Protein 3TSA (pdb70)

Sequence (744 aa):
HMRVLVVPLPYPTHLMAMVPLCWALQASGHEVLIAAPPELQATAHGAGLTTAGILRFPNPAFGQRDTEAGRQLWEQTASNVAQSSLDQLPEYLRLAEAWRPSVLLVDVCALIGRVLGGLLDLPVVLHRWGVDPTAGPFSDRAHELLDPVCRHHGLTGLPTPELILDPCPPSLQASDAPQGAPVQYVPYNGSGAFPAWGAARTSARRVCICMGRMVLNATGPAPLLRAVAAATELPGVEAVIAVPPEHRALLTDLPDNARIAESVPLNLFLRTCELVICAGGSGTAFTATRLGIPQLVLPQYFDQFDYARNLAAAGAGICLPDEQAQSDHEQFTDSIATVLGDTGFAAAAIKLSDEITAMPHPAALVRTLENTMRVLVVPLPYPTHLMAMVPLCWALQASGHEVLIAAPPELQATAHGAGLTTAGIRGLRFPNPAFGQRDTEAGRQLWEQTASNVAQSSLDQLPEYLRLAEAWRPSVLLVDVCALIGRVLGGLLDLPVVLHRWGVDPTAGPFSDRAHELLDPVCRHHGLTGLPTPELILDPCPPSLQASDAPQGAPVQYVPYNGSGAFPAWGAARTSARRVCICMGRMVLNATGPAPLLRAVAAATELPGVEAVIAVPPEHRALLTDLPDNARIAESVPLNLFLRTCELVICAGGSGTAFTATRLGIPQLVLPQYFDQFDYARNLAAAGAGICLPDEQAQSDHEQFTDSIATVLGDTGFAAAAIKLSDEITAMPHPAALVRTLEN

Solvent-accessible surface area: 28159 Å² total; per-residue (Å²): 126,16,80,1,0,0,0,5,15,49,74,32,64,24,0,46,19,1,0,6,4,0,3,1,0,25,0,10,16,17,34,6,0,0,0,5,13,111,113,0,82,85,27,0,36,29,0,3,0,12,1,4,62,33,201,191,44,12,37,38,13,14,11,79,35,131,60,123,51,0,103,104,31,3,64,101,22,0,28,88,22,3,101,48,2,75,99,44,16,73,57,5,59,163,16,5,111,42,25,140,8,50,4,0,1,0,2,10,6,2,0,9,0,30,1,0,4,12,39,65,134,40,30,10,0,8,7,3,15,0,1,4,0,11,32,17,6,5,34,98,69,1,57,112,57,0,30,43,22,0,133,159,102,70,53,136,7,9,47,123,25,111,37,23,0,15,5,2,0,90,77,2,28,10,124,68,18,81,175,18,26,64,5,7,15,18,36,16,29,18,36,7,41,27,16,99,52,5,43,62,125,69,115,26,72,8,0,0,0,16,5,38,113,72,14,3,95,40,25,23,52,34,3,0,85,63,0,15,37,0,0,22,115,21,117,47,6,39,0,0,0,12,6,17,77,93,18,41,89,60,15,110,148,52,43,157,47,17,104,58,1,131,62,18,5,7,29,20,2,0,122,16,4,50,0,0,0,1,4,1,23,8,22,28,0,0,0,0,0,68,28,4,16,5,0,0,0,0,0,1,27,63,12,4,4,17,2,0,103,41,0,34,94,40,31,0,3,34,22,0,55,40,85,121,1,1,55,53,78,132,68,1,23,81,10,0,44,68,8,21,70,73,122,36,27,40,59,17,0,83,148,5,7,76,49,0,63,88,11,58,54,4,29,59,8,6,159,51,3,82,120,52,59,70,0,0,0,0,5,10,46,93,35,47,7,0,45,22,0,0,5,3,0,2,1,0,26,0,22,35,26,48,6,0,0,0,4,8,95,99,0,91,83,27,0,37,29,0,2,1,12,2,5,64,6,196,80,222,178,41,16,36,37,11,24,12,72,47,136,49,141,48,0,138,105,45,0,40,103,33,0,25,84,24,1,104,50,1,62,98,31,18,72,22,6,60,152,16,5,106,43,14,147,9,53,10,0,0,0,0,12,1,3,0,7,0,26,0,0,3,11,38,63,128,38,56,11,7,6,5,3,15,0,0,4,0,9,24,30,18,4,35,93,65,0,58,112,53,0,21,66,35,0,133,156,102,67,50,133,7,7,45,121,26,130,45,31,0,14,5,3,0,99,60,0,27,9,125,66,18,82,162,13,21,62,5,17,13,16,34,15,32,18,34,7,39,26,15,96,58,5,40,63,207,50,122,25,81,6,0,0,0,16,10,28,122,74,14,8,108,43,31,25,59,43,8,1,72,67,0,16,48,0,0,43,98,35,121,54,14,9,2,0,0,9,7,18,64,92,16,109,88,56,20,133,127,43,60,160,72,20,80,48,3,65,71,30,5,7,29,18,2,0,111,15,5,68,0,0,0,1,3,6,2,43,21,23,1,2,0,0,0,38,20,4,14,3,0,0,0,0,0,2,42,32,7,6,5,15,0,1,101,34,0,37,94,38,31,0,4,35,25,4,64,37,78,142,6,4,61,50,68,111,80,2,5,80,12,0,44,66,9,23,68,69,125,35,27,43,61,17,0,88,157,5,10,82,54,0,57,92,17,61,54,5,24,49,8,6,155,56,14,75,143

Nearest PDB structures (foldseek):
  3tsa-assembly1_A  TM=1.003E+00  e=5.174E-74  Saccharopolyspora spinosa
  3uyl-assembly1_B  TM=9.956E-01  e=5.802E-67  Saccharopolyspora spinosa
  3tsa-assembly1_B  TM=9.973E-01  e=1.552E-66  Saccharopolyspora spinosa
  3uyk-assembly1_B  TM=9.925E-01  e=5.201E-67  Saccharopolyspora spinosa
  2p6p-assembly1_A  TM=8.664E-01  e=9.403E-27  Streptomyces fradiae

Organism: Saccharopolyspora spinosa (NCBI:txid60894)

InterPro domains:
  IPR002213 UDP-glucuronosyl/UDP-glucosyltransferase [cd03784] (1-384)
  IPR010610 Erythromycin biosynthesis protein CIII-like, C-terminal domain [PF06722] (250-383)
  IPR048284 Erythromycin biosynthesis protein CIII-like, N-terminal domain [PF21036] (22-225)
  IPR050426 Glycosyltransferase 28 [PTHR48050] (198-370)

Structure (mmCIF, N/CA/C/O backbone):
data_3TSA
#
_entry.id   3TSA
#
_cell.length_a   54.160
_cell.length_b   57.060
_cell.length_c   68.113
_cell.angle_alpha   81.46
_cell.angle_beta   73.84
_cell.angle_gamma   85.95
#
_symmetry.space_group_name_H-M   'P 1'
#
loop_
_entity.id
_entity.type
_entity.pdbx_description
1 polymer NDP-rhamnosyltransferase
2 non-polymer 'MAGNESIUM ION'
3 non-polymer alpha-D-glucopyranose
4 water water
#
loop_
_atom_site.group_PDB
_atom_site.id
_atom_site.type_symbol
_atom_site.label_atom_id
_atom_site.label_alt_id
_atom_site.label_comp_id
_atom_site.label_asym_id
_atom_site.label_entity_id
_atom_site.label_seq_id
_atom_site.pdbx_PDB_ins_code
_atom_site.Cartn_x
_atom_site.Cartn_y
_atom_site.Cartn_z
_atom_site.occupancy
_atom_site.B_iso_or_equiv
_atom_site.auth_seq_id
_atom_site.auth_comp_id
_atom_site.auth_asym_id
_atom_site.auth_atom_id
_atom_site.pdbx_PDB_model_num
ATOM 1 N N . HIS A 1 1 ? 35.654 56.143 -8.648 1.00 27.78 0 HIS A N 1
ATOM 2 C CA . HIS A 1 1 ? 34.439 55.341 -8.952 1.00 27.05 0 HIS A CA 1
ATOM 3 C C . HIS A 1 1 ? 34.703 53.921 -8.508 1.00 26.03 0 HIS A C 1
ATOM 4 O O . HIS A 1 1 ? 35.567 53.241 -9.087 1.00 26.72 0 HIS A O 1
ATOM 11 N N . MET A 1 2 ? 33.978 53.480 -7.483 1.00 22.35 1 MET A N 1
ATOM 12 C CA . MET A 1 2 ? 34.267 52.169 -6.915 1.00 20.79 1 MET A CA 1
ATOM 13 C C . MET A 1 2 ? 33.318 51.180 -7.544 1.00 18.03 1 MET A C 1
ATOM 14 O O . MET A 1 2 ? 32.168 51.483 -7.891 1.00 20.01 1 MET A O 1
ATOM 19 N N . ARG A 1 3 ? 33.806 49.970 -7.650 1.00 17.70 2 ARG A N 1
ATOM 20 C CA . ARG A 1 3 ? 32.946 48.831 -7.888 1.00 16.49 2 ARG A CA 1
ATOM 21 C C . ARG A 1 3 ? 33.003 47.978 -6.610 1.00 16.63 2 ARG A C 1
ATOM 22 O O . ARG A 1 3 ? 34.049 47.376 -6.308 1.00 17.16 2 ARG A O 1
ATOM 30 N N . VAL A 1 4 ? 31.890 47.954 -5.857 1.00 15.39 3 VAL A N 1
ATOM 31 C CA . VAL A 1 4 ? 31.869 47.264 -4.577 1.00 13.65 3 VAL A CA 1
ATOM 32 C C . VAL A 1 4 ? 31.190 45.915 -4.687 1.00 15.74 3 VAL A C 1
ATOM 33 O O . VAL A 1 4 ? 29.966 45.887 -4.886 1.00 16.95 3 VAL A O 1
ATOM 37 N N . LEU A 1 5 ? 31.945 44.831 -4.409 1.00 13.75 4 LEU A N 1
ATOM 38 C CA . LEU A 1 5 ? 31.337 43.472 -4.343 1.00 14.98 4 LEU A CA 1
ATOM 39 C C . LEU A 1 5 ? 31.002 43.201 -2.892 1.00 16.21 4 LEU A C 1
ATOM 40 O O . LEU A 1 5 ? 31.954 43.258 -2.049 1.00 14.56 4 LEU A O 1
ATOM 45 N N . VAL A 1 6 ? 29.753 42.873 -2.634 1.00 14.94 5 VAL A N 1
ATOM 46 C CA . VAL A 1 6 ? 29.286 42.668 -1.303 1.00 15.43 5 VAL A CA 1
ATOM 47 C C . VAL A 1 6 ? 29.188 41.157 -1.062 1.00 15.74 5 VAL A C 1
ATOM 48 O O . VAL A 1 6 ? 28.620 40.405 -1.904 1.00 16.59 5 VAL A O 1
ATOM 52 N N . VAL A 1 7 ? 29.796 40.703 0.034 1.00 15.57 6 VAL A N 1
ATOM 53 C CA . VAL A 1 7 ? 29.923 39.282 0.310 1.00 16.71 6 VAL A CA 1
ATOM 54 C C . VAL A 1 7 ? 29.284 39.033 1.671 1.00 16.86 6 VAL A C 1
ATOM 55 O O . VAL A 1 7 ? 29.935 39.208 2.701 1.00 15.96 6 VAL A O 1
ATOM 59 N N . PRO A 1 8 ? 27.960 38.729 1.690 1.00 17.43 7 PRO A N 1
ATOM 60 C CA . PRO A 1 8 ? 27.311 38.504 2.940 1.00 19.77 7 PRO A CA 1
ATOM 61 C C . PRO A 1 8 ? 27.273 37.020 3.258 1.00 20.40 7 PRO A C 1
ATOM 62 O O . PRO A 1 8 ? 27.526 36.182 2.370 1.00 20.46 7 PRO A O 1
ATOM 66 N N . LEU A 1 9 ? 26.995 36.692 4.519 1.00 23.16 8 LEU A N 1
ATOM 67 C CA . LEU A 1 9 ? 26.626 35.335 4.879 1.00 25.86 8 LEU A CA 1
ATOM 68 C C . LEU A 1 9 ? 25.237 35.077 4.334 1.00 26.20 8 LEU A C 1
ATOM 69 O O . LEU A 1 9 ? 24.455 36.034 4.169 1.00 25.04 8 LEU A O 1
ATOM 74 N N . PRO A 1 10 ? 24.900 33.799 4.049 1.00 27.70 9 PRO A N 1
ATOM 75 C CA . PRO A 1 10 ? 23.573 33.604 3.491 1.00 27.41 9 PRO A CA 1
ATOM 76 C C . PRO A 1 10 ? 22.480 33.713 4.533 1.00 28.13 9 PRO A C 1
ATOM 77 O O . PRO A 1 10 ? 21.661 32.828 4.620 1.00 29.49 9 PRO A O 1
ATOM 81 N N . TYR A 1 11 ? 22.450 34.784 5.319 1.00 26.83 10 TYR A N 1
ATOM 82 C CA . TYR A 1 11 ? 21.324 35.068 6.168 1.00 26.25 10 TYR A CA 1
ATOM 83 C C . TYR A 1 11 ? 20.775 36.450 5.852 1.00 25.49 10 TYR A C 1
ATOM 84 O O . TYR A 1 11 ? 21.528 37.467 5.932 1.00 23.76 10 TYR A O 1
ATOM 93 N N . PRO A 1 12 ? 19.465 36.517 5.569 1.00 25.09 11 PRO A N 1
ATOM 94 C CA . PRO A 1 12 ? 18.847 37.793 5.208 1.00 22.06 11 PRO A CA 1
ATOM 95 C C . PRO A 1 12 ? 19.132 38.915 6.158 1.00 22.45 11 PRO A C 1
ATOM 96 O O . PRO A 1 12 ? 19.395 40.026 5.650 1.00 18.89 11 PRO A O 1
ATOM 100 N N . THR A 1 13 ? 19.088 38.701 7.486 1.00 21.32 12 THR A N 1
ATOM 101 C CA . THR A 1 13 ? 19.327 39.835 8.413 1.00 20.66 12 THR A CA 1
ATOM 102 C C . THR A 1 13 ? 20.720 40.474 8.253 1.00 18.91 12 THR A C 1
ATOM 103 O O . THR A 1 13 ? 20.866 41.665 8.465 1.00 18.86 12 THR A O 1
ATOM 107 N N . HIS A 1 14 ? 21.711 39.677 7.914 1.00 18.18 13 HIS A N 1
ATOM 108 C CA . HIS A 1 14 ? 23.084 40.211 7.763 1.00 16.10 13 HIS A CA 1
ATOM 109 C C . HIS A 1 14 ? 23.184 41.065 6.489 1.00 15.30 13 HIS A C 1
ATOM 110 O O . HIS A 1 14 ? 23.979 42.019 6.475 1.00 16.60 13 HIS A O 1
ATOM 117 N N . LEU A 1 15 ? 22.451 40.666 5.439 1.00 16.07 14 LEU A N 1
ATOM 118 C CA . LEU A 1 15 ? 22.412 41.483 4.204 1.00 15.71 14 LEU A CA 1
ATOM 119 C C . LEU A 1 15 ? 21.575 42.765 4.448 1.00 15.47 14 LEU A C 1
ATOM 120 O O . LEU A 1 15 ? 21.984 43.893 4.089 1.00 15.02 14 LEU A O 1
ATOM 125 N N . MET A 1 16 ? 20.431 42.602 5.130 1.00 16.00 15 MET A N 1
ATOM 126 C CA . MET A 1 16 ? 19.635 43.794 5.425 1.00 15.66 15 MET A CA 1
ATOM 127 C C . MET A 1 16 ? 20.404 44.854 6.200 1.00 14.89 15 MET A C 1
ATOM 128 O O . MET A 1 16 ? 20.177 46.047 5.988 1.00 14.60 15 MET A O 1
ATOM 133 N N . ALA A 1 17 ? 21.291 44.418 7.114 1.00 14.40 16 ALA A N 1
ATOM 134 C CA . ALA A 1 17 ? 22.121 45.335 7.902 1.00 13.01 16 ALA A CA 1
ATOM 135 C C . ALA A 1 17 ? 23.035 46.176 6.966 1.00 12.70 16 ALA A C 1
ATOM 136 O O . ALA A 1 17 ? 23.441 47.215 7.358 1.00 14.89 16 ALA A O 1
ATOM 138 N N . MET A 1 18 ? 23.286 45.699 5.729 1.00 13.94 17 MET A N 1
ATOM 139 C CA . MET A 1 18 ? 24.180 46.422 4.806 1.00 12.93 17 MET A CA 1
ATOM 140 C C . MET A 1 18 ? 23.401 47.222 3.782 1.00 13.98 17 MET A C 1
ATOM 141 O O . MET A 1 18 ? 23.996 47.917 2.969 1.00 12.43 17 MET A O 1
ATOM 146 N N . VAL A 1 19 ? 22.074 47.087 3.783 1.00 13.84 18 VAL A N 1
ATOM 147 C CA . VAL A 1 19 ? 21.321 47.666 2.624 1.00 13.42 18 VAL A CA 1
ATOM 148 C C . VAL A 1 19 ? 21.426 49.215 2.511 1.00 13.00 18 VAL A C 1
ATOM 149 O O . VAL A 1 19 ? 21.742 49.725 1.404 1.00 10.87 18 VAL A O 1
ATOM 153 N N . PRO A 1 20 ? 21.270 49.952 3.622 1.00 13.76 19 PRO A N 1
ATOM 154 C CA . PRO A 1 20 ? 21.377 51.397 3.569 1.00 14.13 19 PRO A CA 1
ATOM 155 C C . PRO A 1 20 ? 22.778 51.831 3.052 1.00 13.50 19 PRO A C 1
ATOM 156 O O . PRO A 1 20 ? 22.889 52.861 2.291 1.00 14.37 19 PRO A O 1
ATOM 160 N N . LEU A 1 21 ? 23.837 51.114 3.485 1.00 13.27 20 LEU A N 1
ATOM 161 C CA . LEU A 1 21 ? 25.179 51.431 2.978 1.00 13.22 20 LEU A CA 1
ATOM 162 C C . LEU A 1 21 ? 25.271 51.162 1.450 1.00 15.21 20 LEU A C 1
ATOM 163 O O . LEU A 1 21 ? 25.907 51.932 0.700 1.00 13.06 20 LEU A O 1
ATOM 168 N N . CYS A 1 22 ? 24.675 50.062 1.002 1.00 15.60 21 CYS A N 1
ATOM 169 C CA . CYS A 1 22 ? 24.673 49.733 -0.441 1.00 15.04 21 CYS A CA 1
ATOM 170 C C . CYS A 1 22 ? 23.983 50.888 -1.193 1.00 15.72 21 CYS A C 1
ATOM 171 O O . CYS A 1 22 ? 24.470 51.279 -2.295 1.00 14.50 21 CYS A O 1
ATOM 174 N N . TRP A 1 23 ? 22.888 51.409 -0.622 1.00 16.65 22 TRP A N 1
ATOM 175 C CA . TRP A 1 23 ? 22.092 52.446 -1.279 1.00 17.02 22 TRP A CA 1
ATOM 176 C C . TRP A 1 23 ? 22.903 53.728 -1.220 1.00 15.19 22 TRP A C 1
ATOM 177 O O . TRP A 1 23 ? 22.881 54.456 -2.183 1.00 14.63 22 TRP A O 1
ATOM 188 N N . ALA A 1 24 ? 23.582 54.016 -0.079 1.00 14.91 23 ALA A N 1
ATOM 189 C CA . ALA A 1 24 ? 24.485 55.199 0.007 1.00 14.65 23 ALA A CA 1
ATOM 190 C C . ALA A 1 24 ? 25.524 55.182 -1.122 1.00 14.40 23 ALA A C 1
ATOM 191 O O . ALA A 1 24 ? 25.794 56.224 -1.698 1.00 13.23 23 ALA A O 1
ATOM 193 N N . LEU A 1 25 ? 26.131 54.013 -1.358 1.00 13.96 24 LEU A N 1
ATOM 194 C CA . LEU A 1 25 ? 27.135 53.803 -2.407 1.00 14.22 24 LEU A CA 1
ATOM 195 C C . LEU A 1 25 ? 26.522 54.141 -3.777 1.00 15.18 24 LEU A C 1
ATOM 196 O O . LEU A 1 25 ? 27.093 54.950 -4.508 1.00 14.34 24 LEU A O 1
ATOM 201 N N . GLN A 1 26 ? 25.347 53.572 -4.104 1.00 14.10 25 GLN A N 1
ATOM 202 C CA . GLN A 1 26 ? 24.772 53.763 -5.438 1.00 15.63 25 GLN A CA 1
ATOM 203 C C . GLN A 1 26 ? 24.307 55.214 -5.548 1.00 14.35 25 GLN A C 1
ATOM 204 O O . GLN A 1 26 ? 24.455 55.808 -6.619 1.00 18.00 25 GLN A O 1
ATOM 210 N N . ALA A 1 27 ? 23.822 55.827 -4.457 1.00 14.87 26 ALA A N 1
ATOM 211 C CA . ALA A 1 27 ? 23.371 57.208 -4.523 1.00 15.80 26 ALA A CA 1
ATOM 212 C C . ALA A 1 27 ? 24.525 58.244 -4.723 1.00 15.44 26 ALA A C 1
ATOM 213 O O . ALA A 1 27 ? 24.262 59.387 -5.126 1.00 16.20 26 ALA A O 1
ATOM 215 N N . SER A 1 28 ? 25.745 57.849 -4.374 1.00 15.29 27 SER A N 1
ATOM 216 C CA . SER A 1 28 ? 26.920 58.632 -4.603 1.00 16.71 27 SER A CA 1
ATOM 217 C C . SER A 1 28 ? 27.700 58.246 -5.854 1.00 16.40 27 SER A C 1
ATOM 218 O O . SER A 1 28 ? 28.864 58.604 -5.966 1.00 17.55 27 SER A O 1
ATOM 221 N N . GLY A 1 29 ? 27.041 57.544 -6.769 1.00 14.85 28 GLY A N 1
ATOM 222 C CA . GLY A 1 29 ? 27.595 57.218 -8.077 1.00 16.96 28 GLY A CA 1
ATOM 223 C C . GLY A 1 29 ? 28.463 55.976 -8.223 1.00 18.33 28 GLY A C 1
ATOM 224 O O . GLY A 1 29 ? 29.082 55.771 -9.280 1.00 19.99 28 GLY A O 1
ATOM 225 N N . HIS A 1 30 ? 28.603 55.168 -7.178 1.00 15.49 29 HIS A N 1
ATOM 226 C CA . HIS A 1 30 ? 29.349 53.906 -7.296 1.00 16.01 29 HIS A CA 1
ATOM 227 C C . HIS A 1 30 ? 28.484 52.712 -7.690 1.00 15.28 29 HIS A C 1
ATOM 228 O O . HIS A 1 30 ? 27.246 52.763 -7.659 1.00 14.80 29 HIS A O 1
ATOM 235 N N . GLU A 1 31 ? 29.150 51.634 -8.096 1.00 16.26 30 GLU A N 1
ATOM 236 C CA . GLU A 1 31 ? 28.405 50.449 -8.525 1.00 15.87 30 GLU A CA 1
ATOM 237 C C . GLU A 1 31 ? 28.518 49.408 -7.420 1.00 17.41 30 GLU A C 1
ATOM 238 O O . GLU A 1 31 ? 29.574 49.323 -6.753 1.00 17.27 30 GLU A O 1
ATOM 244 N N . VAL A 1 32 ? 27.432 48.658 -7.222 1.00 14.66 31 VAL A N 1
ATOM 245 C CA . VAL A 1 32 ? 27.378 47.669 -6.131 1.00 14.77 31 VAL A CA 1
ATOM 246 C C . VAL A 1 32 ? 26.797 46.401 -6.696 1.00 14.37 31 VAL A C 1
ATOM 247 O O . VAL A 1 32 ? 25.810 46.445 -7.454 1.00 15.09 31 VAL A O 1
ATOM 251 N N . LEU A 1 33 ? 27.396 45.263 -6.354 1.00 14.06 32 LEU A N 1
ATOM 252 C CA . LEU A 1 33 ? 26.831 43.983 -6.761 1.00 13.74 32 LEU A CA 1
ATOM 253 C C . LEU A 1 33 ? 26.897 43.054 -5.548 1.00 14.36 32 LEU A C 1
ATOM 254 O O . LEU A 1 33 ? 27.964 42.948 -4.861 1.00 15.71 32 LEU A O 1
ATOM 259 N N . ILE A 1 34 ? 25.793 42.349 -5.274 1.00 12.99 33 ILE A N 1
ATOM 260 C CA . ILE A 1 34 ? 25.719 41.442 -4.122 1.00 13.83 33 ILE A CA 1
ATOM 261 C C . ILE A 1 34 ? 26.002 39.973 -4.557 1.00 15.28 33 ILE A C 1
ATOM 262 O O . ILE A 1 34 ? 25.219 39.421 -5.350 1.00 14.22 33 ILE A O 1
ATOM 267 N N . ALA A 1 35 ? 27.068 39.327 -4.060 1.00 14.28 34 ALA A N 1
ATOM 268 C CA . ALA A 1 35 ? 27.250 37.913 -4.418 1.00 16.41 34 ALA A CA 1
ATOM 269 C C . ALA A 1 35 ? 26.209 37.143 -3.543 1.00 16.42 34 ALA A C 1
ATOM 270 O O . ALA A 1 35 ? 26.259 37.209 -2.292 1.00 17.53 34 ALA A O 1
ATOM 272 N N . ALA A 1 36 ? 25.254 36.461 -4.172 1.00 18.49 35 ALA A N 1
ATOM 273 C CA . ALA A 1 36 ? 24.088 35.942 -3.492 1.00 18.15 35 ALA A CA 1
ATOM 274 C C . ALA A 1 36 ? 23.884 34.473 -3.805 1.00 20.55 35 ALA A C 1
ATOM 275 O O . ALA A 1 36 ? 23.657 34.101 -4.981 1.00 20.09 35 ALA A O 1
ATOM 277 N N . PRO A 1 37 ? 23.962 33.631 -2.777 1.00 21.62 36 PRO A N 1
ATOM 278 C CA . PRO A 1 37 ? 23.460 32.297 -3.033 1.00 24.09 36 PRO A CA 1
ATOM 279 C C . PRO A 1 37 ? 21.930 32.404 -3.029 1.00 25.14 36 PRO A C 1
ATOM 280 O O . PRO A 1 37 ? 21.382 33.467 -2.659 1.00 24.17 36 PRO A O 1
ATOM 284 N N . PRO A 1 38 ? 21.234 31.312 -3.390 1.00 27.32 37 PRO A N 1
ATOM 285 C CA . PRO A 1 38 ? 19.755 31.272 -3.504 1.00 27.74 37 PRO A CA 1
ATOM 286 C C . PRO A 1 38 ? 19.011 31.859 -2.320 1.00 28.52 37 PRO A C 1
ATOM 287 O O . PRO A 1 38 ? 18.007 32.573 -2.540 1.00 27.67 37 PRO A O 1
ATOM 291 N N . GLU A 1 39 ? 19.530 31.623 -1.102 1.00 28.33 38 GLU A N 1
ATOM 292 C CA . GLU A 1 39 ? 18.929 32.071 0.182 1.00 29.24 38 GLU A CA 1
ATOM 293 C C . GLU A 1 39 ? 18.775 33.591 0.288 1.00 28.27 38 GLU A C 1
ATOM 294 O O . GLU A 1 39 ? 17.920 34.081 1.020 1.00 27.30 38 GLU A O 1
ATOM 300 N N . LEU A 1 40 ? 19.632 34.309 -0.443 1.00 24.74 39 LEU A N 1
ATOM 301 C CA . LEU A 1 40 ? 19.716 35.745 -0.285 1.00 22.87 39 LEU A CA 1
ATOM 302 C C . LEU A 1 40 ? 19.121 36.490 -1.451 1.00 19.94 39 LEU A C 1
ATOM 303 O O . LEU A 1 40 ? 18.951 37.690 -1.388 1.00 18.07 39 LEU A O 1
ATOM 308 N N . GLN A 1 41 ? 18.765 35.761 -2.499 1.00 19.40 40 GLN A N 1
ATOM 309 C CA . GLN A 1 41 ? 18.385 36.462 -3.746 1.00 20.49 40 GLN A CA 1
ATOM 310 C C . GLN A 1 41 ? 17.215 37.420 -3.548 1.00 20.82 40 GLN A C 1
ATOM 311 O O . GLN A 1 41 ? 17.235 38.564 -4.014 1.00 20.01 40 GLN A O 1
ATOM 317 N N . ALA A 1 42 ? 16.157 36.913 -2.924 1.00 21.07 41 ALA A N 1
ATOM 318 C CA . ALA A 1 42 ? 14.944 37.698 -2.789 1.00 19.76 41 ALA A CA 1
ATOM 319 C C . ALA A 1 42 ? 15.127 38.889 -1.798 1.00 17.12 41 ALA A C 1
ATOM 320 O O . ALA A 1 42 ? 14.568 39.987 -2.024 1.00 17.88 41 ALA A O 1
ATOM 322 N N . THR A 1 43 ? 15.990 38.734 -0.790 1.00 15.69 42 THR A N 1
ATOM 323 C CA . THR A 1 43 ? 16.295 39.834 0.126 1.00 14.94 42 THR A CA 1
ATOM 324 C C . THR A 1 43 ? 17.033 40.982 -0.680 1.00 14.63 42 THR A C 1
ATOM 325 O O . THR A 1 43 ? 16.709 42.205 -0.538 1.00 16.39 42 THR A O 1
ATOM 329 N N . ALA A 1 44 ? 17.972 40.544 -1.506 1.00 15.68 43 ALA A N 1
ATOM 330 C CA . ALA A 1 44 ? 18.803 41.476 -2.324 1.00 14.61 43 ALA A CA 1
ATOM 331 C C . ALA A 1 44 ? 17.918 42.243 -3.348 1.00 12.31 43 ALA A C 1
ATOM 332 O O . ALA A 1 44 ? 17.831 43.473 -3.400 1.00 16.01 43 ALA A O 1
ATOM 334 N N . HIS A 1 45 ? 17.160 41.458 -4.108 1.00 14.32 44 HIS A N 1
ATOM 335 C CA . HIS A 1 45 ? 16.257 41.999 -5.057 1.00 15.77 44 HIS A CA 1
ATOM 336 C C . HIS A 1 45 ? 15.183 42.834 -4.459 1.00 17.11 44 HIS A C 1
ATOM 337 O O . HIS A 1 45 ? 14.847 43.935 -5.016 1.00 16.57 44 HIS A O 1
ATOM 344 N N . GLY A 1 46 ? 14.712 42.451 -3.261 1.00 16.21 45 GLY A N 1
ATOM 345 C CA . GLY A 1 46 ? 13.621 43.183 -2.611 1.00 18.40 45 GLY A CA 1
ATOM 346 C C . GLY A 1 46 ? 14.025 44.569 -2.138 1.00 17.28 45 GLY A C 1
ATOM 347 O O . GLY A 1 46 ? 13.175 45.390 -1.872 1.00 18.61 45 GLY A O 1
ATOM 348 N N . ALA A 1 47 ? 15.348 44.808 -2.086 1.00 15.45 46 ALA A N 1
ATOM 349 C CA . ALA A 1 47 ? 16.011 46.113 -1.708 1.00 14.08 46 ALA A CA 1
ATOM 350 C C . ALA A 1 47 ? 16.471 47.037 -2.878 1.00 13.27 46 ALA A C 1
ATOM 351 O O . ALA A 1 47 ? 17.106 48.085 -2.739 1.00 13.04 46 ALA A O 1
ATOM 353 N N . GLY A 1 48 ? 16.075 46.492 -4.038 1.00 13.23 47 GLY A N 1
ATOM 354 C CA . GLY A 1 48 ? 16.327 47.151 -5.310 1.00 14.42 47 GLY A CA 1
ATOM 355 C C . GLY A 1 48 ? 17.749 46.889 -5.808 1.00 14.43 47 GLY A C 1
ATOM 356 O O . GLY A 1 48 ? 18.295 47.607 -6.642 1.00 16.87 47 GLY A O 1
ATOM 357 N N . LEU A 1 49 ? 18.398 45.902 -5.212 1.00 13.24 48 LEU A N 1
ATOM 358 C CA . LEU A 1 49 ? 19.786 45.640 -5.522 1.00 14.16 48 LEU A CA 1
ATOM 359 C C . LEU A 1 49 ? 19.981 44.610 -6.584 1.00 13.96 48 LEU A C 1
ATOM 360 O O . LEU A 1 49 ? 19.060 43.822 -6.903 1.00 18.08 48 LEU A O 1
ATOM 365 N N . THR A 1 50 ? 21.191 44.605 -7.159 1.00 12.67 49 THR A N 1
ATOM 366 C CA . THR A 1 50 ? 21.501 43.554 -8.140 1.00 12.80 49 THR A CA 1
ATOM 367 C C . THR A 1 50 ? 22.459 42.492 -7.565 1.00 13.17 49 THR A C 1
ATOM 368 O O . THR A 1 50 ? 23.301 42.805 -6.714 1.00 15.62 49 THR A O 1
ATOM 372 N N . THR A 1 51 ? 22.367 41.306 -8.162 1.00 14.87 50 THR A N 1
ATOM 373 C CA . THR A 1 51 ? 23.072 40.114 -7.686 1.00 14.60 50 THR A CA 1
ATOM 374 C C . THR A 1 51 ? 23.935 39.408 -8.714 1.00 16.10 50 THR A C 1
ATOM 375 O O . THR A 1 51 ? 23.783 39.560 -9.951 1.00 15.18 50 THR A O 1
ATOM 379 N N . ALA A 1 52 ? 24.927 38.709 -8.184 1.00 15.52 51 ALA A N 1
ATOM 380 C CA . ALA A 1 52 ? 25.653 37.719 -8.958 1.00 17.00 51 ALA A CA 1
ATOM 381 C C . ALA A 1 52 ? 25.317 36.397 -8.267 1.00 17.93 51 ALA A C 1
ATOM 382 O O . ALA A 1 52 ? 25.473 36.264 -7.053 1.00 19.29 51 ALA A O 1
ATOM 384 N N . GLY A 1 53 ? 24.810 35.438 -9.034 1.00 19.52 52 GLY A N 1
ATOM 385 C CA . GLY A 1 53 ? 24.457 34.155 -8.397 1.00 20.28 52 GLY A CA 1
ATOM 386 C C . GLY A 1 53 ? 25.641 33.302 -7.967 1.00 19.99 52 GLY A C 1
ATOM 387 O O . GLY A 1 53 ? 26.689 33.204 -8.655 1.00 21.82 52 GLY A O 1
ATOM 388 N N . ILE A 1 54 ? 25.479 32.707 -6.785 1.00 21.11 53 ILE A N 1
ATOM 389 C CA . ILE A 1 54 ? 26.475 31.752 -6.251 1.00 22.96 53 ILE A CA 1
ATOM 390 C C . ILE A 1 54 ? 25.727 30.423 -6.005 1.00 24.06 53 ILE A C 1
ATOM 391 O O . ILE A 1 54 ? 24.569 30.482 -5.529 1.00 24.66 53 ILE A O 1
ATOM 396 N N . LEU A 1 69 ? 18.114 19.580 18.014 1.00 37.22 68 LEU A N 1
ATOM 397 C CA . LEU A 1 69 ? 18.991 20.749 18.241 1.00 36.69 68 LEU A CA 1
ATOM 398 C C . LEU A 1 69 ? 18.832 21.545 19.591 1.00 36.21 68 LEU A C 1
ATOM 399 O O . LEU A 1 69 ? 19.820 21.638 20.381 1.00 39.80 68 LEU A O 1
ATOM 404 N N . ARG A 1 70 ? 17.653 22.122 19.818 1.00 32.46 69 ARG A N 1
ATOM 405 C CA . ARG A 1 70 ? 17.209 22.819 21.086 1.00 27.76 69 ARG A CA 1
ATOM 406 C C . ARG A 1 70 ? 17.504 24.282 21.203 1.00 24.01 69 ARG A C 1
ATOM 407 O O . ARG A 1 70 ? 18.666 24.683 21.256 1.00 21.98 69 ARG A O 1
ATOM 415 N N . PHE A 1 71 ? 16.453 25.050 21.290 1.00 19.24 70 PHE A N 1
ATOM 416 C CA . PHE A 1 71 ? 16.603 26.454 21.538 1.00 18.10 70 PHE A CA 1
ATOM 417 C C . PHE A 1 71 ? 15.658 26.827 22.615 1.00 16.19 70 PHE A C 1
ATOM 418 O O . PHE A 1 71 ? 14.583 26.188 22.756 1.00 17.02 70 PHE A O 1
ATOM 426 N N . PRO A 1 72 ? 15.958 27.912 23.369 1.00 15.33 71 PRO A N 1
ATOM 427 C CA . PRO A 1 72 ? 17.209 28.683 23.312 1.00 14.31 71 PRO A CA 1
ATOM 428 C C . PRO A 1 72 ? 18.403 27.906 23.701 1.00 15.53 71 PRO A C 1
ATOM 429 O O . PRO A 1 72 ? 18.322 26.948 24.457 1.00 14.32 71 PRO A O 1
ATOM 433 N N . ASN A 1 73 ? 19.550 28.275 23.163 1.00 14.86 72 ASN A N 1
ATOM 434 C CA . ASN A 1 73 ? 20.829 27.648 23.553 1.00 15.41 72 ASN A CA 1
ATOM 435 C C . ASN A 1 73 ? 21.789 28.682 24.150 1.00 15.73 72 ASN A C 1
ATOM 436 O O . ASN A 1 73 ? 22.603 29.293 23.408 1.00 14.87 72 ASN A O 1
ATOM 441 N N . PRO A 1 74 ? 21.731 28.904 25.482 1.00 15.63 73 PRO A N 1
ATOM 442 C CA . PRO A 1 74 ? 22.562 29.896 26.161 1.00 15.71 73 PRO A CA 1
ATOM 443 C C . PRO A 1 74 ? 24.072 29.718 25.968 1.00 14.00 73 PRO A C 1
ATOM 444 O O . PRO A 1 74 ? 24.855 30.668 26.187 1.00 15.08 73 PRO A O 1
ATOM 448 N N . ALA A 1 75 ? 24.505 28.516 25.548 1.00 14.82 74 ALA A N 1
ATOM 449 C CA . ALA A 1 75 ? 25.952 28.322 25.415 1.00 14.59 74 ALA A CA 1
ATOM 450 C C . ALA A 1 75 ? 26.508 29.249 24.309 1.00 14.66 74 ALA A C 1
ATOM 451 O O . ALA A 1 75 ? 27.673 29.615 24.313 1.00 15.27 74 ALA A O 1
ATOM 453 N N . PHE A 1 76 ? 25.653 29.727 23.414 1.00 14.96 75 PHE A N 1
ATOM 454 C CA . PHE A 1 76 ? 26.196 30.780 22.519 1.00 13.51 75 PHE A CA 1
ATOM 455 C C . PHE A 1 76 ? 26.683 32.005 23.182 1.00 14.60 75 PHE A C 1
ATOM 456 O O . PHE A 1 76 ? 27.585 32.718 22.645 1.00 13.37 75 PHE A O 1
ATOM 464 N N . GLY A 1 77 ? 26.100 32.330 24.323 1.00 13.34 76 GLY A N 1
ATOM 465 C CA . GLY A 1 77 ? 26.544 33.488 25.071 1.00 13.93 76 GLY A CA 1
ATOM 466 C C . GLY A 1 77 ? 27.507 33.158 26.206 1.00 15.53 76 GLY A C 1
ATOM 467 O O . GLY A 1 77 ? 27.730 33.943 27.147 1.00 18.22 76 GLY A O 1
ATOM 468 N N . GLN A 1 78 ? 28.134 31.994 26.101 1.00 16.24 77 GLN A N 1
ATOM 469 C CA . GLN A 1 78 ? 29.056 31.501 27.140 1.00 16.73 77 GLN A CA 1
ATOM 470 C C . GLN A 1 78 ? 30.375 31.059 26.491 1.00 16.65 77 GLN A C 1
ATOM 471 O O . GLN A 1 78 ? 30.683 29.857 26.503 1.00 20.67 77 GLN A O 1
ATOM 477 N N . ARG A 1 79 ? 31.107 32.021 25.895 1.00 16.79 78 ARG A N 1
ATOM 478 C CA . ARG A 1 79 ? 32.307 31.694 25.066 1.00 18.99 78 ARG A CA 1
ATOM 479 C C . ARG A 1 79 ? 33.462 31.193 25.939 1.00 22.76 78 ARG A C 1
ATOM 480 O O . ARG A 1 79 ? 34.332 30.483 25.418 1.00 23.57 78 ARG A O 1
ATOM 488 N N . ASP A 1 80 ? 33.420 31.540 27.244 1.00 22.56 79 ASP A N 1
ATOM 489 C CA . ASP A 1 80 ? 34.429 31.014 28.243 1.00 26.92 79 ASP A CA 1
ATOM 490 C C . ASP A 1 80 ? 34.079 29.608 28.755 1.00 27.37 79 ASP A C 1
ATOM 491 O O . ASP A 1 80 ? 34.686 29.115 29.721 1.00 29.89 79 ASP A O 1
ATOM 496 N N . THR A 1 81 ? 33.153 28.919 28.132 1.00 27.06 80 THR A N 1
ATOM 497 C CA . THR A 1 81 ? 32.902 27.548 28.479 1.00 25.31 80 THR A CA 1
ATOM 498 C C . THR A 1 81 ? 33.260 26.647 27.325 1.00 27.40 80 THR A C 1
ATOM 499 O O . THR A 1 81 ? 33.386 27.112 26.175 1.00 28.38 80 THR A O 1
ATOM 503 N N . GLU A 1 82 ? 33.384 25.344 27.609 1.00 28.95 81 GLU A N 1
ATOM 504 C CA . GLU A 1 82 ? 33.660 24.364 26.563 1.00 29.33 81 GLU A CA 1
ATOM 505 C C . GLU A 1 82 ? 32.545 24.214 25.542 1.00 26.85 81 GLU A C 1
ATOM 506 O O . GLU A 1 82 ? 32.819 24.065 24.314 1.00 27.96 81 GLU A O 1
ATOM 512 N N . ALA A 1 83 ? 31.296 24.275 26.012 1.00 26.07 82 ALA A N 1
ATOM 513 C CA . ALA A 1 83 ? 30.153 24.038 25.138 1.00 23.28 82 ALA A CA 1
ATOM 514 C C . ALA A 1 83 ? 30.086 25.242 24.216 1.00 21.01 82 ALA A C 1
ATOM 515 O O . ALA A 1 83 ? 29.671 25.089 23.063 1.00 22.28 82 ALA A O 1
ATOM 517 N N . GLY A 1 84 ? 30.428 26.412 24.756 1.00 20.89 83 GLY A N 1
ATOM 518 C CA . GLY A 1 84 ? 30.269 27.717 24.006 1.00 19.85 83 GLY A CA 1
ATOM 519 C C . GLY A 1 84 ? 31.339 27.790 22.923 1.00 20.08 83 GLY A C 1
ATOM 520 O O . GLY A 1 84 ? 31.067 28.086 21.743 1.00 18.84 83 GLY A O 1
ATOM 521 N N . ARG A 1 85 ? 32.568 27.451 23.316 1.00 21.79 84 ARG A N 1
ATOM 522 C CA . ARG A 1 85 ? 33.702 27.352 22.361 1.00 22.67 84 ARG A CA 1
ATOM 523 C C . ARG A 1 85 ? 33.358 26.398 21.236 1.00 23.69 84 ARG A C 1
ATOM 524 O O . ARG A 1 85 ? 33.591 26.751 20.073 1.00 23.11 84 ARG A O 1
ATOM 532 N N . GLN A 1 86 ? 32.826 25.198 21.524 1.00 23.67 85 GLN A N 1
ATOM 533 C CA . GLN A 1 86 ? 32.510 24.236 20.435 1.00 24.66 85 GLN A CA 1
ATOM 534 C C . GLN A 1 86 ? 31.486 24.769 19.448 1.00 23.88 85 GLN A C 1
ATOM 535 O O . GLN A 1 86 ? 31.586 24.535 18.241 1.00 23.91 85 GLN A O 1
ATOM 541 N N . LEU A 1 87 ? 30.453 25.462 19.952 1.00 21.54 86 LEU A N 1
ATOM 542 C CA . LEU A 1 87 ? 29.449 26.004 19.036 1.00 19.15 86 LEU A CA 1
ATOM 543 C C . LEU A 1 87 ? 30.082 26.980 18.103 1.00 19.63 86 LEU A C 1
ATOM 544 O O . LEU A 1 87 ? 29.791 26.911 16.913 1.00 21.04 86 LEU A O 1
ATOM 549 N N . TRP A 1 88 ? 30.869 27.924 18.652 1.00 19.21 87 TRP A N 1
ATOM 550 C CA . TRP A 1 88 ? 31.468 28.973 17.808 1.00 18.65 87 TRP A CA 1
ATOM 551 C C . TRP A 1 88 ? 32.557 28.354 16.919 1.00 19.27 87 TRP A C 1
ATOM 552 O O . TRP A 1 88 ? 32.668 28.735 15.761 1.00 19.74 87 TRP A O 1
ATOM 563 N N . GLU A 1 89 ? 33.289 27.364 17.422 1.00 18.38 88 GLU A N 1
ATOM 564 C CA . GLU A 1 89 ? 34.297 26.675 16.549 1.00 20.53 88 GLU A CA 1
ATOM 565 C C . GLU A 1 89 ? 33.634 25.912 15.384 1.00 21.28 88 GLU A C 1
ATOM 566 O O . GLU A 1 89 ? 34.146 25.931 14.221 1.00 21.08 88 GLU A O 1
ATOM 572 N N . GLN A 1 90 ? 32.477 25.279 15.649 1.00 21.84 89 GLN A N 1
ATOM 573 C CA . GLN A 1 90 ? 31.762 24.524 14.590 1.00 23.71 89 GLN A CA 1
ATOM 574 C C . GLN A 1 90 ? 31.196 25.496 13.536 1.00 23.73 89 GLN A C 1
ATOM 575 O O . GLN A 1 90 ? 31.250 25.243 12.305 1.00 24.83 89 GLN A O 1
ATOM 581 N N . THR A 1 91 ? 30.690 26.653 13.994 1.00 20.98 90 THR A N 1
ATOM 582 C CA . THR A 1 91 ? 30.287 27.683 13.065 1.00 20.81 90 THR A CA 1
ATOM 583 C C . THR A 1 91 ? 31.412 28.066 12.119 1.00 19.84 90 THR A C 1
ATOM 584 O O . THR A 1 91 ? 31.193 28.100 10.882 1.00 19.69 90 THR A O 1
ATOM 588 N N . ALA A 1 92 ? 32.594 28.352 12.681 1.00 17.91 91 ALA A N 1
ATOM 589 C CA . ALA A 1 92 ? 33.728 28.740 11.853 1.00 19.74 91 ALA A CA 1
ATOM 590 C C . ALA A 1 92 ? 34.116 27.563 10.941 1.00 18.64 91 ALA A C 1
ATOM 591 O O . ALA A 1 92 ? 34.402 27.747 9.738 1.00 19.71 91 ALA A O 1
ATOM 593 N N . SER A 1 93 ? 34.067 26.342 11.468 1.00 20.18 92 SER A N 1
ATOM 594 C CA . SER A 1 93 ? 34.419 25.239 10.596 1.00 20.22 92 SER A CA 1
ATOM 595 C C . SER A 1 93 ? 33.491 25.143 9.374 1.00 21.46 92 SER A C 1
ATOM 596 O O . SER A 1 93 ? 33.974 24.984 8.235 1.00 19.29 92 SER A O 1
ATOM 599 N N . ASN A 1 94 ? 32.175 25.225 9.631 1.00 21.40 93 ASN A N 1
ATOM 600 C CA . ASN A 1 94 ? 31.196 25.254 8.551 1.00 22.51 93 ASN A CA 1
ATOM 601 C C . ASN A 1 94 ? 31.476 26.322 7.567 1.00 21.78 93 ASN A C 1
ATOM 602 O O . ASN A 1 94 ? 31.466 26.027 6.369 1.00 23.35 93 ASN A O 1
ATOM 607 N N . VAL A 1 95 ? 31.656 27.564 8.037 1.00 20.55 94 VAL A N 1
ATOM 608 C CA . VAL A 1 95 ? 31.934 28.662 7.144 1.00 21.39 94 VAL A CA 1
ATOM 609 C C . VAL A 1 95 ? 33.252 28.533 6.370 1.00 21.74 94 VAL A C 1
ATOM 610 O O . VAL A 1 95 ? 33.323 28.882 5.164 1.00 21.09 94 VAL A O 1
ATOM 614 N N . ALA A 1 96 ? 34.292 28.012 7.022 1.00 21.19 95 ALA A N 1
ATOM 615 C CA . ALA A 1 96 ? 35.573 27.808 6.328 1.00 21.08 95 ALA A CA 1
ATOM 616 C C . ALA A 1 96 ? 35.452 26.781 5.192 1.00 20.44 95 ALA A C 1
ATOM 617 O O . ALA A 1 96 ? 36.018 26.985 4.111 1.00 19.86 95 ALA A O 1
ATOM 619 N N . GLN A 1 97 ? 34.701 25.707 5.421 1.00 21.98 96 GLN A N 1
ATOM 620 C CA . GLN A 1 97 ? 34.582 24.659 4.410 1.00 23.41 96 GLN A CA 1
ATOM 621 C C . GLN A 1 97 ? 33.770 25.180 3.240 1.00 23.87 96 GLN A C 1
ATOM 622 O O . GLN A 1 97 ? 34.099 24.908 2.089 1.00 22.78 96 GLN A O 1
ATOM 628 N N . SER A 1 98 ? 32.718 25.940 3.551 1.00 23.92 97 SER A N 1
ATOM 629 C CA . SER A 1 98 ? 31.969 26.661 2.488 1.00 24.28 97 SER A CA 1
ATOM 630 C C . SER A 1 98 ? 32.805 27.559 1.654 1.00 24.13 97 SER A C 1
ATOM 631 O O . SER A 1 98 ? 32.599 27.573 0.433 1.00 24.22 97 SER A O 1
ATOM 634 N N . SER A 1 99 ? 33.736 28.288 2.296 1.00 22.44 98 SER A N 1
ATOM 635 C CA . SER A 1 99 ? 34.678 29.193 1.616 1.00 22.35 98 SER A CA 1
ATOM 636 C C . SER A 1 99 ? 35.463 28.419 0.605 1.00 22.27 98 SER A C 1
ATOM 637 O O . SER A 1 99 ? 35.569 28.856 -0.505 1.00 20.93 98 SER A O 1
ATOM 640 N N . LEU A 1 100 ? 36.023 27.271 1.013 1.00 18.59 99 LEU A N 1
ATOM 641 C CA . LEU A 1 100 ? 36.758 26.415 0.098 1.00 20.04 99 LEU A CA 1
ATOM 642 C C . LEU A 1 100 ? 35.857 25.806 -0.971 1.00 19.81 99 LEU A C 1
ATOM 643 O O . LEU A 1 100 ? 36.254 25.698 -2.121 1.00 21.85 99 LEU A O 1
ATOM 648 N N . ASP A 1 101 ? 34.641 25.484 -0.608 1.00 21.82 100 ASP A N 1
ATOM 649 C CA . ASP A 1 101 ? 33.708 25.004 -1.647 1.00 22.82 100 ASP A CA 1
ATOM 650 C C . ASP A 1 101 ? 33.399 26.024 -2.698 1.00 23.68 100 ASP A C 1
ATOM 651 O O . ASP A 1 101 ? 33.287 25.664 -3.882 1.00 24.66 100 ASP A O 1
ATOM 656 N N . GLN A 1 102 ? 33.250 27.298 -2.296 1.00 24.10 101 GLN A N 1
ATOM 657 C CA . GLN A 1 102 ? 32.754 28.364 -3.182 1.00 23.96 101 GLN A CA 1
ATOM 658 C C . GLN A 1 102 ? 33.813 29.218 -3.789 1.00 24.30 101 GLN A C 1
ATOM 659 O O . GLN A 1 102 ? 33.537 30.114 -4.596 1.00 24.74 101 GLN A O 1
ATOM 665 N N . LEU A 1 103 ? 35.043 29.004 -3.378 1.00 22.54 102 LEU A N 1
ATOM 666 C CA . LEU A 1 103 ? 36.142 29.846 -3.903 1.00 20.67 102 LEU A CA 1
ATOM 667 C C . LEU A 1 103 ? 36.214 30.008 -5.460 1.00 20.07 102 LEU A C 1
ATOM 668 O O . LEU A 1 103 ? 36.466 31.114 -6.001 1.00 20.89 102 LEU A O 1
ATOM 673 N N . PRO A 1 104 ? 36.079 28.897 -6.193 1.00 21.06 103 PRO A N 1
ATOM 674 C CA . PRO A 1 104 ? 36.182 28.978 -7.646 1.00 20.08 103 PRO A CA 1
ATOM 675 C C . PRO A 1 104 ? 35.115 29.918 -8.222 1.00 20.67 103 PRO A C 1
ATOM 676 O O . PRO A 1 104 ? 35.434 30.682 -9.149 1.00 20.50 103 PRO A O 1
ATOM 680 N N . GLU A 1 105 ? 33.882 29.853 -7.681 1.00 20.88 104 GLU A N 1
ATOM 681 C CA . GLU A 1 105 ? 32.829 30.770 -8.199 1.00 20.52 104 GLU A CA 1
ATOM 682 C C . GLU A 1 105 ? 33.177 32.206 -7.895 1.00 19.86 104 GLU A C 1
ATOM 683 O O . GLU A 1 105 ? 32.939 33.090 -8.764 1.00 19.91 104 GLU A O 1
ATOM 689 N N . TYR A 1 106 ? 33.704 32.480 -6.684 1.00 19.00 105 TYR A N 1
ATOM 690 C CA . TYR A 1 106 ? 34.022 33.890 -6.313 1.00 19.81 105 TYR A CA 1
ATOM 691 C C . TYR A 1 106 ? 35.173 34.398 -7.099 1.00 19.72 105 TYR A C 1
ATOM 692 O O . TYR A 1 106 ? 35.230 35.574 -7.465 1.00 19.39 105 TYR A O 1
ATOM 701 N N . LEU A 1 107 ? 36.135 33.509 -7.410 1.00 18.78 106 LEU A N 1
ATOM 702 C CA . LEU A 1 107 ? 37.277 33.992 -8.206 1.00 20.70 106 LEU A CA 1
ATOM 703 C C . LEU A 1 107 ? 36.843 34.291 -9.640 1.00 20.04 106 LEU A C 1
ATOM 704 O O . LEU A 1 107 ? 37.274 35.279 -10.191 1.00 20.60 106 LEU A O 1
ATOM 709 N N . ARG A 1 108 ? 35.940 33.462 -10.179 1.00 21.41 107 ARG A N 1
ATOM 710 C CA . ARG A 1 108 ? 35.376 33.732 -11.541 1.00 23.89 107 ARG A CA 1
ATOM 711 C C . ARG A 1 108 ? 34.648 35.081 -11.583 1.00 23.04 107 ARG A C 1
ATOM 712 O O . ARG A 1 108 ? 34.818 35.895 -12.497 1.00 23.84 107 ARG A O 1
ATOM 720 N N . LEU A 1 109 ? 33.876 35.311 -10.534 1.00 22.00 108 LEU A N 1
ATOM 721 C CA . LEU A 1 109 ? 33.054 36.535 -10.412 1.00 20.27 108 LEU A CA 1
ATOM 722 C C . LEU A 1 109 ? 33.971 37.737 -10.289 1.00 20.15 108 LEU A C 1
ATOM 723 O O . LEU A 1 109 ? 33.780 38.754 -10.946 1.00 20.97 108 LEU A O 1
ATOM 728 N N . ALA A 1 110 ? 34.965 37.654 -9.414 1.00 19.31 109 ALA A N 1
ATOM 729 C CA . ALA A 1 110 ? 35.902 38.793 -9.304 1.00 21.76 109 ALA A CA 1
ATOM 730 C C . ALA A 1 110 ? 36.630 39.120 -10.611 1.00 22.22 109 ALA A C 1
ATOM 731 O O . ALA A 1 110 ? 36.844 40.296 -10.980 1.00 22.60 109 ALA A O 1
ATOM 733 N N . GLU A 1 111 ? 36.996 38.073 -11.334 1.00 22.91 110 GLU A N 1
ATOM 734 C CA . GLU A 1 111 ? 37.701 38.282 -12.616 1.00 26.24 110 GLU A CA 1
ATOM 735 C C . GLU A 1 111 ? 36.799 38.894 -13.675 1.00 25.76 110 GLU A C 1
ATOM 736 O O . GLU A 1 111 ? 37.256 39.767 -14.468 1.00 27.77 110 GLU A O 1
ATOM 742 N N . ALA A 1 112 ? 35.546 38.439 -13.699 1.00 24.36 111 ALA A N 1
ATOM 743 C CA . ALA A 1 112 ? 34.463 38.993 -14.565 1.00 23.97 111 ALA A CA 1
ATOM 744 C C . ALA A 1 112 ? 34.137 40.449 -14.219 1.00 24.51 111 ALA A C 1
ATOM 745 O O . ALA A 1 112 ? 34.242 41.379 -15.075 1.00 24.60 111 ALA A O 1
ATOM 747 N N . TRP A 1 113 ? 33.769 40.694 -12.976 1.00 21.44 112 TRP A N 1
ATOM 748 C CA . TRP A 1 113 ? 33.230 41.994 -12.623 1.00 19.98 112 TRP A CA 1
ATOM 749 C C . TRP A 1 113 ? 34.293 43.025 -12.160 1.00 20.00 112 TRP A C 1
ATOM 750 O O . TRP A 1 113 ? 34.035 44.277 -12.180 1.00 21.19 112 TRP A O 1
ATOM 761 N N . ARG A 1 114 ? 35.484 42.536 -11.749 1.00 21.05 113 ARG A N 1
ATOM 762 C CA . ARG A 1 114 ? 36.604 43.421 -11.335 1.00 20.70 113 ARG A CA 1
ATOM 763 C C . ARG A 1 114 ? 36.232 44.455 -10.264 1.00 20.14 113 ARG A C 1
ATOM 764 O O . ARG A 1 114 ? 36.309 45.679 -10.484 1.00 21.75 113 ARG A O 1
ATOM 772 N N . PRO A 1 115 ? 35.852 43.997 -9.087 1.00 19.16 114 PRO A N 1
ATOM 773 C CA . PRO A 1 115 ? 35.574 44.901 -8.004 1.00 17.95 114 PRO A CA 1
ATOM 774 C C . PRO A 1 115 ? 36.813 45.645 -7.538 1.00 18.63 114 PRO A C 1
ATOM 775 O O . PRO A 1 115 ? 37.987 45.147 -7.688 1.00 20.64 114 PRO A O 1
ATOM 779 N N . SER A 1 116 ? 36.615 46.834 -7.004 1.00 19.28 115 SER A N 1
ATOM 780 C CA . SER A 1 116 ? 37.741 47.483 -6.372 1.00 19.22 115 SER A CA 1
ATOM 781 C C . SER A 1 116 ? 37.798 47.357 -4.874 1.00 18.97 115 SER A C 1
ATOM 782 O O . SER A 1 116 ? 38.825 47.661 -4.273 1.00 19.22 115 SER A O 1
ATOM 785 N N . VAL A 1 117 ? 36.731 46.879 -4.243 1.00 17.22 116 VAL A N 1
ATOM 786 C CA . VAL A 1 117 ? 36.767 46.814 -2.808 1.00 16.00 116 VAL A CA 1
ATOM 787 C C . VAL A 1 117 ? 35.684 45.746 -2.503 1.00 14.65 116 VAL A C 1
ATOM 788 O O . VAL A 1 117 ? 34.703 45.581 -3.307 1.00 14.44 116 VAL A O 1
ATOM 792 N N . LEU A 1 118 ? 35.952 44.984 -1.453 1.00 12.37 117 LEU A N 1
ATOM 793 C CA . LEU A 1 118 ? 35.028 43.936 -0.992 1.00 13.25 117 LEU A CA 1
ATOM 794 C C . LEU A 1 118 ? 34.409 44.415 0.322 1.00 14.39 117 LEU A C 1
ATOM 795 O O . LEU A 1 118 ? 35.132 44.751 1.258 1.00 15.62 117 LEU A O 1
ATOM 800 N N . LEU A 1 119 ? 33.071 44.420 0.401 1.00 14.06 118 LEU A N 1
ATOM 801 C CA . LEU A 1 119 ? 32.373 44.744 1.635 1.00 12.14 118 LEU A CA 1
ATOM 802 C C . LEU A 1 119 ? 31.840 43.402 2.131 1.00 12.55 118 LEU A C 1
ATOM 803 O O . LEU A 1 119 ? 30.990 42.777 1.489 1.00 14.89 118 LEU A O 1
ATOM 808 N N . VAL A 1 120 ? 32.361 42.945 3.261 1.00 14.28 119 VAL A N 1
ATOM 809 C CA . VAL A 1 120 ? 32.251 41.547 3.620 1.00 13.60 119 VAL A CA 1
ATOM 810 C C . VAL A 1 120 ? 31.633 41.433 4.976 1.00 12.58 119 VAL A C 1
ATOM 811 O O . VAL A 1 120 ? 32.107 42.097 5.917 1.00 14.99 119 VAL A O 1
ATOM 815 N N . ASP A 1 121 ? 30.572 40.609 5.127 1.00 13.61 120 ASP A N 1
ATOM 816 C CA . ASP A 1 121 ? 30.063 40.316 6.470 1.00 15.61 120 ASP A CA 1
ATOM 817 C C . ASP A 1 121 ? 31.184 39.747 7.369 1.00 16.65 120 ASP A C 1
ATOM 818 O O . ASP A 1 121 ? 31.971 38.922 6.920 1.00 15.26 120 ASP A O 1
ATOM 823 N N . VAL A 1 122 ? 31.241 40.171 8.647 1.00 15.65 121 VAL A N 1
ATOM 824 C CA . VAL A 1 122 ? 32.308 39.687 9.556 1.00 18.02 121 VAL A CA 1
ATOM 825 C C . VAL A 1 122 ? 32.448 38.207 9.574 1.00 16.90 121 VAL A C 1
ATOM 826 O O . VAL A 1 122 ? 33.587 37.711 9.645 1.00 17.31 121 VAL A O 1
ATOM 830 N N . CYS A 1 123 ? 31.340 37.470 9.500 1.00 15.60 122 CYS A N 1
ATOM 831 C CA . CYS A 1 123 ? 31.421 36.001 9.453 1.00 17.23 122 CYS A CA 1
ATOM 832 C C . CYS A 1 123 ? 31.602 35.368 8.068 1.00 15.91 122 CYS A C 1
ATOM 833 O O . CYS A 1 123 ? 31.882 34.163 7.988 1.00 15.89 122 CYS A O 1
ATOM 836 N N . ALA A 1 124 ? 31.517 36.158 6.987 1.00 15.09 123 ALA A N 1
ATOM 837 C CA . ALA A 1 124 ? 31.643 35.558 5.665 1.00 14.37 123 ALA A CA 1
ATOM 838 C C . ALA A 1 124 ? 33.121 35.425 5.298 1.00 14.39 123 ALA A C 1
ATOM 839 O O . ALA A 1 124 ? 33.693 36.243 4.572 1.00 16.55 123 ALA A O 1
ATOM 841 N N . LEU A 1 125 ? 33.769 34.387 5.861 1.00 15.16 124 LEU A N 1
ATOM 842 C CA . LEU A 1 125 ? 35.170 34.190 5.695 1.00 15.92 124 LEU A CA 1
ATOM 843 C C . LEU A 1 125 ? 35.631 34.113 4.267 1.00 15.54 124 LEU A C 1
ATOM 844 O O . LEU A 1 125 ? 36.757 34.513 4.011 1.00 16.58 124 LEU A O 1
ATOM 849 N N . ILE A 1 126 ? 34.793 33.608 3.359 1.00 15.90 125 ILE A N 1
ATOM 850 C CA . ILE A 1 126 ? 35.167 33.649 1.934 1.00 19.05 125 ILE A CA 1
ATOM 851 C C . ILE A 1 126 ? 35.620 35.035 1.481 1.00 17.36 125 ILE A C 1
ATOM 852 O O . ILE A 1 126 ? 36.565 35.161 0.677 1.00 17.51 125 ILE A O 1
ATOM 857 N N . GLY A 1 127 ? 34.929 36.109 1.916 1.00 18.20 126 GLY A N 1
ATOM 858 C CA . GLY A 1 127 ? 35.375 37.441 1.482 1.00 17.77 126 GLY A CA 1
ATOM 859 C C . GLY A 1 127 ? 36.794 37.843 1.876 1.00 17.23 126 GLY A C 1
ATOM 860 O O . GLY A 1 127 ? 37.524 38.514 1.147 1.00 18.45 126 GLY A O 1
ATOM 861 N N . ARG A 1 128 ? 37.201 37.407 3.052 1.00 17.42 127 ARG A N 1
ATOM 862 C CA . ARG A 1 128 ? 38.552 37.614 3.511 1.00 14.91 127 ARG A CA 1
ATOM 863 C C . ARG A 1 128 ? 39.595 36.781 2.689 1.00 15.62 127 ARG A C 1
ATOM 864 O O . ARG A 1 128 ? 40.678 37.310 2.350 1.00 17.85 127 ARG A O 1
ATOM 872 N N . VAL A 1 129 ? 39.276 35.511 2.430 1.00 19.27 128 VAL A N 1
ATOM 873 C CA . VAL A 1 129 ? 40.099 34.660 1.548 1.00 18.70 128 VAL A CA 1
ATOM 874 C C . VAL A 1 129 ? 40.204 35.358 0.192 1.00 19.83 128 VAL A C 1
ATOM 875 O O . VAL A 1 129 ? 41.305 35.537 -0.336 1.00 18.96 128 VAL A O 1
ATOM 879 N N . LEU A 1 130 ? 39.058 35.746 -0.383 1.00 20.03 129 LEU A N 1
ATOM 880 C CA . LEU A 1 130 ? 39.049 36.362 -1.708 1.00 19.74 129 LEU A CA 1
ATOM 881 C C . LEU A 1 130 ? 39.918 37.629 -1.723 1.00 19.17 129 LEU A C 1
ATOM 882 O O . LEU A 1 130 ? 40.729 37.831 -2.617 1.00 19.47 129 LEU A O 1
ATOM 887 N N . GLY A 1 131 ? 39.768 38.472 -0.714 1.00 19.63 130 GLY A N 1
ATOM 888 C CA . GLY A 1 131 ? 40.591 39.643 -0.599 1.00 19.06 130 GLY A CA 1
ATOM 889 C C . GLY A 1 131 ? 42.105 39.398 -0.564 1.00 20.78 130 GLY A C 1
ATOM 890 O O . GLY A 1 131 ? 42.846 40.149 -1.173 1.00 20.95 130 GLY A O 1
ATOM 891 N N . GLY A 1 132 ? 42.535 38.402 0.202 1.00 21.59 131 GLY A N 1
ATOM 892 C CA . GLY A 1 132 ? 43.972 38.035 0.209 1.00 20.72 131 GLY A CA 1
ATOM 893 C C . GLY A 1 132 ? 44.453 37.525 -1.153 1.00 20.25 131 GLY A C 1
ATOM 894 O O . GLY A 1 132 ? 45.432 37.991 -1.710 1.00 21.33 131 GLY A O 1
ATOM 895 N N . LEU A 1 133 ? 43.737 36.563 -1.684 1.00 21.17 132 LEU A N 1
ATOM 896 C CA . LEU A 1 133 ? 44.116 35.938 -2.946 1.00 22.70 132 LEU A CA 1
ATOM 897 C C . LEU A 1 133 ? 44.123 36.900 -4.107 1.00 23.63 132 LEU A C 1
ATOM 898 O O . LEU A 1 133 ? 44.940 36.769 -5.032 1.00 24.63 132 LEU A O 1
ATOM 903 N N . LEU A 1 134 ? 43.223 37.875 -4.088 1.00 23.32 133 LEU A N 1
ATOM 904 C CA . LEU A 1 134 ? 43.167 38.877 -5.158 1.00 23.10 133 LEU A CA 1
ATOM 905 C C . LEU A 1 134 ? 43.830 40.207 -4.860 1.00 22.63 133 LEU A C 1
ATOM 906 O O . LEU A 1 134 ? 43.796 41.156 -5.684 1.00 21.01 133 LEU A O 1
ATOM 911 N N . ASP A 1 135 ? 44.427 40.322 -3.690 1.00 23.67 134 ASP A N 1
ATOM 912 C CA . ASP A 1 135 ? 44.988 41.605 -3.270 1.00 24.84 134 ASP A CA 1
ATOM 913 C C . ASP A 1 135 ? 43.997 42.787 -3.433 1.00 24.17 134 ASP A C 1
ATOM 914 O O . ASP A 1 135 ? 44.311 43.838 -4.018 1.00 22.70 134 ASP A O 1
ATOM 919 N N . LEU A 1 136 ? 42.759 42.599 -2.964 1.00 23.09 135 LEU A N 1
ATOM 920 C CA . LEU A 1 136 ? 41.803 43.711 -2.896 1.00 22.38 135 LEU A CA 1
ATOM 921 C C . LEU A 1 136 ? 41.530 44.010 -1.428 1.00 20.80 135 LEU A C 1
ATOM 922 O O . LEU A 1 136 ? 41.429 43.065 -0.622 1.00 20.63 135 LEU A O 1
ATOM 927 N N . PRO A 1 137 ? 41.300 45.304 -1.127 1.00 19.83 136 PRO A N 1
ATOM 928 C CA . PRO A 1 137 ? 40.913 45.807 0.214 1.00 18.45 136 PRO A CA 1
ATOM 929 C C . PRO A 1 137 ? 39.593 45.228 0.653 1.00 17.46 136 PRO A C 1
ATOM 930 O O . PRO A 1 137 ? 38.669 45.092 -0.171 1.00 17.23 136 PRO A O 1
ATOM 934 N N . VAL A 1 138 ? 39.544 44.837 1.926 1.00 15.72 137 VAL A N 1
ATOM 935 C CA . VAL A 1 138 ? 38.377 44.245 2.521 1.00 17.0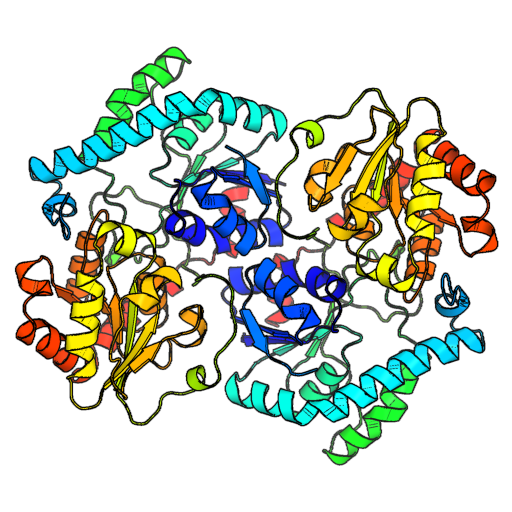6 137 VAL A CA 1
ATOM 936 C C . VAL A 1 138 ? 37.912 45.177 3.616 1.00 17.58 137 VAL A C 1
ATOM 937 O O . VAL A 1 138 ? 38.673 45.479 4.550 1.00 18.62 137 VAL A O 1
ATOM 941 N N . VAL A 1 139 ? 36.651 45.583 3.521 1.00 16.80 138 VAL A N 1
ATOM 942 C CA . VAL A 1 139 ? 36.037 46.332 4.612 1.00 17.43 138 VAL A CA 1
ATOM 943 C C . VAL A 1 139 ? 35.057 45.357 5.228 1.00 16.85 138 VAL A C 1
ATOM 944 O O . VAL A 1 139 ? 34.099 44.882 4.556 1.00 16.60 138 VAL A O 1
ATOM 948 N N . LEU A 1 140 ? 35.285 44.995 6.486 1.00 16.32 139 LEU A N 1
ATOM 949 C CA . LEU A 1 140 ? 34.378 44.076 7.159 1.00 13.93 139 LEU A CA 1
ATOM 950 C C . LEU A 1 140 ? 33.157 44.885 7.667 1.00 14.05 139 LEU A C 1
ATOM 951 O O . LEU A 1 140 ? 33.270 46.059 8.042 1.00 16.80 139 LEU A O 1
ATOM 956 N N . HIS A 1 141 ? 31.994 44.234 7.690 1.00 13.96 140 HIS A N 1
ATOM 957 C CA . HIS A 1 141 ? 30.764 44.867 8.217 1.00 14.15 140 HIS A CA 1
ATOM 958 C C . HIS A 1 141 ? 30.096 44.035 9.312 1.00 15.22 140 HIS A C 1
ATOM 959 O O . HIS A 1 141 ? 29.645 42.915 9.054 1.00 13.42 140 HIS A O 1
ATOM 966 N N . ARG A 1 142 ? 29.985 44.593 10.515 1.00 13.51 141 ARG A N 1
ATOM 967 C CA . ARG A 1 142 ? 29.237 43.961 11.579 1.00 13.96 141 ARG A CA 1
ATOM 968 C C . ARG A 1 142 ? 27.760 44.201 11.365 1.00 14.10 141 ARG A C 1
ATOM 969 O O . ARG A 1 142 ? 27.345 45.301 10.975 1.00 17.18 141 ARG A O 1
ATOM 977 N N . TRP A 1 143 ? 26.962 43.177 11.667 1.00 15.76 142 TRP A N 1
ATOM 978 C CA . TRP A 1 143 ? 25.495 43.422 11.676 1.00 14.74 142 TRP A CA 1
ATOM 979 C C . TRP A 1 143 ? 25.019 43.982 13.018 1.00 16.40 142 TRP A C 1
ATOM 980 O O . TRP A 1 143 ? 23.907 44.551 13.127 1.00 17.45 142 TRP A O 1
ATOM 991 N N . GLY A 1 144 ? 25.843 43.841 14.052 1.00 15.11 143 GLY A N 1
ATOM 992 C CA . GLY A 1 144 ? 25.433 44.290 15.382 1.00 13.28 143 GLY A CA 1
ATOM 993 C C . GLY A 1 144 ? 26.456 43.834 16.439 1.00 14.62 143 GLY A C 1
ATOM 994 O O . GLY A 1 144 ? 27.632 44.069 16.271 1.00 13.42 143 GLY A O 1
ATOM 995 N N . VAL A 1 145 ? 25.976 43.206 17.513 1.00 13.40 144 VAL A N 1
ATOM 996 C CA . VAL A 1 145 ? 26.889 42.646 18.539 1.00 12.78 144 VAL A CA 1
ATOM 997 C C . VAL A 1 145 ? 27.722 41.548 17.861 1.00 12.84 144 VAL A C 1
ATOM 998 O O . VAL A 1 145 ? 27.187 40.758 17.045 1.00 15.03 144 VAL A O 1
ATOM 1002 N N . ASP A 1 146 ? 29.025 41.584 18.088 1.00 13.50 145 ASP A N 1
ATOM 1003 C CA . ASP A 1 146 ? 29.973 40.700 17.319 1.00 11.96 145 ASP A CA 1
ATOM 1004 C C . ASP A 1 146 ? 30.672 39.831 18.355 1.00 12.79 145 ASP A C 1
ATOM 1005 O O . ASP A 1 146 ? 31.599 40.296 19.011 1.00 14.87 145 ASP A O 1
ATOM 1010 N N . PRO A 1 147 ? 30.246 38.529 18.507 1.00 14.78 146 PRO A N 1
ATOM 1011 C CA . PRO A 1 147 ? 30.898 37.632 19.476 1.00 14.36 146 PRO A CA 1
ATOM 1012 C C . PRO A 1 147 ? 31.902 36.711 18.805 1.00 16.42 146 PRO A C 1
ATOM 1013 O O . PRO A 1 147 ? 32.118 35.596 19.273 1.00 16.86 146 PRO A O 1
ATOM 1017 N N . THR A 1 148 ? 32.501 37.174 17.709 1.00 15.66 147 THR A N 1
ATOM 1018 C CA . THR A 1 148 ? 33.394 36.271 16.949 1.00 16.47 147 THR A CA 1
ATOM 1019 C C . THR A 1 148 ? 34.804 36.172 17.418 1.00 16.88 147 THR A C 1
ATOM 1020 O O . THR A 1 148 ? 35.503 35.271 16.978 1.00 17.26 147 THR A O 1
ATOM 1024 N N . ALA A 1 149 ? 35.241 37.076 18.291 1.00 17.89 148 ALA A N 1
ATOM 1025 C CA . ALA A 1 149 ? 36.632 37.023 18.852 1.00 18.50 148 ALA A CA 1
ATOM 1026 C C . ALA A 1 149 ? 36.958 35.755 19.588 1.00 20.55 148 ALA A C 1
ATOM 1027 O O . ALA A 1 149 ? 38.151 35.353 19.753 1.00 21.67 148 ALA A O 1
ATOM 1029 N N . GLY A 1 150 ? 36.111 34.969 20.135 1.00 17.73 149 GLY A N 1
ATOM 1030 C CA . GLY A 1 150 ? 37.298 33.980 20.623 1.00 23.17 149 GLY A CA 1
ATOM 1031 C C . GLY A 1 150 ? 37.585 32.740 19.769 1.00 20.01 149 GLY A C 1
ATOM 1032 O O . GLY A 1 150 ? 38.410 32.675 18.800 1.00 21.51 149 GLY A O 1
ATOM 1033 N N . PRO A 1 151 ? 36.839 31.743 20.093 1.00 21.27 150 PRO A N 1
ATOM 1034 C CA . PRO A 1 151 ? 36.702 30.466 19.408 1.00 20.13 150 PRO A CA 1
ATOM 1035 C C . PRO A 1 151 ? 36.466 30.580 17.909 1.00 18.54 150 PRO A C 1
ATOM 1036 O O . PRO A 1 151 ? 37.160 29.904 17.141 1.00 18.57 150 PRO A O 1
ATOM 1040 N N . PHE A 1 152 ? 35.572 31.465 17.468 1.00 18.13 151 PHE A N 1
ATOM 1041 C CA . PHE A 1 152 ? 35.283 31.578 16.020 1.00 18.76 151 PHE A CA 1
ATOM 1042 C C . PHE A 1 152 ? 36.519 32.094 15.259 1.00 19.02 151 PHE A C 1
ATOM 1043 O O . PHE A 1 152 ? 36.951 31.487 14.262 1.00 17.71 151 PHE A O 1
ATOM 1051 N N . SER A 1 153 ? 37.088 33.191 15.701 1.00 18.28 152 SER A N 1
ATOM 1052 C CA . SER A 1 153 ? 38.147 33.784 14.933 1.00 19.92 152 SER A CA 1
ATOM 1053 C C . SER A 1 153 ? 39.395 32.873 14.982 1.00 20.20 152 SER A C 1
ATOM 1054 O O . SER A 1 153 ? 40.119 32.732 13.955 1.00 18.52 152 SER A O 1
ATOM 1057 N N . ASP A 1 154 ? 39.605 32.209 16.115 1.00 19.48 153 ASP A N 1
ATOM 1058 C CA . ASP A 1 154 ? 40.759 31.292 16.226 1.00 20.45 153 ASP A CA 1
ATOM 1059 C C . ASP A 1 154 ? 40.623 30.104 15.291 1.00 18.25 153 ASP A C 1
ATOM 1060 O O . ASP A 1 154 ? 41.649 29.662 14.717 1.00 18.92 153 ASP A O 1
ATOM 1065 N N . ARG A 1 155 ? 39.428 29.525 15.197 1.00 18.19 154 ARG A N 1
ATOM 1066 C CA . ARG A 1 155 ? 39.176 28.399 14.274 1.00 16.92 154 ARG A CA 1
ATOM 1067 C C . ARG A 1 155 ? 39.271 28.835 12.839 1.00 16.79 154 ARG A C 1
ATOM 1068 O O . ARG A 1 155 ? 39.803 28.122 11.987 1.00 18.25 154 ARG A O 1
ATOM 1076 N N . ALA A 1 156 ? 38.762 30.034 12.517 1.00 16.41 155 ALA A N 1
ATOM 1077 C CA . ALA A 1 156 ? 38.914 30.555 11.159 1.00 16.72 155 ALA A CA 1
ATOM 1078 C C . ALA A 1 156 ? 40.392 30.680 10.717 1.00 17.69 155 ALA A C 1
ATOM 1079 O O . ALA A 1 156 ? 40.758 30.360 9.571 1.00 17.51 155 ALA A O 1
ATOM 1081 N N . HIS A 1 157 ? 41.248 31.163 11.616 1.00 17.47 156 HIS A N 1
ATOM 1082 C CA . HIS A 1 157 ? 42.690 31.263 11.355 1.00 17.89 156 HIS A CA 1
ATOM 1083 C C . HIS A 1 157 ? 43.282 29.841 11.259 1.00 18.66 156 HIS A C 1
ATOM 1084 O O . HIS A 1 157 ? 44.048 29.554 10.322 1.00 18.70 156 HIS A O 1
ATOM 1091 N N . GLU A 1 158 ? 42.890 28.952 12.164 1.00 19.17 157 GLU A N 1
ATOM 1092 C CA . GLU A 1 158 ? 43.437 27.565 12.115 1.00 19.82 157 GLU A CA 1
ATOM 1093 C C . GLU A 1 158 ? 43.199 26.874 10.766 1.00 20.64 157 GLU A C 1
ATOM 1094 O O . GLU A 1 158 ? 44.115 26.242 10.212 1.00 20.68 157 GLU A O 1
ATOM 1100 N N . LEU A 1 159 ? 41.991 27.004 10.224 1.00 19.09 158 LEU A N 1
ATOM 1101 C CA . LEU A 1 159 ? 41.647 26.383 8.968 1.00 20.05 158 LEU A CA 1
ATOM 1102 C C . LEU A 1 159 ? 42.108 27.191 7.750 1.00 21.03 158 LEU A C 1
ATOM 1103 O O . LEU A 1 159 ? 42.524 26.625 6.722 1.00 22.91 158 LEU A O 1
ATOM 1108 N N . LEU A 1 160 ? 42.051 28.515 7.844 1.00 19.96 159 LEU A N 1
ATOM 1109 C CA . LEU A 1 160 ? 42.339 29.352 6.657 1.00 19.22 159 LEU A CA 1
ATOM 1110 C C . LEU A 1 160 ? 43.719 29.971 6.482 1.00 19.31 159 LEU A C 1
ATOM 1111 O O . LEU A 1 160 ? 44.035 30.397 5.366 1.00 19.84 159 LEU A O 1
ATOM 1116 N N . ASP A 1 161 ? 44.510 30.066 7.532 1.00 19.25 160 ASP A N 1
ATOM 1117 C CA . ASP A 1 161 ? 45.848 30.593 7.424 1.00 21.25 160 ASP A CA 1
ATOM 1118 C C . ASP A 1 161 ? 46.671 29.705 6.443 1.00 21.87 160 ASP A C 1
ATOM 1119 O O . ASP A 1 161 ? 47.361 30.269 5.573 1.00 20.56 160 ASP A O 1
ATOM 1124 N N . PRO A 1 162 ? 46.536 28.352 6.542 1.00 23.83 161 PRO A N 1
ATOM 1125 C CA . PRO A 1 162 ? 47.238 27.427 5.598 1.00 24.84 161 PRO A CA 1
ATOM 1126 C C . PRO A 1 162 ? 46.878 27.637 4.155 1.00 24.95 161 PRO A C 1
ATOM 1127 O O . PRO A 1 162 ? 47.768 27.724 3.289 1.00 27.10 161 PRO A O 1
ATOM 1131 N N . VAL A 1 163 ? 45.587 27.743 3.872 1.00 24.20 162 VAL A N 1
ATOM 1132 C CA . VAL A 1 163 ? 45.157 28.067 2.575 1.00 21.87 162 VAL A CA 1
ATOM 1133 C C . VAL A 1 163 ? 45.819 29.342 2.061 1.00 21.40 162 VAL A C 1
ATOM 1134 O O . VAL A 1 163 ? 46.321 29.389 0.959 1.00 23.03 162 VAL A O 1
ATOM 1138 N N . CYS A 1 164 ? 45.773 30.395 2.874 1.00 21.54 163 CYS A N 1
ATOM 1139 C CA . CYS A 1 164 ? 46.276 31.672 2.462 1.00 20.61 163 CYS A CA 1
ATOM 1140 C C . CYS A 1 164 ? 47.811 31.580 2.323 1.00 21.65 163 CYS A C 1
ATOM 1141 O O . CYS A 1 164 ? 48.356 32.208 1.445 1.00 21.63 163 CYS A O 1
ATOM 1144 N N . ARG A 1 165 ? 48.436 30.766 3.195 1.00 21.56 164 ARG A N 1
ATOM 1145 C CA . ARG A 1 165 ? 49.896 30.534 3.082 1.00 25.31 164 ARG A CA 1
ATOM 1146 C C . ARG A 1 165 ? 50.274 29.810 1.797 1.00 24.19 164 ARG A C 1
ATOM 1147 O O . ARG A 1 165 ? 51.273 30.190 1.124 1.00 25.61 164 ARG A O 1
ATOM 1155 N N . HIS A 1 166 ? 49.434 28.877 1.350 1.00 24.30 165 HIS A N 1
ATOM 1156 C CA . HIS A 1 166 ? 49.733 28.234 0.075 1.00 25.24 165 HIS A CA 1
ATOM 1157 C C . HIS A 1 166 ? 49.707 29.241 -1.069 1.00 26.46 165 HIS A C 1
ATOM 1158 O O . HIS A 1 166 ? 50.436 29.106 -2.055 1.00 27.81 165 HIS A O 1
ATOM 1165 N N . HIS A 1 167 ? 48.866 30.257 -0.975 1.00 25.46 166 HIS A N 1
ATOM 1166 C CA . HIS A 1 167 ? 48.876 31.271 -2.014 1.00 26.49 166 HIS A CA 1
ATOM 1167 C C . HIS A 1 167 ? 49.811 32.418 -1.716 1.00 27.28 166 HIS A C 1
ATOM 1168 O O . HIS A 1 167 ? 49.684 33.469 -2.297 1.00 29.78 166 HIS A O 1
ATOM 1175 N N . GLY A 1 168 ? 50.788 32.219 -0.845 1.00 28.84 167 GLY A N 1
ATOM 1176 C CA . GLY A 1 168 ? 51.860 33.221 -0.678 1.00 28.33 167 GLY A CA 1
ATOM 1177 C C . GLY A 1 168 ? 51.658 34.307 0.347 1.00 28.78 167 GLY A C 1
ATOM 1178 O O . GLY A 1 168 ? 52.459 35.238 0.430 1.00 30.74 167 GLY A O 1
ATOM 1179 N N . LEU A 1 169 ? 50.576 34.238 1.125 1.00 26.27 168 LEU A N 1
ATOM 1180 C CA . LEU A 1 169 ? 50.265 35.216 2.161 1.00 26.70 168 LEU A CA 1
ATOM 1181 C C . LEU A 1 169 ? 50.770 34.742 3.516 1.00 26.88 168 LEU A C 1
ATOM 1182 O O . LEU A 1 169 ? 51.089 33.541 3.696 1.00 27.75 168 LEU A O 1
ATOM 1187 N N . THR A 1 170 ? 50.755 35.652 4.495 1.00 27.95 169 THR A N 1
ATOM 1188 C CA . THR A 1 170 ? 51.119 35.323 5.881 1.00 28.97 169 THR A CA 1
ATOM 1189 C C . THR A 1 170 ? 50.112 34.381 6.554 1.00 27.29 169 THR A C 1
ATOM 1190 O O . THR A 1 170 ? 50.454 33.552 7.422 1.00 26.64 169 THR A O 1
ATOM 1194 N N . GLY A 1 171 ? 48.860 34.491 6.085 1.00 25.08 170 GLY A N 1
ATOM 1195 C CA . GLY A 1 171 ? 47.712 33.809 6.691 1.00 21.94 170 GLY A CA 1
ATOM 1196 C C . GLY A 1 171 ? 46.491 34.631 6.235 1.00 20.53 170 GLY A C 1
ATOM 1197 O O . GLY A 1 171 ? 46.584 35.463 5.310 1.00 18.16 170 GLY A O 1
ATOM 1198 N N . LEU A 1 172 ? 45.350 34.329 6.832 1.00 20.12 171 LEU A N 1
ATOM 1199 C CA . LEU A 1 172 ? 44.106 35.077 6.597 1.00 19.49 171 LEU A CA 1
ATOM 1200 C C . LEU A 1 172 ? 44.361 36.562 6.928 1.00 20.77 171 LEU A C 1
ATOM 1201 O O . LEU A 1 172 ? 44.748 36.871 8.074 1.00 21.68 171 LEU A O 1
ATOM 1206 N N . PRO A 1 173 ? 44.230 37.460 5.949 1.00 21.31 172 PRO A N 1
ATOM 1207 C CA . PRO A 1 173 ? 44.717 38.840 6.205 1.00 22.58 172 PRO A CA 1
ATOM 1208 C C . PRO A 1 173 ? 43.859 39.587 7.245 1.00 24.23 172 PRO A C 1
ATOM 1209 O O . PRO A 1 173 ? 42.656 39.319 7.353 1.00 23.16 172 PRO A O 1
ATOM 1213 N N . THR A 1 174 ? 44.478 40.556 7.921 1.00 25.81 173 THR A N 1
ATOM 1214 C CA . THR A 1 174 ? 43.722 41.563 8.683 1.00 26.79 173 THR A CA 1
ATOM 1215 C C . THR A 1 174 ? 42.920 42.445 7.699 1.00 25.26 173 THR A C 1
ATOM 1216 O O . THR A 1 174 ? 43.431 42.891 6.663 1.00 26.28 173 THR A O 1
ATOM 1220 N N . PRO A 1 175 ? 41.629 42.697 8.003 1.00 22.42 174 PRO A N 1
ATOM 1221 C CA . PRO A 1 175 ? 40.916 43.583 7.062 1.00 22.62 174 PRO A CA 1
ATOM 1222 C C . PRO A 1 175 ? 41.411 45.035 7.140 1.00 23.04 174 PRO A C 1
ATOM 1223 O O . PRO A 1 175 ? 41.925 45.488 8.195 1.00 23.96 174 PRO A O 1
ATOM 1227 N N . GLU A 1 176 ? 41.159 45.784 6.078 1.00 22.45 175 GLU A N 1
ATOM 1228 C CA . GLU A 1 176 ? 41.457 47.225 6.029 1.00 24.48 175 GLU A CA 1
ATOM 1229 C C . GLU A 1 176 ? 40.739 48.025 7.101 1.00 24.32 175 GLU A C 1
ATOM 1230 O O . GLU A 1 176 ? 41.307 49.001 7.654 1.00 24.53 175 GLU A O 1
ATOM 1236 N N . LEU A 1 177 ? 39.501 47.613 7.431 1.00 22.01 176 LEU A N 1
ATOM 1237 C CA . LEU A 1 177 ? 38.594 48.477 8.184 1.00 18.90 176 LEU A CA 1
ATOM 1238 C C . LEU A 1 177 ? 37.472 47.512 8.655 1.00 18.59 176 LEU A C 1
ATOM 1239 O O . LEU A 1 177 ? 37.136 46.566 7.942 1.00 17.11 176 LEU A O 1
ATOM 1244 N N . ILE A 1 178 ? 36.918 47.734 9.848 1.00 17.56 177 ILE A N 1
ATOM 1245 C CA . ILE A 1 178 ? 35.647 47.030 10.262 1.00 16.12 177 ILE A CA 1
ATOM 1246 C C . ILE A 1 178 ? 34.616 48.119 10.452 1.00 17.02 177 ILE A C 1
ATOM 1247 O O . ILE A 1 178 ? 34.936 49.141 11.127 1.00 17.42 177 ILE A O 1
ATOM 1252 N N . LEU A 1 179 ? 33.416 47.974 9.852 1.00 11.74 178 LEU A N 1
ATOM 1253 C CA . LEU A 1 179 ? 32.375 48.994 10.131 1.00 13.90 178 LEU A CA 1
ATOM 1254 C C . LEU A 1 179 ? 31.432 48.412 11.190 1.00 13.66 178 LEU A C 1
ATOM 1255 O O . LEU A 1 179 ? 31.100 47.236 11.120 1.00 15.53 178 LEU A O 1
ATOM 1260 N N . ASP A 1 180 ? 30.999 49.240 12.146 1.00 11.90 179 ASP A N 1
ATOM 1261 C CA . ASP A 1 180 ? 30.240 48.721 13.293 1.00 13.34 179 ASP A CA 1
ATOM 1262 C C . ASP A 1 180 ? 29.043 49.636 13.581 1.00 12.06 179 ASP A C 1
ATOM 1263 O O . ASP A 1 180 ? 29.227 50.782 14.080 1.00 14.05 179 ASP A O 1
ATOM 1268 N N . PRO A 1 181 ? 27.782 49.128 13.379 1.00 12.40 180 PRO A N 1
ATOM 1269 C CA . PRO A 1 181 ? 26.613 49.905 13.703 1.00 11.81 180 PRO A CA 1
ATOM 1270 C C . PRO A 1 181 ? 26.106 49.657 15.161 1.00 11.83 180 PRO A C 1
ATOM 1271 O O . PRO A 1 181 ? 25.128 50.260 15.600 1.00 12.57 180 PRO A O 1
ATOM 1275 N N . CYS A 1 182 ? 26.761 48.751 15.897 1.00 12.03 181 CYS A N 1
ATOM 1276 C CA . CYS A 1 182 ? 26.328 48.546 17.268 1.00 10.80 181 CYS A CA 1
ATOM 1277 C C . CYS A 1 182 ? 26.597 49.738 18.223 1.00 12.92 181 CYS A C 1
ATOM 1278 O O . CYS A 1 182 ? 27.681 50.304 18.207 1.00 12.88 181 CYS A O 1
ATOM 1281 N N . PRO A 1 183 ? 25.598 50.143 19.021 1.00 13.92 182 PRO A N 1
ATOM 1282 C CA . PRO A 1 183 ? 25.837 51.143 20.044 1.00 15.01 182 PRO A CA 1
ATOM 1283 C C . PRO A 1 183 ? 27.109 50.730 20.828 1.00 15.39 182 PRO A C 1
ATOM 1284 O O . PRO A 1 183 ? 27.206 49.599 21.280 1.00 13.64 182 PRO A O 1
ATOM 1288 N N . PRO A 1 184 ? 28.174 51.594 20.935 1.00 13.30 183 PRO A N 1
ATOM 1289 C CA . PRO A 1 184 ? 29.425 51.091 21.549 1.00 13.75 183 PRO A CA 1
ATOM 1290 C C . PRO A 1 184 ? 29.253 50.551 22.951 1.00 12.53 183 PRO A C 1
ATOM 1291 O O . PRO A 1 184 ? 29.980 49.631 23.324 1.00 12.65 183 PRO A O 1
ATOM 1295 N N . SER A 1 185 ? 28.304 51.099 23.734 1.00 13.01 184 SER A N 1
ATOM 1296 C CA . SER A 1 185 ? 28.153 50.630 25.149 1.00 12.66 184 SER A CA 1
ATOM 1297 C C . SER A 1 185 ? 27.659 49.188 25.137 1.00 13.39 184 SER A C 1
ATOM 1298 O O . SER A 1 185 ? 27.806 48.513 26.158 1.00 13.35 184 SER A O 1
ATOM 1301 N N . LEU A 1 186 ? 27.052 48.723 24.032 1.00 12.73 185 LEU A N 1
ATOM 1302 C CA . LEU A 1 186 ? 26.523 47.313 23.994 1.00 12.45 185 LEU A CA 1
ATOM 1303 C C . LEU A 1 186 ? 27.433 46.340 23.287 1.00 13.23 185 LEU A C 1
ATOM 1304 O O . LEU A 1 186 ? 27.138 45.136 23.274 1.00 13.15 185 LEU A O 1
ATOM 1309 N N . GLN A 1 187 ? 28.558 46.774 22.705 1.00 12.65 186 GLN A N 1
ATOM 1310 C CA . GLN A 1 187 ? 29.319 45.840 21.894 1.00 12.16 186 GLN A CA 1
ATOM 1311 C C . GLN A 1 187 ? 30.109 44.897 22.789 1.00 12.77 186 GLN A C 1
ATOM 1312 O O . GLN A 1 187 ? 30.508 45.287 23.891 1.00 13.61 186 GLN A O 1
ATOM 1318 N N . ALA A 1 188 ? 30.305 43.622 22.377 1.00 12.40 187 ALA A N 1
ATOM 1319 C CA . ALA A 1 188 ? 31.082 42.659 23.113 1.00 14.32 187 ALA A CA 1
ATOM 1320 C C . ALA A 1 188 ? 32.474 43.234 23.434 1.00 15.11 187 ALA A C 1
ATOM 1321 O O . ALA A 1 188 ? 33.154 43.853 22.556 1.00 13.24 187 ALA A O 1
ATOM 1323 N N . SER A 1 189 ? 32.871 43.036 24.693 1.00 16.61 188 SER A N 1
ATOM 1324 C CA . SER A 1 189 ? 34.132 43.637 25.127 1.00 17.63 188 SER A CA 1
ATOM 1325 C C . SER A 1 189 ? 35.325 43.191 24.315 1.00 17.61 188 SER A C 1
ATOM 1326 O O . SER A 1 189 ? 36.273 43.957 24.170 1.00 19.20 188 SER A O 1
ATOM 1329 N N . ASP A 1 190 ? 35.320 41.987 23.755 1.00 15.17 189 ASP A N 1
ATOM 1330 C CA . ASP A 1 190 ? 36.477 41.510 22.998 1.00 15.43 189 ASP A CA 1
ATOM 1331 C C . ASP A 1 190 ? 36.456 41.681 21.497 1.00 15.09 189 ASP A C 1
ATOM 1332 O O . ASP A 1 190 ? 37.351 41.169 20.761 1.00 15.38 189 ASP A O 1
ATOM 1337 N N . ALA A 1 191 ? 35.497 42.462 21.006 1.00 16.24 190 ALA A N 1
ATOM 1338 C CA . ALA A 1 191 ? 35.463 42.763 19.584 1.00 15.66 190 ALA A CA 1
ATOM 1339 C C . ALA A 1 191 ? 36.482 43.873 19.254 1.00 15.13 190 ALA A C 1
ATOM 1340 O O . ALA A 1 191 ? 36.448 44.917 19.917 1.00 15.48 190 ALA A O 1
ATOM 1342 N N . PRO A 1 192 ? 37.350 43.652 18.254 1.00 16.14 191 PRO A N 1
ATOM 1343 C CA . PRO A 1 192 ? 38.369 44.626 17.858 1.00 17.65 191 PRO A CA 1
ATOM 1344 C C . PRO A 1 192 ? 37.705 45.932 17.508 1.00 18.12 191 PRO A C 1
ATOM 1345 O O . PRO A 1 192 ? 36.510 45.920 17.122 1.00 17.55 191 PRO A O 1
ATOM 1349 N N . GLN A 1 193 ? 38.400 47.064 17.616 1.00 15.58 192 GLN A N 1
ATOM 1350 C CA . GLN A 1 193 ? 37.773 48.351 17.316 1.00 19.60 192 GLN A CA 1
ATOM 1351 C C . GLN A 1 193 ? 37.282 48.439 15.826 1.00 19.51 192 GLN A C 1
ATOM 1352 O O . GLN A 1 193 ? 37.947 47.969 14.890 1.00 21.50 192 GLN A O 1
ATOM 1358 N N . GLY A 1 194 ? 36.087 48.960 15.635 1.00 18.06 193 GLY A N 1
ATOM 1359 C CA . GLY A 1 194 ? 35.591 49.217 14.289 1.00 17.93 193 GLY A CA 1
ATOM 1360 C C . GLY A 1 194 ? 35.086 50.655 14.183 1.00 17.93 193 GLY A C 1
ATOM 1361 O O . GLY A 1 194 ? 34.716 51.308 15.182 1.00 19.78 193 GLY A O 1
ATOM 1362 N N . ALA A 1 195 ? 35.080 51.158 12.980 1.00 15.68 194 ALA A N 1
ATOM 1363 C CA . ALA A 1 195 ? 34.628 52.511 12.714 1.00 16.37 194 ALA A CA 1
ATOM 1364 C C . ALA A 1 195 ? 33.067 52.588 12.835 1.00 16.19 194 ALA A C 1
ATOM 1365 O O . ALA A 1 195 ? 32.369 51.657 12.373 1.00 16.08 194 ALA A O 1
ATOM 1367 N N . PRO A 1 196 ? 32.527 53.670 13.457 1.00 15.23 195 PRO A N 1
ATOM 1368 C CA . PRO A 1 196 ? 31.068 53.773 13.628 1.00 15.38 195 PRO A CA 1
ATOM 1369 C C . PRO A 1 196 ? 30.368 53.990 12.318 1.00 14.30 195 PRO A C 1
ATOM 1370 O O . PRO A 1 196 ? 30.851 54.789 11.521 1.00 16.04 195 PRO A O 1
ATOM 1374 N N . VAL A 1 197 ? 29.227 53.299 12.130 1.00 13.36 196 VAL A N 1
ATOM 1375 C CA . VAL A 1 197 ? 28.306 53.685 11.048 1.00 13.83 196 VAL A CA 1
ATOM 1376 C C . VAL A 1 197 ? 26.912 53.683 11.644 1.00 14.34 196 VAL A C 1
ATOM 1377 O O . VAL A 1 197 ? 26.505 52.666 12.223 1.00 14.83 196 VAL A O 1
ATOM 1381 N N . GLN A 1 198 ? 26.147 54.769 11.480 1.00 11.57 197 GLN A N 1
ATOM 1382 C CA . GLN A 1 198 ? 24.810 54.879 12.099 1.00 12.27 197 GLN A CA 1
ATOM 1383 C C . GLN A 1 198 ? 23.818 53.847 11.496 1.00 12.92 197 GLN A C 1
ATOM 1384 O O . GLN A 1 198 ? 23.662 53.723 10.254 1.00 13.16 197 GLN A O 1
ATOM 1390 N N . TYR A 1 199 ? 23.139 53.121 12.395 1.00 12.24 198 TYR A N 1
ATOM 1391 C CA . TYR A 1 199 ? 22.097 52.149 11.985 1.00 12.04 198 TYR A CA 1
ATOM 1392 C C . TYR A 1 199 ? 20.962 52.969 11.358 1.00 13.29 198 TYR A C 1
ATOM 1393 O O . TYR A 1 199 ? 20.463 53.900 12.005 1.00 15.48 198 TYR A O 1
ATOM 1402 N N . VAL A 1 200 ? 20.517 52.556 10.156 1.00 13.05 199 VAL A N 1
ATOM 1403 C CA . VAL A 1 200 ? 19.329 53.156 9.530 1.00 13.78 199 VAL A CA 1
ATOM 1404 C C . VAL A 1 200 ? 18.346 52.020 9.466 1.00 15.83 199 VAL A C 1
ATOM 1405 O O . VAL A 1 200 ? 18.638 50.991 8.887 1.00 15.90 199 VAL A O 1
ATOM 1409 N N . PRO A 1 201 ? 17.165 52.215 10.045 1.00 17.32 200 PRO A N 1
ATOM 1410 C CA . PRO A 1 201 ? 16.265 51.075 10.029 1.00 19.25 200 PRO A CA 1
ATOM 1411 C C . PRO A 1 201 ? 15.923 50.719 8.588 1.00 21.40 200 PRO A C 1
ATOM 1412 O O . PRO A 1 201 ? 15.579 51.588 7.761 1.00 24.59 200 PRO A O 1
ATOM 1416 N N . TYR A 1 202 ? 16.150 49.479 8.241 1.00 20.64 201 TYR A N 1
ATOM 1417 C CA . TYR A 1 202 ? 15.651 48.928 7.006 1.00 20.19 201 TYR A CA 1
ATOM 1418 C C . TYR A 1 202 ? 15.116 47.623 7.385 1.00 20.82 201 TYR A C 1
ATOM 1419 O O . TYR A 1 202 ? 15.862 46.724 7.779 1.00 21.87 201 TYR A O 1
ATOM 1428 N N . ASN A 1 203 ? 13.792 47.515 7.241 1.00 20.79 202 ASN A N 1
ATOM 1429 C CA . ASN A 1 203 ? 13.098 46.289 7.572 1.00 21.87 202 ASN A CA 1
ATOM 1430 C C . ASN A 1 203 ? 12.284 45.763 6.378 1.00 21.76 202 ASN A C 1
ATOM 1431 O O . ASN A 1 203 ? 11.201 45.167 6.574 1.00 22.74 202 ASN A O 1
ATOM 1436 N N . GLY A 1 204 ? 12.750 46.022 5.157 1.00 20.36 203 GLY A N 1
ATOM 1437 C CA . GLY A 1 204 ? 12.081 45.500 3.967 1.00 18.55 203 GLY A CA 1
ATOM 1438 C C . GLY A 1 204 ? 11.138 46.575 3.440 1.00 16.80 203 GLY A C 1
ATOM 1439 O O . GLY A 1 204 ? 10.994 47.652 4.019 1.00 17.35 203 GLY A O 1
ATOM 1440 N N . SER A 1 205 ? 10.465 46.230 2.345 1.00 17.81 204 SER A N 1
ATOM 1441 C CA . SER A 1 205 ? 9.451 47.113 1.777 1.00 16.74 204 SER A CA 1
ATOM 1442 C C . SER A 1 205 ? 8.047 46.793 2.276 1.00 17.66 204 SER A C 1
ATOM 1443 O O . SER A 1 205 ? 7.829 45.763 2.902 1.00 17.76 204 SER A O 1
ATOM 1446 N N . GLY A 1 206 ? 7.078 47.670 2.015 1.00 16.43 205 GLY A N 1
ATOM 1447 C CA . GLY A 1 206 ? 5.732 47.427 2.489 1.00 18.75 205 GLY A CA 1
ATOM 1448 C C . GLY A 1 206 ? 4.975 48.739 2.613 1.00 20.19 205 GLY A C 1
ATOM 1449 O O . GLY A 1 206 ? 5.524 49.816 2.292 1.00 18.05 205 GLY A O 1
ATOM 1450 N N . ALA A 1 207 ? 3.772 48.651 3.169 1.00 19.73 206 ALA A N 1
ATOM 1451 C CA . ALA A 1 207 ? 2.789 49.731 3.131 1.00 20.15 206 ALA A CA 1
ATOM 1452 C C . ALA A 1 207 ? 2.564 50.258 4.534 1.00 19.59 206 ALA A C 1
ATOM 1453 O O . ALA A 1 207 ? 2.400 49.457 5.489 1.00 19.65 206 ALA A O 1
ATOM 1455 N N . PHE A 1 208 ? 2.428 51.567 4.633 1.00 19.30 207 PHE A N 1
ATOM 1456 C CA . PHE A 1 208 ? 2.182 52.265 5.901 1.00 20.63 207 PHE A CA 1
ATOM 1457 C C . PHE A 1 208 ? 0.751 51.984 6.338 1.00 20.75 207 PHE A C 1
ATOM 1458 O O . PHE A 1 208 ? -0.205 52.339 5.610 1.00 22.85 207 PHE A O 1
ATOM 1466 N N . PRO A 1 209 ? 0.563 51.324 7.513 1.00 19.20 208 PRO A N 1
ATOM 1467 C CA . PRO A 1 209 ? -0.812 50.909 7.812 1.00 20.66 208 PRO A CA 1
ATOM 1468 C C . PRO A 1 209 ? -1.583 52.072 8.461 1.00 22.06 208 PRO A C 1
ATOM 1469 O O . PRO A 1 209 ? -1.018 52.855 9.212 1.00 21.15 208 PRO A O 1
ATOM 1473 N N . ALA A 1 210 ? -2.883 52.197 8.211 1.00 24.33 209 ALA A N 1
ATOM 1474 C CA . ALA A 1 210 ? -3.590 53.320 8.858 1.00 25.92 209 ALA A CA 1
ATOM 1475 C C . ALA A 1 210 ? -3.500 53.283 10.405 1.00 25.93 209 ALA A C 1
ATOM 1476 O O . ALA A 1 210 ? -3.424 54.330 11.079 1.00 26.44 209 ALA A O 1
ATOM 1478 N N . TRP A 1 211 ? -3.541 52.076 10.970 1.00 26.20 210 TRP A N 1
ATOM 1479 C CA . TRP A 1 211 ? -3.426 51.930 12.408 1.00 26.24 210 TRP A CA 1
ATOM 1480 C C . TRP A 1 211 ? -2.051 52.318 12.965 1.00 27.89 210 TRP A C 1
ATOM 1481 O O . TRP A 1 211 ? -1.872 52.346 14.197 1.00 30.00 210 TRP A O 1
ATOM 1492 N N . GLY A 1 212 ? -1.104 52.629 12.068 1.00 25.48 211 GLY A N 1
ATOM 1493 C CA . GLY A 1 212 ? 0.295 52.902 12.437 1.00 26.43 211 GLY A CA 1
ATOM 1494 C C . GLY A 1 212 ? 0.603 54.346 12.650 1.00 26.14 211 GLY A C 1
ATOM 1495 O O . GLY A 1 212 ? 1.774 54.686 12.942 1.00 27.11 211 GLY A O 1
ATOM 1496 N N . ALA A 1 213 ? -0.408 55.209 12.484 1.00 25.11 212 ALA A N 1
ATOM 1497 C CA . ALA A 1 213 ? -0.153 56.661 12.552 1.00 27.38 212 ALA A CA 1
ATOM 1498 C C . ALA A 1 213 ? -0.074 57.157 13.993 1.00 26.92 212 ALA A C 1
ATOM 1499 O O . ALA A 1 213 ? 0.696 58.074 14.322 1.00 27.93 212 ALA A O 1
ATOM 1501 N N . ALA A 1 214 ? -0.882 56.535 14.865 1.00 25.20 213 ALA A N 1
ATOM 1502 C CA . ALA A 1 214 ? -1.028 57.054 16.212 1.00 26.14 213 ALA A CA 1
ATOM 1503 C C . ALA A 1 214 ? -1.262 55.870 17.149 1.00 24.32 213 ALA A C 1
ATOM 1504 O O . ALA A 1 214 ? -1.798 54.833 16.746 1.00 22.66 213 ALA A O 1
ATOM 1506 N N . ARG A 1 215 ? -0.857 56.037 18.406 1.00 26.21 214 ARG A N 1
ATOM 1507 C CA . ARG A 1 215 ? -1.285 55.082 19.418 1.00 26.58 214 ARG A CA 1
ATOM 1508 C C . ARG A 1 215 ? -2.779 55.276 19.803 1.00 25.94 214 ARG A C 1
ATOM 1509 O O . ARG A 1 215 ? -3.499 56.178 19.322 1.00 23.01 214 ARG A O 1
ATOM 1517 N N . THR A 1 216 ? -3.261 54.367 20.630 1.00 23.81 215 THR A N 1
ATOM 1518 C CA . THR A 1 216 ? -4.666 54.397 21.062 1.00 23.88 215 THR A CA 1
ATOM 1519 C C . THR A 1 216 ? -4.568 54.389 22.581 1.00 23.00 215 THR A C 1
ATOM 1520 O O . THR A 1 216 ? -3.471 54.533 23.155 1.00 24.71 215 THR A O 1
ATOM 1524 N N . SER A 1 217 ? -5.706 54.208 23.222 1.00 21.89 216 SER A N 1
ATOM 1525 C CA . SER A 1 217 ? -5.737 54.189 24.701 1.00 19.46 216 SER A CA 1
ATOM 1526 C C . SER A 1 217 ? -4.984 52.945 25.220 1.00 16.10 216 SER A C 1
ATOM 1527 O O . SER A 1 217 ? -4.497 52.923 26.360 1.00 17.39 216 SER A O 1
ATOM 1530 N N . ALA A 1 218 ? -4.869 51.902 24.403 1.00 16.06 217 ALA A N 1
ATOM 1531 C CA . ALA A 1 218 ? -4.294 50.647 24.875 1.00 13.01 217 ALA A CA 1
ATOM 1532 C C . ALA A 1 218 ? -2.784 50.767 24.978 1.00 14.33 217 ALA A C 1
ATOM 1533 O O . ALA A 1 218 ? -2.208 51.701 24.410 1.00 14.38 217 ALA A O 1
ATOM 1535 N N . ARG A 1 219 ? -2.171 49.817 25.663 1.00 12.74 218 ARG A N 1
ATOM 1536 C CA . ARG A 1 219 ? -0.667 49.786 25.796 1.00 13.45 218 ARG A CA 1
ATOM 1537 C C . ARG A 1 219 ? -0.164 48.893 24.660 1.00 13.81 218 ARG A C 1
ATOM 1538 O O . ARG A 1 219 ? -0.342 47.635 24.706 1.00 15.22 218 ARG A O 1
ATOM 1546 N N . ARG A 1 220 ? 0.400 49.504 23.624 1.00 12.92 219 ARG A N 1
ATOM 1547 C CA . ARG A 1 220 ? 0.685 48.740 22.420 1.00 13.14 219 ARG A CA 1
ATOM 1548 C C . ARG A 1 220 ? 2.055 48.055 22.553 1.00 14.78 219 ARG A C 1
ATOM 1549 O O . ARG A 1 220 ? 3.083 48.712 22.811 1.00 13.40 219 ARG A O 1
ATOM 1557 N N . VAL A 1 221 ? 2.082 46.734 22.416 1.00 12.16 220 VAL A N 1
ATOM 1558 C CA . VAL A 1 221 ? 3.272 45.926 22.545 1.00 12.07 220 VAL A CA 1
ATOM 1559 C C . VAL A 1 221 ? 3.440 45.237 21.203 1.00 14.23 220 VAL A C 1
ATOM 1560 O O . VAL A 1 221 ? 2.527 44.531 20.742 1.00 14.23 220 VAL A O 1
ATOM 1564 N N . CYS A 1 222 ? 4.608 45.392 20.545 1.00 13.57 221 CYS A N 1
ATOM 1565 C CA . CYS A 1 222 ? 4.841 44.660 19.308 1.00 13.99 221 CYS A CA 1
ATOM 1566 C C . CYS A 1 222 ? 5.651 43.372 19.588 1.00 13.67 221 CYS A C 1
ATOM 1567 O O . CYS A 1 222 ? 6.719 43.462 20.219 1.00 15.05 221 CYS A O 1
ATOM 1570 N N . ILE A 1 223 ? 5.256 42.254 18.995 1.00 11.96 222 ILE A N 1
ATOM 1571 C CA . ILE A 1 223 ? 5.990 40.999 19.059 1.00 12.32 222 ILE A CA 1
ATOM 1572 C C . ILE A 1 223 ? 6.485 40.779 17.660 1.00 14.55 222 ILE A C 1
ATOM 1573 O O . ILE A 1 223 ? 5.681 40.674 16.716 1.00 14.93 222 ILE A O 1
ATOM 1578 N N . CYS A 1 224 ? 7.825 40.769 17.513 1.00 14.36 223 CYS A N 1
ATOM 1579 C CA . CYS A 1 224 ? 8.447 40.719 16.197 1.00 16.30 223 CYS A CA 1
ATOM 1580 C C . CYS A 1 224 ? 9.594 39.703 16.242 1.00 18.00 223 CYS A C 1
ATOM 1581 O O . CYS A 1 224 ? 10.584 39.858 17.045 1.00 15.79 223 CYS A O 1
ATOM 1584 N N . MET A 1 225 ? 9.371 38.607 15.515 1.00 18.29 224 MET A N 1
ATOM 1585 C CA . MET A 1 225 ? 10.322 37.483 15.394 1.00 20.30 224 MET A CA 1
ATOM 1586 C C . MET A 1 225 ? 10.458 37.142 13.896 1.00 18.89 224 MET A C 1
ATOM 1587 O O . MET A 1 225 ? 9.434 37.068 13.196 1.00 22.45 224 MET A O 1
ATOM 1592 N N . GLY A 1 226 ? 11.696 37.019 13.409 1.00 19.64 225 GLY A N 1
ATOM 1593 C CA . GLY A 1 226 ? 11.939 36.729 11.976 1.00 19.87 225 GLY A CA 1
ATOM 1594 C C . GLY A 1 226 ? 11.878 35.257 11.546 1.00 21.41 225 GLY A C 1
ATOM 1595 O O . GLY A 1 226 ? 11.717 34.339 12.363 1.00 17.29 225 GLY A O 1
ATOM 1596 N N . ARG A 1 227 ? 11.951 35.049 10.242 1.00 20.35 226 ARG A N 1
ATOM 1597 C CA . ARG A 1 227 ? 11.945 33.751 9.677 1.00 21.69 226 ARG A CA 1
ATOM 1598 C C . ARG A 1 227 ? 13.070 32.892 10.223 1.00 21.35 226 ARG A C 1
ATOM 1599 O O . ARG A 1 227 ? 12.860 31.712 10.571 1.00 20.95 226 ARG A O 1
ATOM 1607 N N . MET A 1 228 ? 14.293 33.421 10.245 1.00 22.40 227 MET A N 1
ATOM 1608 C CA . MET A 1 228 ? 15.402 32.472 10.589 1.00 21.94 227 MET A CA 1
ATOM 1609 C C . MET A 1 228 ? 15.229 31.973 12.013 1.00 21.11 227 MET A C 1
ATOM 1610 O O . MET A 1 228 ? 15.424 30.798 12.240 1.00 18.71 227 MET A O 1
ATOM 1615 N N . VAL A 1 229 ? 14.926 32.881 12.924 1.00 21.45 228 VAL A N 1
ATOM 1616 C CA . VAL A 1 229 ? 14.726 32.524 14.327 1.00 21.82 228 VAL A CA 1
ATOM 1617 C C . VAL A 1 229 ? 13.596 31.497 14.478 1.00 20.01 228 VAL A C 1
ATOM 1618 O O . VAL A 1 229 ? 13.850 30.473 15.029 1.00 18.99 228 VAL A O 1
ATOM 1622 N N . LEU A 1 230 ? 12.415 31.745 13.920 1.00 18.46 229 LEU A N 1
ATOM 1623 C CA . LEU A 1 230 ? 11.267 30.816 14.064 1.00 17.58 229 LEU A CA 1
ATOM 1624 C C . LEU A 1 230 ? 11.437 29.506 13.332 1.00 18.73 229 LEU A C 1
ATOM 1625 O O . LEU A 1 230 ? 10.916 28.475 13.778 1.00 18.26 229 LEU A O 1
ATOM 1630 N N . ASN A 1 231 ? 12.130 29.548 12.179 1.00 18.93 230 ASN A N 1
ATOM 1631 C CA . ASN A 1 231 ? 12.570 28.306 11.523 1.00 20.35 230 ASN A CA 1
ATOM 1632 C C . ASN A 1 231 ? 13.387 27.458 12.477 1.00 20.90 230 ASN A C 1
ATOM 1633 O O . ASN A 1 231 ? 13.308 26.233 12.479 1.00 22.11 230 ASN A O 1
ATOM 1638 N N . ALA A 1 232 ? 14.207 28.120 13.276 1.00 19.37 231 ALA A N 1
ATOM 1639 C CA . ALA A 1 232 ? 15.099 27.391 14.171 1.00 20.58 231 ALA A CA 1
ATOM 1640 C C . ALA A 1 232 ? 14.365 26.905 15.442 1.00 19.10 231 ALA A C 1
ATOM 1641 O O . ALA A 1 232 ? 14.558 25.778 15.888 1.00 21.11 231 ALA A O 1
ATOM 1643 N N . THR A 1 233 ? 13.567 27.792 16.038 1.00 18.15 232 THR A N 1
ATOM 1644 C CA . THR A 1 233 ? 12.965 27.596 17.351 1.00 16.90 232 THR A CA 1
ATOM 1645 C C . THR A 1 233 ? 11.635 26.793 17.327 1.00 16.03 232 THR A C 1
ATOM 1646 O O . THR A 1 233 ? 11.273 26.191 18.337 1.00 19.55 232 THR A O 1
ATOM 1650 N N . GLY A 1 234 ? 10.912 26.851 16.227 1.00 17.68 233 GLY A N 1
ATOM 1651 C CA . GLY A 1 234 ? 9.520 26.419 16.269 1.00 19.03 233 GLY A CA 1
ATOM 1652 C C . GLY A 1 234 ? 8.656 27.498 16.913 1.00 19.02 233 GLY A C 1
ATOM 1653 O O . GLY A 1 234 ? 9.149 28.612 17.187 1.00 19.22 233 GLY A O 1
ATOM 1654 N N . PRO A 1 235 ? 7.373 27.181 17.193 1.00 20.02 234 PRO A N 1
ATOM 1655 C CA . PRO A 1 235 ? 6.440 28.219 17.632 1.00 17.97 234 PRO A CA 1
ATOM 1656 C C . PRO A 1 235 ? 6.703 28.733 19.050 1.00 18.03 234 PRO A C 1
ATOM 1657 O O . PRO A 1 235 ? 6.157 29.796 19.435 1.00 16.71 234 PRO A O 1
ATOM 1661 N N . ALA A 1 236 ? 7.452 27.997 19.872 1.00 15.31 235 ALA A N 1
ATOM 1662 C CA . ALA A 1 236 ? 7.435 28.283 21.324 1.00 16.09 235 ALA A CA 1
ATOM 1663 C C . ALA A 1 236 ? 7.667 29.739 21.739 1.00 14.40 235 ALA A C 1
ATOM 1664 O O . ALA A 1 236 ? 6.872 30.227 22.521 1.00 13.84 235 ALA A O 1
ATOM 1666 N N . PRO A 1 237 ? 8.687 30.446 21.211 1.00 16.53 236 PRO A N 1
ATOM 1667 C CA . PRO A 1 237 ? 8.913 31.843 21.676 1.00 14.57 236 PRO A CA 1
ATOM 1668 C C . PRO A 1 237 ? 7.773 32.806 21.260 1.00 16.15 236 PRO A C 1
ATOM 1669 O O . PRO A 1 237 ? 7.336 33.654 22.068 1.00 16.18 236 PRO A O 1
ATOM 1673 N N . LEU A 1 238 ? 7.154 32.503 20.122 1.00 15.77 237 LEU A N 1
ATOM 1674 C CA . LEU A 1 238 ? 6.020 33.296 19.637 1.00 15.35 237 LEU A CA 1
ATOM 1675 C C . LEU A 1 238 ? 4.811 33.011 20.514 1.00 15.96 237 LEU A C 1
ATOM 1676 O O . LEU A 1 238 ? 4.137 33.938 20.978 1.00 15.73 237 LEU A O 1
ATOM 1681 N N . LEU A 1 239 ? 4.547 31.738 20.781 1.00 14.64 238 LEU A N 1
ATOM 1682 C CA . LEU A 1 239 ? 3.337 31.425 21.561 1.00 15.42 238 LEU A CA 1
ATOM 1683 C C . LEU A 1 239 ? 3.516 32.018 22.941 1.00 14.74 238 LEU A C 1
ATOM 1684 O O . LEU A 1 239 ? 2.531 32.539 23.544 1.00 15.82 238 LEU A O 1
ATOM 1689 N N . ARG A 1 240 ? 4.745 31.889 23.480 1.00 14.59 239 ARG A N 1
ATOM 1690 C CA . ARG A 1 240 ? 5.013 32.372 24.839 1.00 14.29 239 ARG A CA 1
ATOM 1691 C C . ARG A 1 240 ? 4.804 33.853 24.910 1.00 14.37 239 ARG A C 1
ATOM 1692 O O . ARG A 1 240 ? 4.197 34.329 25.855 1.00 11.95 239 ARG A O 1
ATOM 1700 N N . ALA A 1 241 ? 5.282 34.597 23.923 1.00 15.31 240 ALA A N 1
ATOM 1701 C CA . ALA A 1 241 ? 5.129 36.070 23.966 1.00 14.29 240 ALA A CA 1
ATOM 1702 C C . ALA A 1 241 ? 3.699 36.504 23.773 1.00 15.12 240 ALA A C 1
ATOM 1703 O O . ALA A 1 241 ? 3.261 37.459 24.401 1.00 15.57 240 ALA A O 1
ATOM 1705 N N . VAL A 1 242 ? 2.984 35.839 22.865 1.00 16.04 241 VAL A N 1
ATOM 1706 C CA . VAL A 1 242 ? 1.556 36.186 22.575 1.00 15.28 241 VAL A CA 1
ATOM 1707 C C . VAL A 1 242 ? 0.716 35.949 23.860 1.00 14.74 241 VAL A C 1
ATOM 1708 O O . VAL A 1 242 ? -0.103 36.783 24.234 1.00 15.84 241 VAL A O 1
ATOM 1712 N N . ALA A 1 243 ? 0.984 34.854 24.558 1.00 14.43 242 ALA A N 1
ATOM 1713 C CA . ALA A 1 243 ? 0.215 34.543 25.788 1.00 16.05 242 ALA A CA 1
ATOM 1714 C C . ALA A 1 243 ? 0.526 35.566 26.882 1.00 17.12 242 ALA A C 1
ATOM 1715 O O . ALA A 1 243 ? -0.379 36.182 27.493 1.00 19.89 242 ALA A O 1
ATOM 1717 N N . ALA A 1 244 ? 1.811 35.832 27.124 1.00 16.58 243 ALA A N 1
ATOM 1718 C CA . ALA A 1 244 ? 2.154 36.778 28.153 1.00 16.49 243 ALA A CA 1
ATOM 1719 C C . ALA A 1 244 ? 1.585 38.184 27.830 1.00 16.45 243 ALA A C 1
ATOM 1720 O O . ALA A 1 244 ? 1.063 38.874 28.761 1.00 16.98 243 ALA A O 1
ATOM 1722 N N . ALA A 1 245 ? 1.688 38.618 26.578 1.00 15.97 244 ALA A N 1
ATOM 1723 C CA . ALA A 1 245 ? 1.261 39.984 26.243 1.00 17.65 244 ALA A CA 1
ATOM 1724 C C . ALA A 1 245 ? -0.258 40.083 26.301 1.00 20.89 244 ALA A C 1
ATOM 1725 O O . ALA A 1 245 ? -0.799 41.028 26.882 1.00 21.15 244 ALA A O 1
ATOM 1727 N N . THR A 1 246 ? -0.950 39.151 25.672 1.00 20.29 245 THR A N 1
ATOM 1728 C CA . THR A 1 246 ? -2.398 39.399 25.472 1.00 21.72 245 THR A CA 1
ATOM 1729 C C . THR A 1 246 ? -3.199 39.212 26.763 1.00 23.58 245 THR A C 1
ATOM 1730 O O . THR A 1 246 ? -4.331 39.702 26.878 1.00 24.37 245 THR A O 1
ATOM 1734 N N . GLU A 1 247 ? -2.645 38.467 27.705 1.00 23.28 246 GLU A N 1
ATOM 1735 C CA . GLU A 1 247 ? -3.292 38.280 28.970 1.00 25.01 246 GLU A CA 1
ATOM 1736 C C . GLU A 1 247 ? -3.181 39.459 29.906 1.00 25.41 246 GLU A C 1
ATOM 1737 O O . GLU A 1 247 ? -3.880 39.531 30.886 1.00 27.13 246 GLU A O 1
ATOM 1743 N N . LEU A 1 248 ? -2.277 40.393 29.620 1.00 23.37 247 LEU A N 1
ATOM 1744 C CA . LEU A 1 248 ? -2.013 41.480 30.506 1.00 25.03 247 LEU A CA 1
ATOM 1745 C C . LEU A 1 248 ? -3.048 42.564 30.305 1.00 25.70 247 LEU A C 1
ATOM 1746 O O . LEU A 1 248 ? -3.400 42.862 29.142 1.00 21.10 247 LEU A O 1
ATOM 1751 N N . PRO A 1 249 ? -3.579 43.131 31.458 1.00 28.27 248 PRO A N 1
ATOM 1752 C CA . PRO A 1 249 ? -4.618 44.139 31.374 1.00 28.09 248 PRO A CA 1
ATOM 1753 C C . PRO A 1 249 ? -4.023 45.303 30.639 1.00 26.34 248 PRO A C 1
ATOM 1754 O O . PRO A 1 249 ? -2.856 45.701 30.932 1.00 30.16 248 PRO A O 1
ATOM 1758 N N . GLY A 1 250 ? -4.759 45.816 29.677 1.00 22.21 249 GLY A N 1
ATOM 1759 C CA . GLY A 1 250 ? -4.352 47.058 29.063 1.00 19.97 249 GLY A CA 1
ATOM 1760 C C . GLY A 1 250 ? -3.754 46.864 27.673 1.00 17.25 249 GLY A C 1
ATOM 1761 O O . GLY A 1 250 ? -3.807 47.779 26.877 1.00 16.54 249 GLY A O 1
ATOM 1762 N N . VAL A 1 251 ? -3.243 45.666 27.381 1.00 14.72 250 VAL A N 1
ATOM 1763 C CA . VAL A 1 251 ? -2.320 45.494 26.246 1.00 15.08 250 VAL A CA 1
ATOM 1764 C C . VAL A 1 251 ? -3.026 45.229 24.938 1.00 16.60 250 VAL A C 1
ATOM 1765 O O . VAL A 1 251 ? -4.055 44.492 24.896 1.00 16.85 250 VAL A O 1
ATOM 1769 N N . GLU A 1 252 ? -2.543 45.877 23.876 1.00 16.60 251 GLU A N 1
ATOM 1770 C CA . GLU A 1 252 ? -2.863 45.518 22.525 1.00 18.30 251 GLU A CA 1
ATOM 1771 C C . GLU A 1 252 ? -1.572 44.948 21.923 1.00 18.02 251 GLU A C 1
ATOM 1772 O O . GLU A 1 252 ? -0.629 45.652 21.847 1.00 17.27 251 GLU A O 1
ATOM 1778 N N . ALA A 1 253 ? -1.601 43.716 21.446 1.00 18.48 252 ALA A N 1
ATOM 1779 C CA . ALA A 1 253 ? -0.408 43.026 20.865 1.00 19.38 252 ALA A CA 1
ATOM 1780 C C . ALA A 1 253 ? -0.367 43.205 19.361 1.00 19.42 252 ALA A C 1
ATOM 1781 O O . ALA A 1 253 ? -1.360 42.923 18.695 1.00 20.82 252 ALA A O 1
ATOM 1783 N N . VAL A 1 254 ? 0.695 43.788 18.785 1.00 18.62 253 VAL A N 1
ATOM 1784 C CA . VAL A 1 254 ? 0.792 43.850 17.315 1.00 16.87 253 VAL A CA 1
ATOM 1785 C C . VAL A 1 254 ? 1.785 42.781 16.942 1.00 17.11 253 VAL A C 1
ATOM 1786 O O . VAL A 1 254 ? 2.929 42.844 17.383 1.00 15.10 253 VAL A O 1
ATOM 1790 N N . ILE A 1 255 ? 1.353 41.787 16.165 1.00 16.27 254 ILE A N 1
ATOM 1791 C CA . ILE A 1 255 ? 2.213 40.590 15.954 1.00 16.46 254 ILE A CA 1
ATOM 1792 C C . ILE A 1 255 ? 2.777 40.640 14.551 1.00 18.22 254 ILE A C 1
ATOM 1793 O O . ILE A 1 255 ? 2.032 40.650 13.535 1.00 16.81 254 ILE A O 1
ATOM 1798 N N . ALA A 1 256 ? 4.116 40.729 14.490 1.00 16.97 255 ALA A N 1
ATOM 1799 C CA . ALA A 1 256 ? 4.855 40.885 13.228 1.00 18.60 255 ALA A CA 1
ATOM 1800 C C . ALA A 1 256 ? 5.738 39.637 13.001 1.00 20.18 255 ALA A C 1
ATOM 1801 O O . ALA A 1 256 ? 6.845 39.554 13.571 1.00 21.46 255 ALA A O 1
ATOM 1803 N N . VAL A 1 257 ? 5.239 38.638 12.260 1.00 20.82 256 VAL A N 1
ATOM 1804 C CA . VAL A 1 257 ? 6.007 37.415 11.968 1.00 19.96 256 VAL A CA 1
ATOM 1805 C C . VAL A 1 257 ? 5.847 37.146 10.481 1.00 20.17 256 VAL A C 1
ATOM 1806 O O . VAL A 1 257 ? 4.926 37.721 9.899 1.00 20.36 256 VAL A O 1
ATOM 1810 N N . PRO A 1 258 ? 6.723 36.316 9.871 1.00 19.27 257 PRO A N 1
ATOM 1811 C CA . PRO A 1 258 ? 6.680 36.048 8.426 1.00 21.57 257 PRO A CA 1
ATOM 1812 C C . PRO A 1 258 ? 5.398 35.361 8.052 1.00 23.60 257 PRO A C 1
ATOM 1813 O O . PRO A 1 258 ? 4.845 34.624 8.884 1.00 22.09 257 PRO A O 1
ATOM 1817 N N . PRO A 1 259 ? 4.947 35.521 6.800 1.00 25.04 258 PRO A N 1
ATOM 1818 C CA . PRO A 1 259 ? 3.689 34.940 6.356 1.00 27.16 258 PRO A CA 1
ATOM 1819 C C . PRO A 1 259 ? 3.519 33.448 6.717 1.00 29.15 258 PRO A C 1
ATOM 1820 O O . PRO A 1 259 ? 2.454 33.055 7.257 1.00 28.79 258 PRO A O 1
ATOM 1824 N N . GLU A 1 260 ? 4.539 32.626 6.461 1.00 30.69 259 GLU A N 1
ATOM 1825 C CA . GLU A 1 260 ? 4.380 31.161 6.757 1.00 32.63 259 GLU A CA 1
ATOM 1826 C C . GLU A 1 260 ? 4.285 30.800 8.249 1.00 32.56 259 GLU A C 1
ATOM 1827 O O . GLU A 1 260 ? 3.843 29.707 8.604 1.00 35.57 259 GLU A O 1
ATOM 1833 N N . HIS A 1 261 ? 4.661 31.729 9.128 1.00 31.11 260 HIS A N 1
ATOM 1834 C CA . HIS A 1 261 ? 4.522 31.497 10.567 1.00 29.47 260 HIS A CA 1
ATOM 1835 C C . HIS A 1 261 ? 3.214 32.022 11.179 1.00 29.69 260 HIS A C 1
ATOM 1836 O O . HIS A 1 261 ? 2.999 31.880 12.381 1.00 30.04 260 HIS A O 1
ATOM 1843 N N . ARG A 1 262 ? 2.342 32.600 10.341 1.00 29.39 261 ARG A N 1
ATOM 1844 C CA . ARG A 1 262 ? 1.126 33.234 10.804 1.00 30.40 261 ARG A CA 1
ATOM 1845 C C . ARG A 1 262 ? 0.101 32.148 11.153 1.00 30.24 261 ARG A C 1
ATOM 1846 O O . ARG A 1 262 ? -0.722 32.312 12.060 1.00 31.07 261 ARG A O 1
ATOM 1854 N N . ALA A 1 263 ? 0.217 30.991 10.501 1.00 31.62 262 ALA A N 1
ATOM 1855 C CA . ALA A 1 263 ? -0.688 29.864 10.795 1.00 32.70 262 ALA A CA 1
ATOM 1856 C C . ALA A 1 263 ? -0.545 29.289 12.230 1.00 33.51 262 ALA A C 1
ATOM 1857 O O . ALA A 1 263 ? -1.488 28.701 12.788 1.00 34.95 262 ALA A O 1
ATOM 1859 N N . LEU A 1 264 ? 0.616 29.496 12.836 1.00 32.91 263 LEU A N 1
ATOM 1860 C CA . LEU A 1 264 ? 0.853 29.130 14.235 1.00 33.51 263 LEU A CA 1
ATOM 1861 C C . LEU A 1 264 ? -0.101 29.842 15.239 1.00 33.13 263 LEU A C 1
ATOM 1862 O O . LEU A 1 264 ? -0.297 29.382 16.360 1.00 32.99 263 LEU A O 1
ATOM 1867 N N . LEU A 1 265 ? -0.676 30.967 14.830 1.00 32.54 264 LEU A N 1
ATOM 1868 C CA . LEU A 1 265 ? -1.463 31.805 15.708 1.00 32.05 264 LEU A CA 1
ATOM 1869 C C . LEU A 1 265 ? -2.962 31.499 15.668 1.00 34.07 264 LEU A C 1
ATOM 1870 O O . LEU A 1 265 ? -3.728 32.272 15.090 1.00 35.55 264 LEU A O 1
ATOM 1875 N N . THR A 1 266 ? -3.410 30.448 16.330 1.00 33.09 265 THR A N 1
ATOM 1876 C CA . THR A 1 266 ? -4.852 30.165 16.361 1.00 33.94 265 THR A CA 1
ATOM 1877 C C . THR A 1 266 ? -5.622 30.849 17.499 1.00 34.27 265 THR A C 1
ATOM 1878 O O . THR A 1 266 ? -5.028 31.302 18.494 1.00 33.83 265 THR A O 1
ATOM 1882 N N . ASP A 1 267 ? -6.942 30.951 17.341 1.00 33.92 266 ASP A N 1
ATOM 1883 C CA . ASP A 1 267 ? -7.840 31.559 18.337 1.00 35.10 266 ASP A CA 1
ATOM 1884 C C . ASP A 1 267 ? -7.250 32.842 18.887 1.00 35.77 266 ASP A C 1
ATOM 1885 O O . ASP A 1 267 ? -7.297 33.108 20.084 1.00 36.97 266 ASP A O 1
ATOM 1890 N N . LEU A 1 268 ? -6.714 33.641 17.968 1.00 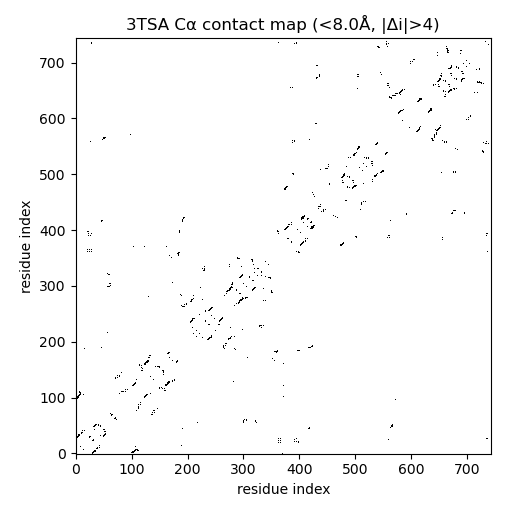35.15 267 LEU A N 1
ATOM 1891 C CA . LEU A 1 268 ? -6.122 34.915 18.270 1.00 35.23 267 LEU A CA 1
ATOM 1892 C C . LEU A 1 268 ? -7.120 35.758 19.086 1.00 33.98 267 LEU A C 1
ATOM 1893 O O . LEU A 1 268 ? -8.270 35.899 18.693 1.00 33.43 267 LEU A O 1
ATOM 1898 N N . PRO A 1 269 ? -6.689 36.306 20.232 1.00 33.37 268 PRO A N 1
ATOM 1899 C CA . PRO A 1 269 ? -7.635 37.141 20.993 1.00 33.06 268 PRO A CA 1
ATOM 1900 C C . PRO A 1 269 ? -7.935 38.427 20.326 1.00 32.48 268 PRO A C 1
ATOM 1901 O O . PRO A 1 269 ? -7.219 38.839 19.378 1.00 29.34 268 PRO A O 1
ATOM 1905 N N . ASP A 1 270 ? -8.940 39.112 20.872 1.00 31.25 269 ASP A N 1
ATOM 1906 C CA . ASP A 1 270 ? -9.471 40.276 20.238 1.00 32.30 269 ASP A CA 1
ATOM 1907 C C . ASP A 1 270 ? -8.486 41.436 20.462 1.00 30.00 269 ASP A C 1
ATOM 1908 O O . ASP A 1 270 ? -8.567 42.438 19.771 1.00 31.68 269 ASP A O 1
ATOM 1913 N N . ASN A 1 271 ? -7.573 41.309 21.446 1.00 28.76 270 ASN A N 1
ATOM 1914 C CA . ASN A 1 271 ? -6.526 42.369 21.691 1.00 26.54 270 ASN A CA 1
ATOM 1915 C C . ASN A 1 271 ? -5.174 42.064 20.982 1.00 27.04 270 ASN A C 1
ATOM 1916 O O . ASN A 1 271 ? -4.121 42.525 21.433 1.00 26.44 270 ASN A O 1
ATOM 1921 N N . ALA A 1 272 ? -5.244 41.293 19.899 1.00 26.99 271 ALA A N 1
ATOM 1922 C CA . ALA A 1 272 ? -4.114 41.029 19.033 1.00 25.12 271 ALA A CA 1
ATOM 1923 C C . ALA A 1 272 ? -4.385 41.433 17.599 1.00 26.78 271 ALA A C 1
ATOM 1924 O O . ALA A 1 272 ? -5.504 41.277 17.122 1.00 26.98 271 ALA A O 1
ATOM 1926 N N . ARG A 1 273 ? -3.373 41.928 16.892 1.00 23.78 272 ARG A N 1
ATOM 1927 C CA . ARG A 1 273 ? -3.486 42.165 15.471 1.00 25.78 272 ARG A CA 1
ATOM 1928 C C . ARG A 1 273 ? -2.303 41.499 14.784 1.00 26.71 272 ARG A C 1
ATOM 1929 O O . ARG A 1 273 ? -1.200 41.615 15.292 1.00 25.77 272 ARG A O 1
ATOM 1937 N N . ILE A 1 274 ? -2.548 40.775 13.684 1.00 27.34 273 ILE A N 1
ATOM 1938 C CA . ILE A 1 274 ? -1.497 40.213 12.850 1.00 27.91 273 ILE A CA 1
ATOM 1939 C C . ILE A 1 274 ? -1.118 41.245 11.812 1.00 27.61 273 ILE A C 1
ATOM 1940 O O . ILE A 1 274 ? -1.960 41.635 10.996 1.00 29.02 273 ILE A O 1
ATOM 1945 N N . ALA A 1 275 ? 0.113 41.764 11.869 1.00 25.32 274 ALA A N 1
ATOM 1946 C CA . ALA A 1 275 ? 0.559 42.803 10.900 1.00 25.28 274 ALA A CA 1
ATOM 1947 C C . ALA A 1 275 ? 0.841 42.152 9.555 1.00 25.87 274 ALA A C 1
ATOM 1948 O O . ALA A 1 275 ? 1.483 41.087 9.475 1.00 26.78 274 ALA A O 1
ATOM 1950 N N . GLU A 1 276 ? 0.363 42.781 8.495 1.00 24.57 275 GLU A N 1
ATOM 1951 C CA . GLU A 1 276 ? 0.419 42.185 7.161 1.00 28.26 275 GLU A CA 1
ATOM 1952 C C . GLU A 1 276 ? 1.728 42.483 6.426 1.00 26.70 275 GLU A C 1
ATOM 1953 O O . GLU A 1 276 ? 1.728 43.304 5.518 1.00 29.71 275 GLU A O 1
ATOM 1959 N N . SER A 1 277 ? 2.824 41.875 6.846 1.00 25.77 276 SER A N 1
ATOM 1960 C CA . SER A 1 277 ? 4.183 42.098 6.224 1.00 25.07 276 SER A CA 1
ATOM 1961 C C . SER A 1 277 ? 4.536 43.600 6.242 1.00 23.74 276 SER A C 1
ATOM 1962 O O . SER A 1 277 ? 4.811 44.215 5.217 1.00 24.01 276 SER A O 1
ATOM 1965 N N . VAL A 1 278 ? 4.472 44.210 7.410 1.00 20.50 277 VAL A N 1
ATOM 1966 C CA . VAL A 1 278 ? 4.592 45.662 7.486 1.00 19.17 277 VAL A CA 1
ATOM 1967 C C . VAL A 1 278 ? 5.929 45.955 8.168 1.00 19.74 277 VAL A C 1
ATOM 1968 O O . VAL A 1 278 ? 6.114 45.569 9.315 1.00 19.08 277 VAL A O 1
ATOM 1972 N N . PRO A 1 279 ? 6.845 46.660 7.480 1.00 19.20 278 PRO A N 1
ATOM 1973 C CA . PRO A 1 279 ? 8.155 47.051 8.033 1.00 19.39 278 PRO A CA 1
ATOM 1974 C C . PRO A 1 279 ? 7.988 47.713 9.400 1.00 19.43 278 PRO A C 1
ATOM 1975 O O . PRO A 1 279 ? 7.221 48.691 9.546 1.00 18.82 278 PRO A O 1
ATOM 1979 N N . LEU A 1 280 ? 8.727 47.183 10.385 1.00 18.42 279 LEU A N 1
ATOM 1980 C CA . LEU A 1 280 ? 8.626 47.652 11.740 1.00 21.25 279 LEU A CA 1
ATOM 1981 C C . LEU A 1 280 ? 8.658 49.165 11.896 1.00 20.28 279 LEU A C 1
ATOM 1982 O O . LEU A 1 280 ? 7.914 49.758 12.659 1.00 19.38 279 LEU A O 1
ATOM 1987 N N . ASN A 1 281 ? 9.561 49.813 11.188 1.00 18.60 280 ASN A N 1
ATOM 1988 C CA . ASN A 1 281 ? 9.776 51.200 11.407 1.00 19.75 280 ASN A CA 1
ATOM 1989 C C . ASN A 1 281 ? 8.583 52.055 11.020 1.00 19.21 280 ASN A C 1
ATOM 1990 O O . ASN A 1 281 ? 8.457 53.186 11.460 1.00 20.66 280 ASN A O 1
ATOM 1995 N N . LEU A 1 282 ? 7.675 51.518 10.209 1.00 20.55 281 LEU A N 1
ATOM 1996 C CA . LEU A 1 282 ? 6.488 52.278 9.811 1.00 18.19 281 LEU A CA 1
ATOM 1997 C C . LEU A 1 282 ? 5.514 52.522 10.975 1.00 20.06 281 LEU A C 1
ATOM 1998 O O . LEU A 1 282 ? 4.762 53.512 10.957 1.00 20.91 281 LEU A O 1
ATOM 2003 N N . PHE A 1 283 ? 5.544 51.689 12.012 1.00 16.27 282 PHE A N 1
ATOM 2004 C CA . PHE A 1 283 ? 4.570 51.830 13.108 1.00 16.38 282 PHE A CA 1
ATOM 2005 C C . PHE A 1 283 ? 5.171 51.717 14.500 1.00 15.58 282 PHE A C 1
ATOM 2006 O O . PHE A 1 283 ? 4.495 51.928 15.519 1.00 15.39 282 PHE A O 1
ATOM 2014 N N . LEU A 1 284 ? 6.443 51.363 14.580 1.00 17.14 283 LEU A N 1
ATOM 2015 C CA . LEU A 1 284 ? 6.991 51.104 15.880 1.00 17.15 283 LEU A CA 1
ATOM 2016 C C . LEU A 1 284 ? 6.970 52.305 16.850 1.00 16.52 283 LEU A C 1
ATOM 2017 O O . LEU A 1 284 ? 6.886 52.122 18.081 1.00 15.79 283 LEU A O 1
ATOM 2022 N N . ARG A 1 285 ? 7.036 53.540 16.350 1.00 18.12 284 ARG A N 1
ATOM 2023 C CA . ARG A 1 285 ? 6.957 54.680 17.257 1.00 19.48 284 ARG A CA 1
ATOM 2024 C C . ARG A 1 285 ? 5.660 54.729 18.095 1.00 19.62 284 ARG A C 1
ATOM 2025 O O . ARG A 1 285 ? 5.595 55.404 19.146 1.00 21.29 284 ARG A O 1
ATOM 2033 N N . THR A 1 286 ? 4.619 54.034 17.653 1.00 18.46 285 THR A N 1
ATOM 2034 C CA . THR A 1 286 ? 3.395 54.017 18.426 1.00 17.46 285 THR A CA 1
ATOM 2035 C C . THR A 1 286 ? 3.382 52.868 19.436 1.00 17.83 285 THR A C 1
ATOM 2036 O O . THR A 1 286 ? 2.316 52.596 20.039 1.00 20.67 285 THR A O 1
ATOM 2040 N N . CYS A 1 287 ? 4.507 52.196 19.620 1.00 16.07 286 CYS A N 1
ATOM 2041 C CA . CYS A 1 287 ? 4.521 51.011 20.573 1.00 14.86 286 CYS A CA 1
ATOM 2042 C C . CYS A 1 287 ? 5.301 51.342 21.813 1.00 15.62 286 CYS A C 1
ATOM 2043 O O . CYS A 1 287 ? 6.305 52.135 21.733 1.00 15.65 286 CYS A O 1
ATOM 2046 N N . GLU A 1 288 ? 4.915 50.750 22.972 1.00 12.51 287 GLU A N 1
ATOM 2047 C CA . GLU A 1 288 ? 5.671 51.115 24.173 1.00 13.43 287 GLU A CA 1
ATOM 2048 C C . GLU A 1 288 ? 6.706 50.012 24.532 1.00 13.66 287 GLU A C 1
ATOM 2049 O O . GLU A 1 288 ? 7.498 50.219 25.436 1.00 15.01 287 GLU A O 1
ATOM 2055 N N . LEU A 1 289 ? 6.669 48.893 23.814 1.00 14.16 288 LEU A N 1
ATOM 2056 C CA . LEU A 1 289 ? 7.564 47.764 24.129 1.00 13.16 288 LEU A CA 1
ATOM 2057 C C . LEU A 1 289 ? 7.688 46.891 22.884 1.00 13.62 288 LEU A C 1
ATOM 2058 O O . LEU A 1 289 ? 6.676 46.803 22.149 1.00 15.60 288 LEU A O 1
ATOM 2063 N N . VAL A 1 290 ? 8.877 46.283 22.636 1.00 11.43 289 VAL A N 1
ATOM 2064 C CA . VAL A 1 290 ? 9.029 45.345 21.568 1.00 11.83 289 VAL A CA 1
ATOM 2065 C C . VAL A 1 290 ? 9.419 44.008 22.216 1.00 13.17 289 VAL A C 1
ATOM 2066 O O . VAL A 1 290 ? 10.329 44.034 23.060 1.00 14.70 289 VAL A O 1
ATOM 2070 N N . ILE A 1 291 ? 8.719 42.923 21.901 1.00 12.94 290 ILE A N 1
ATOM 2071 C CA . ILE A 1 291 ? 9.222 41.599 22.435 1.00 11.40 290 ILE A CA 1
ATOM 2072 C C . ILE A 1 291 ? 9.839 40.945 21.194 1.00 12.56 290 ILE A C 1
ATOM 2073 O O . ILE A 1 291 ? 9.172 40.787 20.153 1.00 12.55 290 ILE A O 1
ATOM 2078 N N . CYS A 1 292 ? 11.098 40.536 21.316 1.00 13.29 291 CYS A N 1
ATOM 2079 C CA . CYS A 1 292 ? 11.822 39.999 20.171 1.00 13.21 291 CYS A CA 1
ATOM 2080 C C . CYS A 1 292 ? 12.857 38.986 20.619 1.00 12.89 291 CYS A C 1
ATOM 2081 O O . CYS A 1 292 ? 13.037 38.758 21.818 1.00 12.50 291 CYS A O 1
ATOM 2084 N N . ALA A 1 293 ? 13.623 38.452 19.679 1.00 12.55 292 ALA A N 1
ATOM 2085 C CA . ALA A 1 293 ? 14.603 37.412 20.091 1.00 12.16 292 ALA A CA 1
ATOM 2086 C C . ALA A 1 293 ? 16.014 38.060 20.199 1.00 13.77 292 ALA A C 1
ATOM 2087 O O . ALA A 1 293 ? 16.988 37.395 20.677 1.00 12.28 292 ALA A O 1
ATOM 2089 N N . GLY A 1 294 ? 16.154 39.333 19.787 1.00 15.32 293 GLY A N 1
ATOM 2090 C CA . GLY A 1 294 ? 17.443 40.022 19.906 1.00 15.60 293 GLY A CA 1
ATOM 2091 C C . GLY A 1 294 ? 18.240 40.091 18.600 1.00 17.58 293 GLY A C 1
ATOM 2092 O O . GLY A 1 294 ? 19.358 40.543 18.579 1.00 21.08 293 GLY A O 1
ATOM 2093 N N . GLY A 1 295 ? 17.636 39.701 17.509 1.00 19.51 294 GLY A N 1
ATOM 2094 C CA . GLY A 1 295 ? 18.178 39.962 16.153 1.00 19.49 294 GLY A CA 1
ATOM 2095 C C . GLY A 1 295 ? 18.318 41.454 15.961 1.00 20.28 294 GLY A C 1
ATOM 2096 O O . GLY A 1 295 ? 17.429 42.272 16.356 1.00 20.42 294 GLY A O 1
ATOM 2097 N N . SER A 1 296 ? 19.406 41.799 15.310 1.00 21.23 295 SER A N 1
ATOM 2098 C CA . SER A 1 296 ? 19.775 43.186 15.265 1.00 21.34 295 SER A CA 1
ATOM 2099 C C . SER A 1 296 ? 18.759 44.071 14.513 1.00 20.23 295 SER A C 1
ATOM 2100 O O . SER A 1 296 ? 18.622 45.251 14.841 1.00 23.17 295 SER A O 1
ATOM 2103 N N . GLY A 1 297 ? 18.147 43.622 13.430 1.00 19.46 296 GLY A N 1
ATOM 2104 C CA . GLY A 1 297 ? 17.293 44.595 12.684 1.00 17.84 296 GLY A CA 1
ATOM 2105 C C . GLY A 1 297 ? 16.077 45.064 13.512 1.00 16.29 296 GLY A C 1
ATOM 2106 O O . GLY A 1 297 ? 15.838 46.285 13.688 1.00 17.41 296 GLY A O 1
ATOM 2107 N N . THR A 1 298 ? 15.384 44.094 14.123 1.00 16.36 297 THR A N 1
ATOM 2108 C CA . THR A 1 298 ? 14.237 44.397 15.019 1.00 15.17 297 THR A CA 1
ATOM 2109 C C . THR A 1 298 ? 14.757 45.212 16.197 1.00 16.30 297 THR A C 1
ATOM 2110 O O . THR A 1 298 ? 14.199 46.293 16.529 1.00 14.92 297 THR A O 1
ATOM 2114 N N . ALA A 1 299 ? 15.832 44.714 16.813 1.00 14.25 298 ALA A N 1
ATOM 2115 C CA . ALA A 1 299 ? 16.305 45.346 18.086 1.00 14.31 298 ALA A CA 1
ATOM 2116 C C . ALA A 1 299 ? 16.922 46.722 17.852 1.00 14.29 298 ALA A C 1
ATOM 2117 O O . ALA A 1 299 ? 16.690 47.644 18.647 1.00 14.70 298 ALA A O 1
ATOM 2119 N N . PHE A 1 300 ? 17.729 46.869 16.799 1.00 14.59 299 PHE A N 1
ATOM 2120 C CA . PHE A 1 300 ? 18.346 48.149 16.558 1.00 15.95 299 PHE A CA 1
ATOM 2121 C C . PHE A 1 300 ? 17.294 49.160 16.079 1.00 14.23 299 PHE A C 1
ATOM 2122 O O . PHE A 1 300 ? 17.426 50.357 16.348 1.00 12.65 299 PHE A O 1
ATOM 2130 N N . THR A 1 301 ? 16.232 48.694 15.403 1.00 14.65 300 THR A N 1
ATOM 2131 C CA . THR A 1 301 ? 15.183 49.622 14.988 1.00 13.81 300 THR A CA 1
ATOM 2132 C C . THR A 1 301 ? 14.484 50.111 16.247 1.00 13.98 300 THR A C 1
ATOM 2133 O O . THR A 1 301 ? 14.237 51.311 16.390 1.00 15.30 300 THR A O 1
ATOM 2137 N N . ALA A 1 302 ? 14.132 49.167 17.159 1.00 13.62 301 ALA A N 1
ATOM 2138 C CA . ALA A 1 302 ? 13.535 49.549 18.415 1.00 12.96 301 ALA A CA 1
ATOM 2139 C C . ALA A 1 302 ? 14.478 50.546 19.159 1.00 12.50 301 ALA A C 1
ATOM 2140 O O . ALA A 1 302 ? 14.002 51.602 19.625 1.00 13.40 301 ALA A O 1
ATOM 2142 N N . THR A 1 303 ? 15.763 50.211 19.243 1.00 11.65 302 THR A N 1
ATOM 2143 C CA . THR A 1 303 ? 16.712 50.982 20.095 1.00 12.92 302 THR A CA 1
ATOM 2144 C C . THR A 1 303 ? 16.855 52.396 19.473 1.00 13.25 302 THR A C 1
ATOM 2145 O O . THR A 1 303 ? 16.725 53.415 20.185 1.00 15.36 302 THR A O 1
ATOM 2149 N N . ARG A 1 304 ? 16.976 52.440 18.149 1.00 16.12 303 ARG A N 1
ATOM 2150 C CA . ARG A 1 304 ? 17.030 53.734 17.402 1.00 15.22 303 ARG A CA 1
ATOM 2151 C C . ARG A 1 304 ? 15.860 54.673 17.730 1.00 16.87 303 ARG A C 1
ATOM 2152 O O . ARG A 1 304 ? 16.020 55.908 17.867 1.00 16.84 303 ARG A O 1
ATOM 2160 N N . LEU A 1 305 ? 14.665 54.097 17.911 1.00 17.01 304 LEU A N 1
ATOM 2161 C CA . LEU A 1 305 ? 13.456 54.825 18.124 1.00 16.63 304 LEU A CA 1
ATOM 2162 C C . LEU A 1 305 ? 13.146 55.044 19.637 1.00 17.52 304 LEU A C 1
ATOM 2163 O O . LEU A 1 305 ? 12.080 55.555 20.008 1.00 20.54 304 LEU A O 1
ATOM 2168 N N . GLY A 1 306 ? 14.023 54.565 20.507 1.00 16.77 305 GLY A N 1
ATOM 2169 C CA . GLY A 1 306 ? 13.947 54.754 21.980 1.00 16.11 305 GLY A CA 1
ATOM 2170 C C . GLY A 1 306 ? 12.885 53.835 22.621 1.00 15.14 305 GLY A C 1
ATOM 2171 O O . GLY A 1 306 ? 12.347 54.167 23.663 1.00 15.83 305 GLY A O 1
ATOM 2172 N N . ILE A 1 307 ? 12.646 52.664 22.019 1.00 14.11 306 ILE A N 1
ATOM 2173 C CA . ILE A 1 307 ? 11.588 51.735 22.462 1.00 12.63 306 ILE A CA 1
ATOM 2174 C C . ILE A 1 307 ? 12.255 50.564 23.230 1.00 13.45 306 ILE A C 1
ATOM 2175 O O . ILE A 1 307 ? 13.097 49.856 22.688 1.00 13.09 306 ILE A O 1
ATOM 2180 N N . PRO A 1 308 ? 11.871 50.393 24.497 1.00 13.43 307 PRO A N 1
ATOM 2181 C CA . PRO A 1 308 ? 12.516 49.291 25.225 1.00 13.02 307 PRO A CA 1
ATOM 2182 C C . PRO A 1 308 ? 12.069 47.930 24.720 1.00 14.47 307 PRO A C 1
ATOM 2183 O O . PRO A 1 308 ? 11.051 47.784 24.055 1.00 12.12 307 PRO A O 1
ATOM 2187 N N . GLN A 1 309 ? 12.857 46.905 25.066 1.00 12.70 308 GLN A N 1
ATOM 2188 C CA . GLN A 1 309 ? 12.634 45.577 24.556 1.00 12.90 308 GLN A CA 1
ATOM 2189 C C . GLN A 1 309 ? 12.662 44.553 25.657 1.00 13.49 308 GLN A C 1
ATOM 2190 O O . GLN A 1 309 ? 13.405 44.654 26.623 1.00 13.49 308 GLN A O 1
ATOM 2196 N N . LEU A 1 310 ? 11.807 43.567 25.467 1.00 11.67 309 LEU A N 1
ATOM 2197 C CA . LEU A 1 310 ? 11.859 42.335 26.289 1.00 13.03 309 LEU A CA 1
ATOM 2198 C C . LEU A 1 310 ? 12.444 41.277 25.320 1.00 13.23 309 LEU A C 1
ATOM 2199 O O . LEU A 1 310 ? 11.824 40.989 24.312 1.00 14.36 309 LEU A O 1
ATOM 2204 N N . VAL A 1 311 ? 13.597 40.687 25.680 1.00 11.98 310 VAL A N 1
ATOM 2205 C CA . VAL A 1 311 ? 14.398 39.965 24.708 1.00 12.08 310 VAL A CA 1
ATOM 2206 C C . VAL A 1 311 ? 14.421 38.495 25.117 1.00 12.45 310 VAL A C 1
ATOM 2207 O O . VAL A 1 311 ? 14.646 38.190 26.279 1.00 14.07 310 VAL A O 1
ATOM 2211 N N . LEU A 1 312 ? 14.059 37.640 24.182 1.00 11.02 311 LEU A N 1
ATOM 2212 C CA . LEU A 1 312 ? 14.141 36.171 24.432 1.00 11.36 311 LEU A CA 1
ATOM 2213 C C . LEU A 1 312 ? 15.205 35.617 23.546 1.00 10.88 311 LEU A C 1
ATOM 2214 O O . LEU A 1 312 ? 14.963 35.028 22.496 1.00 12.11 311 LEU A O 1
ATOM 2219 N N . PRO A 1 313 ? 16.490 35.728 23.967 1.00 10.76 312 PRO A N 1
ATOM 2220 C CA . PRO A 1 313 ? 17.544 35.299 23.056 1.00 11.68 312 PRO A CA 1
ATOM 2221 C C . PRO A 1 313 ? 17.540 33.773 22.790 1.00 12.88 312 PRO A C 1
ATOM 2222 O O . PRO A 1 313 ? 17.098 33.005 23.672 1.00 12.51 312 PRO A O 1
ATOM 2226 N N . GLN A 1 314 ? 17.988 33.421 21.618 1.00 11.77 313 GLN A N 1
ATOM 2227 C CA . GLN A 1 314 ? 17.955 32.021 21.134 1.00 13.18 313 GLN A CA 1
ATOM 2228 C C . GLN A 1 314 ? 19.321 31.507 20.725 1.00 13.90 313 GLN A C 1
ATOM 2229 O O . GLN A 1 314 ? 19.701 30.361 21.045 1.00 14.16 313 GLN A O 1
ATOM 2235 N N . TYR A 1 315 ? 20.075 32.311 19.975 1.00 11.42 314 TYR A N 1
ATOM 2236 C CA . TYR A 1 315 ? 21.274 31.782 19.392 1.00 13.87 314 TYR A CA 1
ATOM 2237 C C . TYR A 1 315 ? 22.242 32.917 19.015 1.00 12.49 314 TYR A C 1
ATOM 2238 O O . TYR A 1 315 ? 21.900 34.111 19.131 1.00 11.81 314 TYR A O 1
ATOM 2247 N N . PHE A 1 316 ? 23.438 32.522 18.571 1.00 13.39 315 PHE A N 1
ATOM 2248 C CA . PHE A 1 316 ? 24.487 33.467 18.105 1.00 14.88 315 PHE A CA 1
ATOM 2249 C C . PHE A 1 316 ? 24.748 34.638 19.046 1.00 11.96 315 PHE A C 1
ATOM 2250 O O . PHE A 1 316 ? 25.138 34.398 20.197 1.00 14.04 315 PHE A O 1
ATOM 2258 N N . ASP A 1 317 ? 24.529 35.875 18.574 1.00 12.33 316 ASP A N 1
ATOM 2259 C CA . ASP A 1 317 ? 24.867 37.086 19.330 1.00 11.25 316 ASP A CA 1
ATOM 2260 C C . ASP A 1 317 ? 23.746 37.527 20.212 1.00 12.53 316 ASP A C 1
ATOM 2261 O O . ASP A 1 317 ? 23.898 38.523 20.965 1.00 12.22 316 ASP A O 1
ATOM 2266 N N . GLN A 1 318 ? 22.643 36.755 20.246 1.00 12.74 317 GLN A N 1
ATOM 2267 C CA . GLN A 1 318 ? 21.414 37.272 20.912 1.00 13.27 317 GLN A CA 1
ATOM 2268 C C . GLN A 1 318 ? 21.502 37.370 22.431 1.00 11.81 317 GLN A C 1
ATOM 2269 O O . GLN A 1 318 ? 20.920 38.295 23.024 1.00 10.35 317 GLN A O 1
ATOM 2275 N N . PHE A 1 319 ? 22.211 36.435 23.075 1.00 11.67 318 PHE A N 1
ATOM 2276 C CA . PHE A 1 319 ? 22.446 36.493 24.533 1.00 11.22 318 PHE A CA 1
ATOM 2277 C C . PHE A 1 319 ? 23.219 37.673 24.975 1.00 12.10 318 PHE A C 1
ATOM 2278 O O . PHE A 1 319 ? 22.877 38.274 25.959 1.00 11.82 318 PHE A O 1
ATOM 2286 N N . ASP A 1 320 ? 24.317 37.987 24.256 1.00 11.68 319 ASP A N 1
ATOM 2287 C CA . ASP A 1 320 ? 25.091 39.197 24.517 1.00 11.77 319 ASP A CA 1
ATOM 2288 C C . ASP A 1 320 ? 24.259 40.443 24.369 1.00 11.32 319 ASP A C 1
ATOM 2289 O O . ASP A 1 320 ? 24.247 41.262 25.298 1.00 12.28 319 ASP A O 1
ATOM 2294 N N . TYR A 1 321 ? 23.531 40.583 23.248 1.00 10.66 320 TYR A N 1
ATOM 2295 C CA . TYR A 1 321 ? 22.715 41.790 23.105 1.00 10.47 320 TYR A CA 1
ATOM 2296 C C . TYR A 1 321 ? 21.695 41.857 24.234 1.00 11.78 320 TYR A C 1
ATOM 2297 O O . TYR A 1 321 ? 21.510 42.894 24.839 1.00 11.34 320 TYR A O 1
ATOM 2306 N N . ALA A 1 322 ? 21.031 40.740 24.522 1.00 12.43 321 ALA A N 1
ATOM 2307 C CA . ALA A 1 322 ? 19.990 40.767 25.552 1.00 12.37 321 ALA A CA 1
ATOM 2308 C C . ALA A 1 322 ? 20.530 41.200 26.949 1.00 12.05 321 ALA A C 1
ATOM 2309 O O . ALA A 1 322 ? 19.888 42.018 27.617 1.00 11.80 321 ALA A O 1
ATOM 2311 N N . ARG A 1 323 ? 21.652 40.609 27.373 1.00 11.51 322 ARG A N 1
ATOM 2312 C CA . ARG A 1 323 ? 22.277 40.910 28.625 1.00 11.89 322 ARG A CA 1
ATOM 2313 C C . ARG A 1 323 ? 22.729 42.390 28.659 1.00 10.67 322 ARG A C 1
ATOM 2314 O O . ARG A 1 323 ? 22.537 43.081 29.701 1.00 12.60 322 ARG A O 1
ATOM 2322 N N . ASN A 1 324 ? 23.222 42.852 27.532 1.00 12.14 323 ASN A N 1
ATOM 2323 C CA . ASN A 1 324 ? 23.825 44.177 27.596 1.00 11.70 323 ASN A CA 1
ATOM 2324 C C . ASN A 1 324 ? 22.748 45.227 27.532 1.00 11.96 323 ASN A C 1
ATOM 2325 O O . ASN A 1 324 ? 22.827 46.252 28.236 1.00 12.95 323 ASN A O 1
ATOM 2330 N N . LEU A 1 325 ? 21.690 44.951 26.776 1.00 10.91 324 LEU A N 1
ATOM 2331 C CA . LEU A 1 325 ? 20.523 45.842 26.762 1.00 10.74 324 LEU A CA 1
ATOM 2332 C C . LEU A 1 325 ? 19.894 45.980 28.170 1.00 13.07 324 LEU A C 1
ATOM 2333 O O . LEU A 1 325 ? 19.557 47.061 28.626 1.00 12.33 324 LEU A O 1
ATOM 2338 N N . ALA A 1 326 ? 19.701 44.863 28.850 1.00 13.21 325 ALA A N 1
ATOM 2339 C CA . ALA A 1 326 ? 19.170 44.881 30.233 1.00 14.12 325 ALA A CA 1
ATOM 2340 C C . ALA A 1 326 ? 20.090 45.615 31.168 1.00 13.73 325 ALA A C 1
ATOM 2341 O O . ALA A 1 326 ? 19.625 46.384 31.989 1.00 15.62 325 ALA A O 1
ATOM 2343 N N . ALA A 1 327 ? 21.387 45.383 31.040 1.00 14.59 326 ALA A N 1
ATOM 2344 C CA . ALA A 1 327 ? 22.328 46.111 31.920 1.00 15.31 326 ALA A CA 1
ATOM 2345 C C . ALA A 1 327 ? 22.197 47.602 31.730 1.00 14.23 326 ALA A C 1
ATOM 2346 O O . ALA A 1 327 ? 22.332 48.379 32.694 1.00 14.99 326 ALA A O 1
ATOM 2348 N N . ALA A 1 328 ? 21.907 48.010 30.490 1.00 13.43 327 ALA A N 1
ATOM 2349 C CA . ALA A 1 328 ? 21.657 49.440 30.126 1.00 14.10 327 ALA A CA 1
ATOM 2350 C C . ALA A 1 328 ? 20.413 50.036 30.706 1.00 13.61 327 ALA A C 1
ATOM 2351 O O . ALA A 1 328 ? 20.212 51.269 30.630 1.00 14.02 327 ALA A O 1
ATOM 2353 N N . GLY A 1 329 ? 19.529 49.198 31.277 1.00 11.76 328 GLY A N 1
ATOM 2354 C CA . GLY A 1 329 ? 18.246 49.646 31.815 1.00 12.78 328 GLY A CA 1
ATOM 2355 C C . GLY A 1 329 ? 17.155 49.732 30.741 1.00 11.64 328 GLY A C 1
ATOM 2356 O O . GLY A 1 329 ? 16.084 50.199 31.039 1.00 15.41 328 GLY A O 1
ATOM 2357 N N . ALA A 1 330 ? 17.472 49.370 29.488 1.00 12.21 329 ALA A N 1
ATOM 2358 C CA . ALA A 1 330 ? 16.604 49.659 28.321 1.00 11.55 329 ALA A CA 1
ATOM 2359 C C . ALA A 1 330 ? 15.724 48.473 27.991 1.00 13.52 329 ALA A C 1
ATOM 2360 O O . ALA A 1 330 ? 15.069 48.453 26.934 1.00 14.54 329 ALA A O 1
ATOM 2362 N N . GLY A 1 331 ? 15.759 47.450 28.844 1.00 13.52 330 GLY A N 1
ATOM 2363 C CA . GLY A 1 331 ? 14.922 46.259 28.519 1.00 13.71 330 GLY A CA 1
ATOM 2364 C C . GLY A 1 331 ? 15.078 45.223 29.607 1.00 13.20 330 GLY A C 1
ATOM 2365 O O . GLY A 1 331 ? 15.763 45.449 30.654 1.00 14.21 330 GLY A O 1
ATOM 2366 N N . ILE A 1 332 ? 14.409 44.107 29.353 1.00 13.35 331 ILE A N 1
ATOM 2367 C CA . ILE A 1 332 ? 14.503 42.959 30.273 1.00 13.76 331 ILE A CA 1
ATOM 2368 C C . ILE A 1 332 ? 14.941 41.771 29.411 1.00 13.13 331 ILE A C 1
ATOM 2369 O O . ILE A 1 332 ? 14.462 41.604 28.291 1.00 12.98 331 ILE A O 1
ATOM 2374 N N . CYS A 1 333 ? 15.866 40.947 29.939 1.00 13.76 332 CYS A N 1
ATOM 2375 C CA . CYS A 1 333 ? 16.314 39.755 29.270 1.00 14.64 332 CYS A CA 1
ATOM 2376 C C . CYS A 1 333 ? 15.658 38.500 29.946 1.00 14.30 332 CYS A C 1
ATOM 2377 O O . CYS A 1 333 ? 15.698 38.402 31.197 1.00 14.71 332 CYS A O 1
ATOM 2380 N N . LEU A 1 334 ? 15.018 37.603 29.192 1.00 12.71 333 LEU A N 1
ATOM 2381 C CA . LEU A 1 334 ? 14.691 36.240 29.747 1.00 11.76 333 LEU A CA 1
ATOM 2382 C C . LEU A 1 334 ? 15.751 35.299 29.158 1.00 12.61 333 LEU A C 1
ATOM 2383 O O . LEU A 1 334 ? 15.675 34.929 27.980 1.00 14.23 333 LEU A O 1
ATOM 2388 N N . PRO A 1 335 ? 16.734 34.884 29.984 1.00 12.52 334 PRO A N 1
ATOM 2389 C CA . PRO A 1 335 ? 18.022 34.463 29.360 1.00 13.58 334 PRO A CA 1
ATOM 2390 C C . PRO A 1 335 ? 18.086 33.030 28.931 1.00 12.94 334 PRO A C 1
ATOM 2391 O O . PRO A 1 335 ? 19.020 32.649 28.243 1.00 13.04 334 PRO A O 1
ATOM 2395 N N . ASP A 1 336 ? 17.077 32.265 29.295 1.00 13.41 335 ASP A N 1
ATOM 2396 C CA . ASP A 1 336 ? 17.149 30.804 29.005 1.00 14.37 335 ASP A CA 1
ATOM 2397 C C . ASP A 1 336 ? 15.752 30.224 28.975 1.00 14.03 335 ASP A C 1
ATOM 2398 O O . ASP A 1 336 ? 14.777 30.963 29.129 1.00 11.82 335 ASP A O 1
ATOM 2403 N N . GLU A 1 337 ? 15.625 28.912 28.682 1.00 11.98 336 GLU A N 1
ATOM 2404 C CA . GLU A 1 337 ? 14.333 28.346 28.527 1.00 15.13 336 GLU A CA 1
ATOM 2405 C C . GLU A 1 337 ? 13.439 28.387 29.770 1.00 13.08 336 GLU A C 1
ATOM 2406 O O . GLU A 1 337 ? 12.215 28.666 29.675 1.00 13.42 336 GLU A O 1
ATOM 2412 N N . GLN A 1 338 ? 14.062 28.174 30.951 1.00 14.47 337 GLN A N 1
ATOM 2413 C CA . GLN A 1 338 ? 13.323 28.259 32.192 1.00 14.56 337 GLN A CA 1
ATOM 2414 C C . GLN A 1 338 ? 12.685 29.634 32.434 1.00 15.07 337 GLN A C 1
ATOM 2415 O O . GLN A 1 338 ? 11.515 29.686 32.913 1.00 15.74 337 GLN A O 1
ATOM 2421 N N . ALA A 1 339 ? 13.411 30.714 32.087 1.00 14.65 338 ALA A N 1
ATOM 2422 C CA . ALA A 1 339 ? 12.813 32.047 32.154 1.00 14.35 338 ALA A CA 1
ATOM 2423 C C . ALA A 1 339 ? 11.779 32.273 31.064 1.00 12.71 338 ALA A C 1
ATOM 2424 O O . ALA A 1 339 ? 10.709 32.856 31.291 1.00 13.93 338 ALA A O 1
ATOM 2426 N N . GLN A 1 340 ? 12.106 31.881 29.854 1.00 12.52 339 GLN A N 1
ATOM 2427 C CA . GLN A 1 340 ? 11.219 32.198 28.712 1.00 13.41 339 GLN A CA 1
ATOM 2428 C C . GLN A 1 340 ? 9.862 31.495 28.796 1.00 14.93 339 GLN A C 1
ATOM 2429 O O . GLN A 1 340 ? 8.853 32.018 28.298 1.00 14.74 339 GLN A O 1
ATOM 2435 N N . SER A 1 341 ? 9.859 30.308 29.424 1.00 14.24 340 SER A N 1
ATOM 2436 C CA . SER A 1 341 ? 8.670 29.454 29.590 1.00 15.65 340 SER A CA 1
ATOM 2437 C C . SER A 1 341 ? 7.974 29.728 30.936 1.00 16.15 340 SER A C 1
ATOM 2438 O O . SER A 1 341 ? 7.039 29.007 31.253 1.00 18.97 340 SER A O 1
ATOM 2441 N N . ASP A 1 342 ? 8.461 30.688 31.716 1.00 15.96 341 ASP A N 1
ATOM 2442 C CA . ASP A 1 342 ? 7.879 31.058 33.039 1.00 15.31 341 ASP A CA 1
ATOM 2443 C C . ASP A 1 342 ? 6.821 32.118 32.727 1.00 16.98 341 ASP A C 1
ATOM 2444 O O . ASP A 1 342 ? 7.136 33.296 32.645 1.00 15.10 341 ASP A O 1
ATOM 2449 N N . HIS A 1 343 ? 5.575 31.686 32.561 1.00 16.92 342 HIS A N 1
ATOM 2450 C CA . HIS A 1 343 ? 4.506 32.577 32.047 1.00 18.00 342 HIS A CA 1
ATOM 2451 C C . HIS A 1 343 ? 4.302 33.721 33.039 1.00 17.40 342 HIS A C 1
ATOM 2452 O O . HIS A 1 343 ? 4.144 34.911 32.678 1.00 15.92 342 HIS A O 1
ATOM 2459 N N . GLU A 1 344 ? 4.342 33.382 34.315 1.00 17.04 343 GLU A N 1
ATOM 2460 C CA . GLU A 1 344 ? 4.210 34.465 35.299 1.00 20.32 343 GLU A CA 1
ATOM 2461 C C . GLU A 1 344 ? 5.315 35.535 35.253 1.00 20.46 343 GLU A C 1
ATOM 2462 O O . GLU A 1 344 ? 5.061 36.783 35.349 1.00 21.54 343 GLU A O 1
ATOM 2468 N N . GLN A 1 345 ? 6.550 35.074 35.169 1.00 17.44 344 GLN A N 1
ATOM 2469 C CA . GLN A 1 345 ? 7.715 35.949 35.126 1.00 19.98 344 GLN A CA 1
ATOM 2470 C C . GLN A 1 345 ? 7.673 36.814 33.835 1.00 18.57 344 GLN A C 1
ATOM 2471 O O . GLN A 1 345 ? 7.982 38.017 33.870 1.00 17.54 344 GLN A O 1
ATOM 2477 N N . PHE A 1 346 ? 7.270 36.178 32.731 1.00 15.94 345 PHE A N 1
ATOM 2478 C CA . PHE A 1 346 ? 7.180 36.850 31.407 1.00 15.07 345 PHE A CA 1
ATOM 2479 C C . PHE A 1 346 ? 6.146 37.986 31.475 1.00 15.13 345 PHE A C 1
ATOM 2480 O O . PHE A 1 346 ? 6.439 39.161 31.132 1.00 14.73 345 PHE A O 1
ATOM 2488 N N . THR A 1 347 ? 4.949 37.644 31.990 1.00 15.33 346 THR A N 1
ATOM 2489 C CA . THR A 1 347 ? 3.887 38.636 32.178 1.00 15.94 346 THR A CA 1
ATOM 2490 C C . THR A 1 347 ? 4.344 39.753 33.102 1.00 15.41 346 THR A C 1
ATOM 2491 O O . THR A 1 347 ? 4.110 40.948 32.783 1.00 14.21 346 THR A O 1
ATOM 2495 N N . ASP A 1 348 ? 4.992 39.390 34.216 1.00 15.97 347 ASP A N 1
ATOM 2496 C CA . ASP A 1 348 ? 5.410 40.379 35.197 1.00 16.23 347 ASP A CA 1
ATOM 2497 C C . ASP A 1 348 ? 6.460 41.324 34.544 1.00 16.87 347 ASP A C 1
ATOM 2498 O O . ASP A 1 348 ? 6.466 42.553 34.821 1.00 17.62 347 ASP A O 1
ATOM 2503 N N . SER A 1 349 ? 7.243 40.778 33.623 1.00 15.30 348 SER A N 1
ATOM 2504 C CA . SER A 1 349 ? 8.308 41.579 32.968 1.00 15.55 348 SER A CA 1
ATOM 2505 C C . SER A 1 349 ? 7.672 42.632 32.059 1.00 15.27 348 SER A C 1
ATOM 2506 O O . SER A 1 349 ? 8.135 43.774 31.967 1.00 15.90 348 SER A O 1
ATOM 2509 N N . ILE A 1 350 ? 6.663 42.234 31.327 1.00 14.27 349 ILE A N 1
ATOM 2510 C CA . ILE A 1 350 ? 5.947 43.191 30.490 1.00 14.80 349 ILE A CA 1
ATOM 2511 C C . ILE A 1 350 ? 5.339 44.294 31.321 1.00 15.94 349 ILE A C 1
ATOM 2512 O O . ILE A 1 350 ? 5.538 45.482 31.027 1.00 15.45 349 ILE A O 1
ATOM 2517 N N . ALA A 1 351 ? 4.639 43.916 32.388 1.00 16.24 350 ALA A N 1
ATOM 2518 C CA . ALA A 1 351 ? 4.042 44.897 33.291 1.00 16.27 350 ALA A CA 1
ATOM 2519 C C . ALA A 1 351 ? 5.093 45.841 33.877 1.00 16.89 350 ALA A C 1
ATOM 2520 O O . ALA A 1 351 ? 4.818 47.024 33.996 1.00 16.94 350 ALA A O 1
ATOM 2522 N N . THR A 1 352 ? 6.301 45.362 34.189 1.00 14.51 351 THR A N 1
ATOM 2523 C CA . THR A 1 352 ? 7.299 46.142 34.869 1.00 15.26 351 THR A CA 1
ATOM 2524 C C . THR A 1 352 ? 7.752 47.271 33.873 1.00 14.32 351 THR A C 1
ATOM 2525 O O . THR A 1 352 ? 7.922 48.404 34.265 1.00 16.09 351 THR A O 1
ATOM 2529 N N . VAL A 1 353 ? 8.030 46.903 32.640 1.00 14.15 352 VAL A N 1
ATOM 2530 C CA . VAL A 1 353 ? 8.413 47.892 31.622 1.00 14.99 352 VAL A CA 1
ATOM 2531 C C . VAL A 1 353 ? 7.306 48.934 31.368 1.00 16.29 352 VAL A C 1
ATOM 2532 O O . VAL A 1 353 ? 7.576 50.158 31.374 1.00 17.08 352 VAL A O 1
ATOM 2536 N N . LEU A 1 354 ? 6.067 48.465 31.188 1.00 17.35 353 LEU A N 1
ATOM 2537 C CA . LEU A 1 354 ? 4.917 49.349 30.970 1.00 17.44 353 LEU A CA 1
ATOM 2538 C C . LEU A 1 354 ? 4.667 50.267 32.202 1.00 18.41 353 LEU A C 1
ATOM 2539 O O . LEU A 1 354 ? 4.017 51.344 32.077 1.00 21.98 353 LEU A O 1
ATOM 2544 N N . GLY A 1 355 ? 5.117 49.854 33.383 1.00 17.34 354 GLY A N 1
ATOM 2545 C CA . GLY A 1 355 ? 4.928 50.726 34.554 1.00 17.61 354 GLY A CA 1
ATOM 2546 C C . GLY A 1 355 ? 6.065 51.647 34.949 1.00 17.42 354 GLY A C 1
ATOM 2547 O O . GLY A 1 355 ? 5.973 52.335 35.981 1.00 18.20 354 GLY A O 1
ATOM 2548 N N . ASP A 1 356 ? 7.146 51.659 34.162 1.00 17.07 355 ASP A N 1
ATOM 2549 C CA . ASP A 1 356 ? 8.371 52.403 34.549 1.00 16.73 355 ASP A CA 1
ATOM 2550 C C . ASP A 1 356 ? 8.991 53.047 33.334 1.00 19.06 355 ASP A C 1
ATOM 2551 O O . ASP A 1 356 ? 9.560 52.361 32.501 1.00 18.19 355 ASP A O 1
ATOM 2556 N N . THR A 1 357 ? 8.806 54.366 33.220 1.00 17.60 356 THR A N 1
ATOM 2557 C CA . THR A 1 357 ? 9.284 55.178 32.095 1.00 19.83 356 THR A CA 1
ATOM 2558 C C . THR A 1 357 ? 10.818 55.205 32.026 1.00 19.24 356 THR A C 1
ATOM 2559 O O . THR A 1 357 ? 11.382 55.621 31.036 1.00 19.93 356 THR A O 1
ATOM 2563 N N . GLY A 1 358 ? 11.476 54.724 33.055 1.00 18.16 357 GLY A N 1
ATOM 2564 C CA . GLY A 1 358 ? 12.931 54.601 33.045 1.00 18.88 357 GLY A CA 1
ATOM 2565 C C . GLY A 1 358 ? 13.446 53.664 31.974 1.00 17.32 357 GLY A C 1
ATOM 2566 O O . GLY A 1 358 ? 14.553 53.866 31.484 1.00 17.52 357 GLY A O 1
ATOM 2567 N N . PHE A 1 359 ? 12.643 52.670 31.583 1.00 16.49 358 PHE A N 1
ATOM 2568 C CA . PHE A 1 359 ? 13.134 51.789 30.535 1.00 16.61 358 PHE A CA 1
ATOM 2569 C C . PHE A 1 359 ? 13.252 52.554 29.204 1.00 15.60 358 PHE A C 1
ATOM 2570 O O . PHE A 1 359 ? 14.287 52.475 28.544 1.00 15.77 358 PHE A O 1
ATOM 2578 N N . ALA A 1 360 ? 12.209 53.333 28.853 1.00 15.48 359 ALA A N 1
ATOM 2579 C CA . ALA A 1 360 ? 12.197 54.089 27.638 1.00 16.62 359 ALA A CA 1
ATOM 2580 C C . ALA A 1 360 ? 13.329 55.128 27.733 1.00 14.81 359 ALA A C 1
ATOM 2581 O O . ALA A 1 360 ? 14.003 55.393 26.725 1.00 16.33 359 ALA A O 1
ATOM 2583 N N . ALA A 1 361 ? 13.518 55.699 28.914 1.00 14.89 360 ALA A N 1
ATOM 2584 C CA . ALA A 1 361 ? 14.585 56.741 29.086 1.00 16.73 360 ALA A CA 1
ATOM 2585 C C . ALA A 1 361 ? 15.974 56.168 28.813 1.00 16.02 360 ALA A C 1
ATOM 2586 O O . ALA A 1 361 ? 16.793 56.785 28.150 1.00 14.91 360 ALA A O 1
ATOM 2588 N N . ALA A 1 362 ? 16.226 54.964 29.337 1.00 15.63 361 ALA A N 1
ATOM 2589 C CA . ALA A 1 362 ? 17.467 54.221 29.062 1.00 14.57 361 ALA A CA 1
ATOM 2590 C C . ALA A 1 362 ? 17.589 53.862 27.604 1.00 13.29 361 ALA A C 1
ATOM 2591 O O . ALA A 1 362 ? 18.682 53.920 27.052 1.00 12.72 361 ALA A O 1
ATOM 2593 N N . ALA A 1 363 ? 16.472 53.479 26.950 1.00 12.51 362 ALA A N 1
ATOM 2594 C CA . ALA A 1 363 ? 16.564 53.188 25.520 1.00 11.16 362 ALA A CA 1
ATOM 2595 C C . ALA A 1 363 ? 16.906 54.473 24.706 1.00 12.72 362 ALA A C 1
ATOM 2596 O O . ALA A 1 363 ? 17.610 54.379 23.700 1.00 13.65 362 ALA A O 1
ATOM 2598 N N . ILE A 1 364 ? 16.396 55.642 25.139 1.00 13.00 363 ILE A N 1
ATOM 2599 C CA . ILE A 1 364 ? 16.744 56.897 24.471 1.00 13.81 363 ILE A CA 1
ATOM 2600 C C . ILE A 1 364 ? 18.261 57.204 24.624 1.00 13.56 363 ILE A C 1
ATOM 2601 O O . ILE A 1 364 ? 18.910 57.715 23.685 1.00 12.76 363 ILE A O 1
ATOM 2606 N N . LYS A 1 365 ? 18.831 56.906 25.785 1.00 12.55 364 LYS A N 1
ATOM 2607 C CA . LYS A 1 365 ? 20.322 57.028 25.898 1.00 12.06 364 LYS A CA 1
ATOM 2608 C C . LYS A 1 365 ? 21.078 56.224 24.834 1.00 12.13 364 LYS A C 1
ATOM 2609 O O . LYS A 1 365 ? 22.039 56.681 24.185 1.00 11.81 364 LYS A O 1
ATOM 2615 N N . LEU A 1 366 ? 20.622 54.988 24.601 1.00 10.75 365 LEU A N 1
ATOM 2616 C CA . LEU A 1 366 ? 21.230 54.163 23.584 1.00 12.52 365 LEU A CA 1
ATOM 2617 C C . LEU A 1 366 ? 20.974 54.768 22.183 1.00 12.96 365 LEU A C 1
ATOM 2618 O O . LEU A 1 366 ? 21.851 54.720 21.311 1.00 12.14 365 LEU A O 1
ATOM 2623 N N . SER A 1 367 ? 19.769 55.310 21.995 1.00 13.61 366 SER A N 1
ATOM 2624 C CA . SER A 1 367 ? 19.395 55.861 20.697 1.00 13.04 366 SER A CA 1
ATOM 2625 C C . SER A 1 367 ? 20.391 57.045 20.414 1.00 13.45 366 SER A C 1
ATOM 2626 O O . SER A 1 367 ? 20.878 57.317 19.308 1.00 13.59 366 SER A O 1
ATOM 2629 N N . ASP A 1 368 ? 20.731 57.755 21.461 1.00 12.76 367 ASP A N 1
ATOM 2630 C CA . ASP A 1 3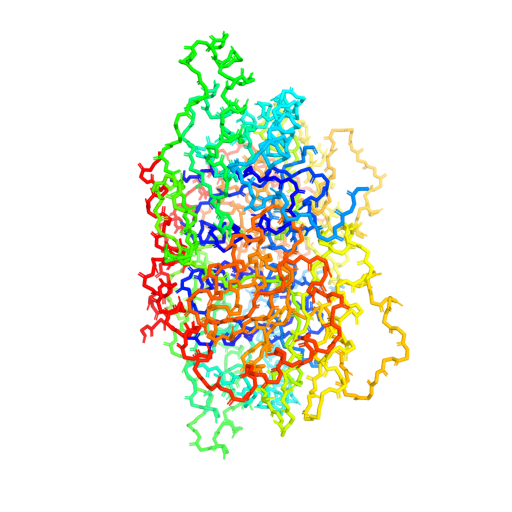68 ? 21.720 58.868 21.322 1.00 14.10 367 ASP A CA 1
ATOM 2631 C C . ASP A 1 368 ? 23.138 58.406 20.922 1.00 14.17 367 ASP A C 1
ATOM 2632 O O . ASP A 1 368 ? 23.845 59.190 20.220 1.00 15.23 367 ASP A O 1
ATOM 2637 N N . GLU A 1 369 ? 23.554 57.213 21.338 1.00 13.72 368 GLU A N 1
ATOM 2638 C CA . GLU A 1 369 ? 24.817 56.645 20.873 1.00 14.07 368 GLU A CA 1
ATOM 2639 C C . GLU A 1 369 ? 24.748 56.383 19.370 1.00 13.10 368 GLU A C 1
ATOM 2640 O O . GLU A 1 369 ? 25.711 56.639 18.657 1.00 15.44 368 GLU A O 1
ATOM 2646 N N . ILE A 1 370 ? 23.601 55.893 18.899 1.00 12.48 369 ILE A N 1
ATOM 2647 C CA . ILE A 1 370 ? 23.391 55.659 17.485 1.00 14.46 369 ILE A CA 1
ATOM 2648 C C . ILE A 1 370 ? 23.448 56.971 16.697 1.00 14.18 369 ILE A C 1
ATOM 2649 O O . ILE A 1 370 ? 24.190 57.067 15.701 1.00 15.12 369 ILE A O 1
ATOM 2654 N N . THR A 1 371 ? 22.699 57.935 17.135 1.00 15.78 370 THR A N 1
ATOM 2655 C CA . THR A 1 371 ? 22.649 59.147 16.323 1.00 16.12 370 THR A CA 1
ATOM 2656 C C . THR A 1 371 ? 23.942 59.985 16.420 1.00 14.75 370 THR A C 1
ATOM 2657 O O . THR A 1 371 ? 24.092 60.943 15.665 1.00 14.06 370 THR A O 1
ATOM 2661 N N . ALA A 1 372 ? 24.868 59.642 17.309 1.00 14.04 371 ALA A N 1
ATOM 2662 C CA . ALA A 1 372 ? 26.207 60.319 17.332 1.00 15.25 371 ALA A CA 1
ATOM 2663 C C . ALA A 1 372 ? 27.074 59.787 16.232 1.00 16.56 371 ALA A C 1
ATOM 2664 O O . ALA A 1 372 ? 28.161 60.315 16.014 1.00 16.55 371 ALA A O 1
ATOM 2666 N N . MET A 1 373 ? 26.654 58.694 15.577 1.00 16.24 372 MET A N 1
ATOM 2667 C CA . MET A 1 373 ? 27.537 58.031 14.551 1.00 16.82 372 MET A CA 1
ATOM 2668 C C . MET A 1 373 ? 27.339 58.625 13.167 1.00 15.96 372 MET A C 1
ATOM 2669 O O . MET A 1 373 ? 26.216 59.108 12.862 1.00 18.20 372 MET A O 1
ATOM 2674 N N . PRO A 1 374 ? 28.353 58.545 12.305 1.00 16.76 373 PRO A N 1
ATOM 2675 C CA . PRO A 1 374 ? 28.085 59.128 10.988 1.00 17.10 373 PRO A CA 1
ATOM 2676 C C . PRO A 1 374 ? 27.103 58.232 10.221 1.00 15.87 373 PRO A C 1
ATOM 2677 O O . PRO A 1 374 ? 27.165 56.996 10.328 1.00 16.00 373 PRO A O 1
ATOM 2681 N N . HIS A 1 375 ? 26.274 58.854 9.415 1.00 14.96 374 HIS A N 1
ATOM 2682 C CA . HIS A 1 375 ? 25.286 58.086 8.593 1.00 16.09 374 HIS A CA 1
ATOM 2683 C C . HIS A 1 375 ? 26.016 57.333 7.456 1.00 14.87 374 HIS A C 1
ATOM 2684 O O . HIS A 1 375 ? 27.120 57.683 7.098 1.00 15.98 374 HIS A O 1
ATOM 2691 N N . PRO A 1 376 ? 25.388 5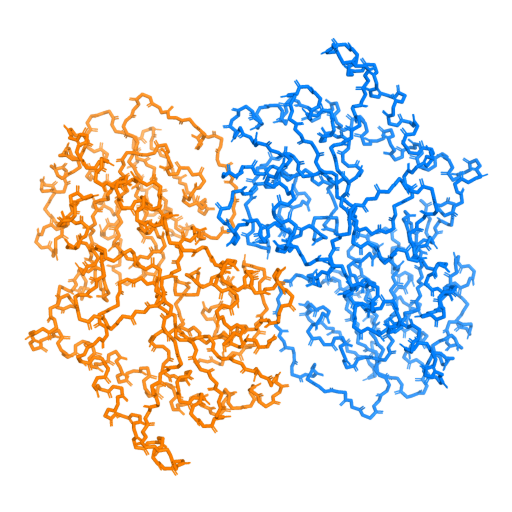6.266 6.873 1.00 15.05 375 PRO A N 1
ATOM 2692 C CA . PRO A 1 376 ? 26.016 55.536 5.774 1.00 14.38 375 PRO A CA 1
ATOM 2693 C C . PRO A 1 376 ? 26.506 56.468 4.668 1.00 14.28 375 PRO A C 1
ATOM 2694 O O . PRO A 1 376 ? 27.534 56.196 4.047 1.00 12.66 375 PRO A O 1
ATOM 2698 N N . ALA A 1 377 ? 25.751 57.522 4.396 1.00 14.53 376 ALA A N 1
ATOM 2699 C CA . ALA A 1 377 ? 26.221 58.450 3.343 1.00 16.16 376 ALA A CA 1
ATOM 2700 C C . ALA A 1 377 ? 27.629 59.023 3.637 1.00 16.47 376 ALA A C 1
ATOM 2701 O O . ALA A 1 377 ? 28.478 59.176 2.735 1.00 16.68 376 ALA A O 1
ATOM 2703 N N . ALA A 1 378 ? 27.862 59.354 4.909 1.00 18.91 377 ALA A N 1
ATOM 2704 C CA . ALA A 1 378 ? 29.142 59.838 5.337 1.00 18.54 377 ALA A CA 1
ATOM 2705 C C . ALA A 1 378 ? 30.274 58.806 5.248 1.00 19.02 377 ALA A C 1
ATOM 2706 O O . ALA A 1 378 ? 31.391 59.164 4.986 1.00 21.40 377 ALA A O 1
ATOM 2708 N N . LEU A 1 379 ? 29.979 57.515 5.360 1.00 17.56 378 LEU A N 1
ATOM 2709 C CA . LEU A 1 379 ? 30.952 56.504 5.214 1.00 17.48 378 LEU A CA 1
ATOM 2710 C C . LEU A 1 379 ? 31.424 56.323 3.804 1.00 18.81 378 LEU A C 1
ATOM 2711 O O . LEU A 1 379 ? 32.476 55.718 3.627 1.00 20.45 378 LEU A O 1
ATOM 2716 N N . VAL A 1 380 ? 30.630 56.693 2.783 1.00 18.16 379 VAL A N 1
ATOM 2717 C CA . VAL A 1 380 ? 31.099 56.478 1.411 1.00 20.15 379 VAL A CA 1
ATOM 2718 C C . VAL A 1 380 ? 32.536 57.028 1.140 1.00 21.43 379 VAL A C 1
ATOM 2719 O O . VAL A 1 380 ? 33.361 56.330 0.560 1.00 22.43 379 VAL A O 1
ATOM 2723 N N . ARG A 1 381 ? 32.862 58.205 1.662 1.00 23.64 380 ARG A N 1
ATOM 2724 C CA . ARG A 1 381 ? 34.235 58.753 1.623 1.00 26.97 380 ARG A CA 1
ATOM 2725 C C . ARG A 1 381 ? 35.301 57.842 2.256 1.00 26.90 380 ARG A C 1
ATOM 2726 O O . ARG A 1 381 ? 36.392 57.615 1.674 1.00 28.91 380 ARG A O 1
ATOM 2734 N N . THR A 1 382 ? 35.021 57.314 3.437 1.00 26.20 381 THR A N 1
ATOM 2735 C CA . THR A 1 382 ? 35.940 56.379 4.029 1.00 26.70 381 THR A CA 1
ATOM 2736 C C . THR A 1 382 ? 36.208 55.211 3.088 1.00 25.88 381 THR A C 1
ATOM 2737 O O . THR A 1 382 ? 37.365 54.804 2.942 1.00 25.59 381 THR A O 1
ATOM 2741 N N . LEU A 1 383 ? 35.161 54.715 2.418 1.00 23.23 382 LEU A N 1
ATOM 2742 C CA . LEU A 1 383 ? 35.329 53.556 1.551 1.00 23.48 382 LEU A CA 1
ATOM 2743 C C . LEU A 1 383 ? 36.160 53.959 0.327 1.00 23.69 382 LEU A C 1
ATOM 2744 O O . LEU A 1 383 ? 36.992 53.190 -0.155 1.00 25.15 382 LEU A O 1
ATOM 2749 N N . GLU A 1 384 ? 35.888 55.159 -0.177 1.00 23.63 383 GLU A N 1
ATOM 2750 C CA . GLU A 1 384 ? 36.574 55.740 -1.379 1.00 25.27 383 GLU A CA 1
ATOM 2751 C C . GLU A 1 384 ? 38.076 55.742 -1.081 1.00 27.11 383 GLU A C 1
ATOM 2752 O O . GLU A 1 384 ? 38.879 55.403 -1.967 1.00 27.54 383 GLU A O 1
ATOM 2758 N N . ASN A 1 385 ? 38.443 56.083 0.159 1.00 27.83 384 ASN A N 1
ATOM 2759 C CA . ASN A 1 385 ? 39.885 56.210 0.537 1.00 29.43 384 ASN A CA 1
ATOM 2760 C C . ASN A 1 385 ? 40.597 54.891 0.751 1.00 31.50 384 ASN A C 1
ATOM 2761 O O . ASN A 1 385 ? 41.836 54.852 0.701 1.00 31.77 384 ASN A O 1
ATOM 2766 N N . THR A 1 386 ? 39.803 53.827 0.949 1.00 31.51 385 THR A N 1
ATOM 2767 C CA . THR A 1 386 ? 40.261 52.463 1.170 1.00 33.34 385 THR A CA 1
ATOM 2768 C C . THR A 1 386 ? 40.299 51.717 -0.175 1.00 34.50 385 THR A C 1
ATOM 2769 O O . THR A 1 386 ? 41.286 51.001 -0.468 1.00 35.49 385 THR A O 1
ATOM 2773 N N . MET B 1 2 ? 14.254 65.457 7.764 1.00 21.93 1 MET B N 1
ATOM 2774 C CA . MET B 1 2 ? 13.126 65.643 6.846 1.00 23.05 1 MET B CA 1
ATOM 2775 C C . MET B 1 2 ? 12.254 64.404 6.783 1.00 22.58 1 MET B C 1
ATOM 2776 O O . MET B 1 2 ? 12.720 63.273 6.949 1.00 23.70 1 MET B O 1
ATOM 2781 N N . ARG B 1 3 ? 10.980 64.623 6.503 1.00 21.27 2 ARG B N 1
ATOM 2782 C CA . ARG B 1 3 ? 10.020 63.563 6.227 1.00 21.75 2 ARG B CA 1
ATOM 2783 C C . ARG B 1 3 ? 9.493 63.895 4.828 1.00 21.35 2 ARG B C 1
ATOM 2784 O O . ARG B 1 3 ? 8.751 64.872 4.631 1.00 21.65 2 ARG B O 1
ATOM 2792 N N . VAL B 1 4 ? 9.968 63.128 3.867 1.00 19.43 3 VAL B N 1
ATOM 2793 C CA . VAL B 1 4 ? 9.767 63.480 2.485 1.00 17.46 3 VAL B CA 1
ATOM 2794 C C . VAL B 1 4 ? 8.686 62.629 1.956 1.00 17.35 3 VAL B C 1
ATOM 2795 O O . VAL B 1 4 ? 8.847 61.399 1.852 1.00 17.99 3 VAL B O 1
ATOM 2799 N N . LEU B 1 5 ? 7.521 63.193 1.613 1.00 15.09 4 LEU B N 1
ATOM 2800 C CA . LEU B 1 5 ? 6.486 62.424 0.929 1.00 15.63 4 LEU B CA 1
ATOM 2801 C C . LEU B 1 5 ? 6.650 62.522 -0.557 1.00 17.74 4 LEU B C 1
ATOM 2802 O O . LEU B 1 5 ? 6.708 63.687 -1.094 1.00 17.79 4 LEU B O 1
ATOM 2807 N N . VAL B 1 6 ? 6.739 61.377 -1.234 1.00 15.86 5 VAL B N 1
ATOM 2808 C CA . VAL B 1 6 ? 7.041 61.376 -2.662 1.00 15.78 5 VAL B CA 1
ATOM 2809 C C . VAL B 1 6 ? 5.754 61.217 -3.450 1.00 15.28 5 VAL B C 1
ATOM 2810 O O . VAL B 1 6 ? 4.987 60.313 -3.201 1.00 17.57 5 VAL B O 1
ATOM 2814 N N . VAL B 1 7 ? 5.491 62.088 -4.444 1.00 16.56 6 VAL B N 1
ATOM 2815 C CA . VAL B 1 7 ? 4.221 62.084 -5.174 1.00 15.65 6 VAL B CA 1
ATOM 2816 C C . VAL B 1 7 ? 4.571 61.937 -6.662 1.00 17.54 6 VAL B C 1
ATOM 2817 O O . VAL B 1 7 ? 4.814 62.922 -7.355 1.00 18.38 6 VAL B O 1
ATOM 2821 N N . PRO B 1 8 ? 4.611 60.684 -7.154 1.00 19.19 7 PRO B N 1
ATOM 2822 C CA . PRO B 1 8 ? 5.069 60.409 -8.512 1.00 19.88 7 PRO B CA 1
ATOM 2823 C C . PRO B 1 8 ? 3.860 60.422 -9.385 1.00 18.53 7 PRO B C 1
ATOM 2824 O O . PRO B 1 8 ? 2.711 60.249 -8.872 1.00 22.06 7 PRO B O 1
ATOM 2828 N N . LEU B 1 9 ? 4.064 60.538 -10.683 1.00 23.24 8 LEU B N 1
ATOM 2829 C CA . LEU B 1 9 ? 3.007 60.151 -11.635 1.00 25.03 8 LEU B CA 1
ATOM 2830 C C . LEU B 1 9 ? 2.777 58.624 -11.638 1.00 25.14 8 LEU B C 1
ATOM 2831 O O . LEU B 1 9 ? 3.688 57.908 -11.400 1.00 26.47 8 LEU B O 1
ATOM 2836 N N . PRO B 1 10 ? 1.587 58.133 -11.961 1.00 25.21 9 PRO B N 1
ATOM 2837 C CA . PRO B 1 10 ? 1.433 56.651 -11.870 1.00 24.46 9 PRO B CA 1
ATOM 2838 C C . PRO B 1 10 ? 2.076 55.837 -13.021 1.00 25.17 9 PRO B C 1
ATOM 2839 O O . PRO B 1 10 ? 1.398 55.060 -13.687 1.00 25.59 9 PRO B O 1
ATOM 2843 N N . TYR B 1 11 ? 3.364 56.056 -13.278 1.00 24.21 10 TYR B N 1
ATOM 2844 C CA . TYR B 1 11 ? 4.063 55.353 -14.354 1.00 24.36 10 TYR B CA 1
ATOM 2845 C C . TYR B 1 11 ? 5.360 54.895 -13.740 1.00 23.24 10 TYR B C 1
ATOM 2846 O O . TYR B 1 11 ? 6.113 55.737 -13.262 1.00 21.21 10 TYR B O 1
ATOM 2855 N N . PRO B 1 12 ? 5.620 53.570 -13.710 1.00 22.65 11 PRO B N 1
ATOM 2856 C CA . PRO B 1 12 ? 6.890 53.075 -13.114 1.00 22.38 11 PRO B CA 1
ATOM 2857 C C . PRO B 1 12 ? 8.125 53.858 -13.505 1.00 22.20 11 PRO B C 1
ATOM 2858 O O . PRO B 1 12 ? 8.967 54.102 -12.671 1.00 21.00 11 PRO B O 1
ATOM 2862 N N . THR B 1 13 ? 8.264 54.241 -14.777 1.00 21.08 12 THR B N 1
ATOM 2863 C CA . THR B 1 13 ? 9.461 54.861 -15.233 1.00 22.25 12 THR B CA 1
ATOM 2864 C C . THR B 1 13 ? 9.730 56.213 -14.536 1.00 19.77 12 THR B C 1
ATOM 2865 O O . THR B 1 13 ? 10.895 56.550 -14.237 1.00 21.39 12 THR B O 1
ATOM 2869 N N . HIS B 1 14 ? 8.682 56.958 -14.238 1.00 18.95 13 HIS B N 1
ATOM 2870 C CA . HIS B 1 14 ? 8.774 58.200 -13.482 1.00 17.36 13 HIS B CA 1
ATOM 2871 C C . HIS B 1 14 ? 9.259 58.009 -12.025 1.00 17.51 13 HIS B C 1
ATOM 2872 O O . HIS B 1 14 ? 10.075 58.831 -11.529 1.00 17.93 13 HIS B O 1
ATOM 2879 N N . LEU B 1 15 ? 8.756 56.957 -11.373 1.00 16.12 14 LEU B N 1
ATOM 2880 C CA . LEU B 1 15 ? 9.190 56.654 -10.011 1.00 12.78 14 LEU B CA 1
ATOM 2881 C C . LEU B 1 15 ? 10.623 56.115 -10.028 1.00 13.80 14 LEU B C 1
ATOM 2882 O O . LEU B 1 15 ? 11.467 56.501 -9.234 1.00 15.36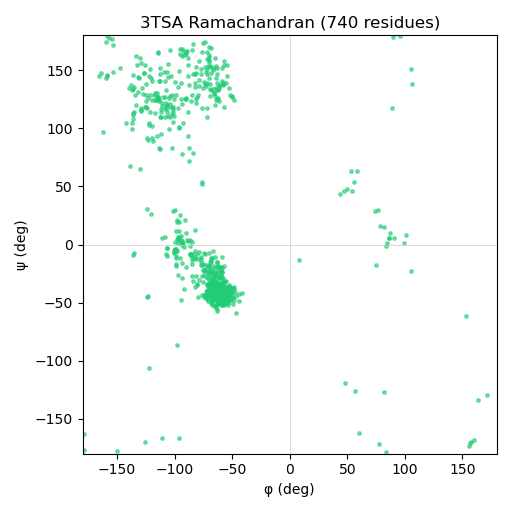 14 LEU B O 1
ATOM 2887 N N . MET B 1 16 ? 10.916 55.223 -10.960 1.00 15.16 15 MET B N 1
ATOM 2888 C CA . MET B 1 16 ? 12.318 54.732 -11.069 1.00 16.45 15 MET B CA 1
ATOM 2889 C C . MET B 1 16 ? 13.333 55.864 -11.193 1.00 16.72 15 MET B C 1
ATOM 2890 O O . MET B 1 16 ? 14.434 55.781 -10.624 1.00 15.24 15 MET B O 1
ATOM 2895 N N . ALA B 1 17 ? 12.952 56.947 -11.911 1.00 15.86 16 ALA B N 1
ATOM 2896 C CA . ALA B 1 17 ? 13.867 58.076 -12.027 1.00 15.61 16 ALA B CA 1
ATOM 2897 C C . ALA B 1 17 ? 14.209 58.742 -10.669 1.00 14.77 16 ALA B C 1
ATOM 2898 O O . ALA B 1 17 ? 15.240 59.379 -10.544 1.00 16.65 16 ALA B O 1
ATOM 2900 N N . MET B 1 18 ? 13.329 58.593 -9.678 1.00 15.81 17 MET B N 1
ATOM 2901 C CA . MET B 1 18 ? 13.479 59.190 -8.356 1.00 15.75 17 MET B CA 1
ATOM 2902 C C . MET B 1 18 ? 14.053 58.178 -7.355 1.00 14.98 17 MET B C 1
ATOM 2903 O O . MET B 1 18 ? 14.364 58.617 -6.260 1.00 14.02 17 MET B O 1
ATOM 2908 N N . VAL B 1 19 ? 14.230 56.924 -7.735 1.00 13.97 18 VAL B N 1
ATOM 2909 C CA . VAL B 1 19 ? 14.641 55.896 -6.735 1.00 13.36 18 VAL B CA 1
ATOM 2910 C C . VAL B 1 19 ? 16.041 56.230 -6.086 1.00 13.77 18 VAL B C 1
ATOM 2911 O O . VAL B 1 19 ? 16.186 56.176 -4.860 1.00 14.58 18 VAL B O 1
ATOM 2915 N N . PRO B 1 20 ? 17.084 56.527 -6.878 1.00 14.40 19 PRO B N 1
ATOM 2916 C CA . PRO B 1 20 ? 18.398 56.838 -6.220 1.00 13.66 19 PRO B CA 1
ATOM 2917 C C . PRO B 1 20 ? 18.341 58.030 -5.255 1.00 14.83 19 PRO B C 1
ATOM 2918 O O . PRO B 1 20 ? 18.963 57.997 -4.182 1.00 13.70 19 PRO B O 1
ATOM 2922 N N . LEU B 1 21 ? 17.528 59.027 -5.558 1.00 15.00 20 LEU B N 1
ATOM 2923 C CA . LEU B 1 21 ? 17.308 60.120 -4.598 1.00 16.49 20 LEU B CA 1
ATOM 2924 C C . LEU B 1 21 ? 16.604 59.670 -3.330 1.00 15.35 20 LEU B C 1
ATOM 2925 O O . LEU B 1 21 ? 16.984 60.103 -2.269 1.00 15.45 20 LEU B O 1
ATOM 2930 N N . CYS B 1 22 ? 15.592 58.773 -3.421 1.00 14.49 21 CYS B N 1
ATOM 2931 C CA . CYS B 1 22 ? 14.863 58.267 -2.259 1.00 16.95 21 CYS B CA 1
ATOM 2932 C C . CYS B 1 22 ? 15.904 57.550 -1.391 1.00 17.38 21 CYS B C 1
ATOM 2933 O O . CYS B 1 22 ? 15.985 57.792 -0.174 1.00 18.10 21 CYS B O 1
ATOM 2936 N N . TRP B 1 23 ? 16.720 56.716 -2.010 1.00 17.54 22 TRP B N 1
ATOM 2937 C CA . TRP B 1 23 ? 17.847 56.062 -1.275 1.00 18.24 22 TRP B CA 1
ATOM 2938 C C . TRP B 1 23 ? 18.859 57.047 -0.690 1.00 17.66 22 TRP B C 1
ATOM 2939 O O . TRP B 1 23 ? 19.315 56.802 0.403 1.00 14.78 22 TRP B O 1
ATOM 2950 N N . ALA B 1 24 ? 19.253 58.094 -1.436 1.00 15.42 23 ALA B N 1
ATOM 2951 C CA . ALA B 1 24 ? 20.227 59.090 -0.960 1.00 15.29 23 ALA B CA 1
ATOM 2952 C C . ALA B 1 24 ? 19.662 59.668 0.349 1.00 15.83 23 ALA B C 1
ATOM 2953 O O . ALA B 1 24 ? 20.431 59.822 1.330 1.00 16.29 23 ALA B O 1
ATOM 2955 N N . LEU B 1 25 ? 18.354 59.971 0.356 1.00 13.53 24 LEU B N 1
ATOM 2956 C CA . LEU B 1 25 ? 17.648 60.546 1.539 1.00 14.93 24 LEU B CA 1
ATOM 2957 C C . LEU B 1 25 ? 17.696 59.603 2.734 1.00 16.85 24 LEU B C 1
ATOM 2958 O O . LEU B 1 25 ? 18.066 60.019 3.868 1.00 17.84 24 LEU B O 1
ATOM 2963 N N . GLN B 1 26 ? 17.328 58.347 2.494 1.00 16.42 25 GLN B N 1
ATOM 2964 C CA . GLN B 1 26 ? 17.287 57.364 3.598 1.00 16.60 25 GLN B CA 1
ATOM 2965 C C . GLN B 1 26 ? 18.682 57.081 4.099 1.00 16.46 25 GLN B C 1
ATOM 2966 O O . GLN B 1 26 ? 18.889 56.922 5.279 1.00 17.57 25 GLN B O 1
ATOM 2972 N N . ALA B 1 27 ? 19.657 57.044 3.206 1.00 15.87 26 ALA B N 1
ATOM 2973 C CA . ALA B 1 27 ? 21.081 56.803 3.624 1.00 17.91 26 ALA B CA 1
ATOM 2974 C C . ALA B 1 27 ? 21.738 57.953 4.404 1.00 18.63 26 ALA B C 1
ATOM 2975 O O . ALA B 1 27 ? 22.759 57.738 5.080 1.00 18.93 26 ALA B O 1
ATOM 2977 N N . SER B 1 28 ? 21.162 59.153 4.312 1.00 19.35 27 SER B N 1
ATOM 2978 C CA . SER B 1 28 ? 21.534 60.383 4.991 1.00 21.52 27 SER B CA 1
ATOM 2979 C C . SER B 1 28 ? 20.702 60.632 6.237 1.00 21.61 27 SER B C 1
ATOM 2980 O O . SER B 1 28 ? 20.755 61.712 6.838 1.00 20.57 27 SER B O 1
ATOM 2983 N N . GLY B 1 29 ? 19.886 59.649 6.563 1.00 20.78 28 GLY B N 1
ATOM 2984 C CA . GLY B 1 29 ? 19.075 59.661 7.800 1.00 20.85 28 GLY B CA 1
ATOM 2985 C C . GLY B 1 29 ? 17.712 60.323 7.775 1.00 21.95 28 GLY B C 1
ATOM 2986 O O . GLY B 1 29 ? 17.139 60.496 8.812 1.00 24.19 28 GLY B O 1
ATOM 2987 N N . HIS B 1 30 ? 17.185 60.705 6.602 1.00 20.28 29 HIS B N 1
ATOM 2988 C CA . HIS B 1 30 ? 15.830 61.257 6.469 1.00 19.82 29 HIS B CA 1
ATOM 2989 C C . HIS B 1 30 ? 14.809 60.156 6.215 1.00 19.62 29 HIS B C 1
ATOM 2990 O O . HIS B 1 30 ? 15.194 59.019 5.901 1.00 20.93 29 HIS B O 1
ATOM 2997 N N . GLU B 1 31 ? 13.535 60.453 6.402 1.00 21.51 30 GLU B N 1
ATOM 2998 C CA . GLU B 1 31 ? 12.464 59.479 6.162 1.00 22.99 30 GLU B CA 1
ATOM 2999 C C . GLU B 1 31 ? 11.743 59.735 4.860 1.00 22.15 30 GLU B C 1
ATOM 3000 O O . GLU B 1 31 ? 11.573 60.888 4.463 1.00 21.18 30 GLU B O 1
ATOM 3006 N N . VAL B 1 32 ? 11.323 58.651 4.208 1.00 19.47 31 VAL B N 1
ATOM 3007 C CA . VAL B 1 32 ? 10.737 58.761 2.840 1.00 16.64 31 VAL B CA 1
ATOM 3008 C C . VAL B 1 32 ? 9.547 57.821 2.714 1.00 16.43 31 VAL B C 1
ATOM 3009 O O . VAL B 1 32 ? 9.642 56.678 3.125 1.00 14.86 31 VAL B O 1
ATOM 3013 N N . LEU B 1 33 ? 8.439 58.289 2.150 1.00 15.46 32 LEU B N 1
ATOM 3014 C CA . LEU B 1 33 ? 7.293 57.448 1.938 1.00 16.80 32 LEU B CA 1
ATOM 3015 C C . LEU B 1 33 ? 6.799 57.811 0.531 1.00 17.72 32 LEU B C 1
ATOM 3016 O O . LEU B 1 33 ? 6.670 59.019 0.231 1.00 17.81 32 LEU B O 1
ATOM 3021 N N . ILE B 1 34 ? 6.440 56.786 -0.257 1.00 16.34 33 ILE B N 1
ATOM 3022 C CA . ILE B 1 34 ? 5.936 56.970 -1.641 1.00 17.82 33 ILE B CA 1
ATOM 3023 C C . ILE B 1 34 ? 4.401 56.843 -1.653 1.00 18.48 33 ILE B C 1
ATOM 3024 O O . ILE B 1 34 ? 3.862 55.805 -1.259 1.00 19.06 33 ILE B O 1
ATOM 3029 N N . ALA B 1 35 ? 3.706 57.923 -2.010 1.00 17.43 34 ALA B N 1
ATOM 3030 C CA . ALA B 1 35 ? 2.285 57.843 -2.223 1.00 18.97 34 ALA B CA 1
ATOM 3031 C C . ALA B 1 35 ? 2.091 57.056 -3.545 1.00 18.72 34 ALA B C 1
ATOM 3032 O O . ALA B 1 35 ? 2.435 57.587 -4.649 1.00 17.74 34 ALA B O 1
ATOM 3034 N N . ALA B 1 36 ? 1.577 55.820 -3.474 1.00 18.72 35 ALA B N 1
ATOM 3035 C CA . ALA B 1 36 ? 1.537 54.956 -4.644 1.00 18.57 35 ALA B CA 1
ATOM 3036 C C . ALA B 1 36 ? 0.163 54.453 -4.941 1.00 21.00 35 ALA B C 1
ATOM 3037 O O . ALA B 1 36 ? -0.392 53.671 -4.161 1.00 19.11 35 ALA B O 1
ATOM 3039 N N . PRO B 1 37 ? -0.347 54.816 -6.126 1.00 20.71 36 PRO B N 1
ATOM 3040 C CA . PRO B 1 37 ? -1.509 54.090 -6.677 1.00 22.35 36 PRO B CA 1
ATOM 3041 C C . PRO B 1 37 ? -1.087 52.620 -6.966 1.00 22.43 36 PRO B C 1
ATOM 3042 O O . PRO B 1 37 ? 0.127 52.342 -7.002 1.00 20.01 36 PRO B O 1
ATOM 3046 N N . PRO B 1 38 ? -2.060 51.677 -7.090 1.00 23.63 37 PRO B N 1
ATOM 3047 C CA . PRO B 1 38 ? -1.783 50.274 -7.430 1.00 24.31 37 PRO B CA 1
ATOM 3048 C C . PRO B 1 38 ? -0.732 50.089 -8.523 1.00 24.25 37 PRO B C 1
ATOM 3049 O O . PRO B 1 38 ? 0.102 49.189 -8.402 1.00 25.38 37 PRO B O 1
ATOM 3053 N N . GLU B 1 39 ? -0.757 50.901 -9.587 1.00 24.69 38 GLU B N 1
ATOM 3054 C CA . GLU B 1 39 ? 0.239 50.799 -10.675 1.00 24.67 38 GLU B CA 1
ATOM 3055 C C . GLU B 1 39 ? 1.702 50.977 -10.240 1.00 22.79 38 GLU B C 1
ATOM 3056 O O . GLU B 1 39 ? 2.577 50.537 -10.934 1.00 22.31 38 GLU B O 1
ATOM 3062 N N . LEU B 1 40 ? 1.935 51.648 -9.126 1.00 19.93 39 LEU B N 1
ATOM 3063 C CA . LEU B 1 40 ? 3.294 51.945 -8.697 1.00 19.86 39 LEU B CA 1
ATOM 3064 C C . LEU B 1 40 ? 3.731 51.103 -7.531 1.00 18.37 39 LEU B C 1
ATOM 3065 O O . LEU B 1 40 ? 4.899 51.112 -7.206 1.00 17.79 39 LEU B O 1
ATOM 3070 N N . GLN B 1 41 ? 2.832 50.352 -6.902 1.00 17.54 40 GLN B N 1
ATOM 3071 C CA . GLN B 1 41 ? 3.231 49.658 -5.668 1.00 18.42 40 GLN B CA 1
ATOM 3072 C C . GLN B 1 41 ? 4.470 48.730 -5.880 1.00 18.77 40 GLN B C 1
ATOM 3073 O O . GLN B 1 41 ? 5.401 48.764 -5.091 1.00 18.39 40 GLN B O 1
ATOM 3079 N N . ALA B 1 42 ? 4.439 47.918 -6.948 1.00 19.24 41 ALA B N 1
ATOM 3080 C CA . ALA B 1 42 ? 5.455 46.902 -7.179 1.00 19.05 41 ALA B CA 1
ATOM 3081 C C . ALA B 1 42 ? 6.791 47.561 -7.455 1.00 19.99 41 ALA B C 1
ATOM 3082 O O . ALA B 1 42 ? 7.836 47.039 -7.052 1.00 19.97 41 ALA B O 1
ATOM 3084 N N . THR B 1 43 ? 6.735 48.695 -8.161 1.00 17.88 42 THR B N 1
ATOM 3085 C CA . THR B 1 43 ? 7.928 49.434 -8.527 1.00 15.58 42 THR B CA 1
ATOM 3086 C C . THR B 1 43 ? 8.565 49.943 -7.234 1.00 15.33 42 THR B C 1
ATOM 3087 O O . THR B 1 43 ? 9.768 49.770 -7.022 1.00 16.19 42 THR B O 1
ATOM 3091 N N . ALA B 1 44 ? 7.719 50.539 -6.381 1.00 16.15 43 ALA B N 1
ATOM 3092 C CA . ALA B 1 44 ? 8.161 51.174 -5.117 1.00 13.94 43 ALA B CA 1
ATOM 3093 C C . ALA B 1 44 ? 8.774 50.068 -4.207 1.00 15.85 43 ALA B C 1
ATOM 3094 O O . ALA B 1 44 ? 9.894 50.270 -3.724 1.00 16.16 43 ALA B O 1
ATOM 3096 N N . HIS B 1 45 ? 7.996 49.011 -3.950 1.00 15.93 44 HIS B N 1
ATOM 3097 C CA . HIS B 1 45 ? 8.468 47.921 -3.077 1.00 15.62 44 HIS B CA 1
ATOM 3098 C C . HIS B 1 45 ? 9.682 47.193 -3.632 1.00 15.58 44 HIS B C 1
ATOM 3099 O O . HIS B 1 45 ? 10.568 46.757 -2.859 1.00 14.90 44 HIS B O 1
ATOM 3106 N N . GLY B 1 46 ? 9.715 47.031 -4.969 1.00 14.54 45 GLY B N 1
ATOM 3107 C CA . GLY B 1 46 ? 10.835 46.406 -5.671 1.00 16.04 45 GLY B CA 1
ATOM 3108 C C . GLY B 1 46 ? 12.154 47.191 -5.496 1.00 15.48 45 GLY B C 1
ATOM 3109 O O . GLY B 1 46 ? 13.236 46.619 -5.731 1.00 16.97 45 GLY B O 1
ATOM 3110 N N . ALA B 1 47 ? 12.051 48.480 -5.102 1.00 14.23 46 ALA B N 1
ATOM 3111 C CA . ALA B 1 47 ? 13.234 49.249 -4.868 1.00 15.23 46 ALA B CA 1
ATOM 3112 C C . ALA B 1 47 ? 13.547 49.285 -3.369 1.00 15.99 46 ALA B C 1
ATOM 3113 O O . ALA B 1 47 ? 14.399 50.138 -2.926 1.00 15.38 46 ALA B O 1
ATOM 3115 N N . GLY B 1 48 ? 12.876 48.462 -2.601 1.00 15.83 47 GLY B N 1
ATOM 3116 C CA . GLY B 1 48 ? 13.146 48.511 -1.217 1.00 16.83 47 GLY B CA 1
ATOM 3117 C C . GLY B 1 48 ? 12.491 49.667 -0.455 1.00 16.10 47 GLY B C 1
ATOM 3118 O O . GLY B 1 48 ? 12.790 49.915 0.689 1.00 17.71 47 GLY B O 1
ATOM 3119 N N . LEU B 1 49 ? 11.503 50.311 -1.064 1.00 15.19 48 LEU B N 1
ATOM 3120 C CA . LEU B 1 49 ? 10.878 51.503 -0.450 1.00 14.35 48 LEU B CA 1
ATOM 3121 C C . LEU B 1 49 ? 9.516 51.215 0.151 1.00 16.66 48 LEU B C 1
ATOM 3122 O O . LEU B 1 49 ? 8.966 50.140 -0.096 1.00 16.82 48 LEU B O 1
ATOM 3127 N N . THR B 1 50 ? 8.988 52.152 0.944 1.00 16.10 49 THR B N 1
ATOM 3128 C CA . THR B 1 50 ? 7.714 51.920 1.642 1.00 13.52 49 THR B CA 1
ATOM 3129 C C . THR B 1 50 ? 6.675 52.857 1.073 1.00 13.52 49 THR B C 1
ATOM 3130 O O . THR B 1 50 ? 7.001 53.897 0.533 1.00 16.54 49 THR B O 1
ATOM 3134 N N . THR B 1 51 ? 5.437 52.440 1.139 1.00 14.98 50 THR B N 1
ATOM 3135 C CA . THR B 1 51 ? 4.414 53.182 0.417 1.00 16.14 50 THR B CA 1
ATOM 3136 C C . THR B 1 51 ? 3.247 53.474 1.340 1.00 16.94 50 THR B C 1
ATOM 3137 O O . THR B 1 51 ? 3.004 52.798 2.342 1.00 17.58 50 THR B O 1
ATOM 3141 N N . ALA B 1 52 ? 2.464 54.456 0.932 1.00 17.16 51 ALA B N 1
ATOM 3142 C CA . ALA B 1 52 ? 1.092 54.715 1.442 1.00 18.66 51 ALA B CA 1
ATOM 3143 C C . ALA B 1 52 ? 0.204 54.435 0.206 1.00 20.67 51 ALA B C 1
ATOM 3144 O O . ALA B 1 52 ? 0.420 54.990 -0.916 1.00 22.26 51 ALA B O 1
ATOM 3146 N N . GLY B 1 53 ? -0.751 53.547 0.355 1.00 22.29 52 GLY B N 1
ATOM 3147 C CA . GLY B 1 53 ? -1.684 53.260 -0.747 1.00 23.14 52 GLY B CA 1
ATOM 3148 C C . GLY B 1 53 ? -2.551 54.426 -1.140 1.00 24.36 52 GLY B C 1
ATOM 3149 O O . GLY B 1 53 ? -3.095 55.147 -0.295 1.00 26.09 52 GLY B O 1
ATOM 3150 N N . ILE B 1 54 ? -2.664 54.638 -2.439 1.00 23.62 53 ILE B N 1
ATOM 3151 C CA . ILE B 1 54 ? -3.591 55.638 -2.999 1.00 24.25 53 ILE B CA 1
ATOM 3152 C C . ILE B 1 54 ? -4.534 54.857 -3.893 1.00 25.87 53 ILE B C 1
ATOM 3153 O O . ILE B 1 54 ? -4.108 53.941 -4.576 1.00 25.74 53 ILE B O 1
ATOM 3158 N N . ARG B 1 55 ? -5.827 55.200 -3.900 1.00 27.79 54 ARG B N 1
ATOM 3159 C CA . ARG B 1 55 ? -6.787 54.342 -4.657 1.00 30.74 54 ARG B CA 1
ATOM 3160 C C . ARG B 1 55 ? -6.604 54.375 -6.171 1.00 3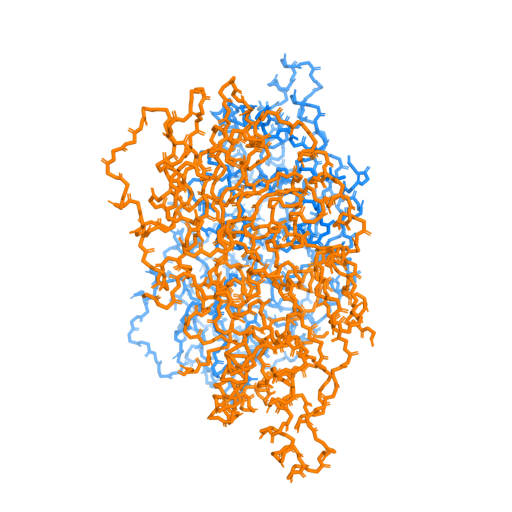1.83 54 ARG B C 1
ATOM 3161 O O . ARG B 1 55 ? -6.806 53.371 -6.908 1.00 32.83 54 ARG B O 1
ATOM 3169 N N . GLY B 1 56 ? -6.237 55.538 -6.657 1.00 33.09 55 GLY B N 1
ATOM 3170 C CA . GLY B 1 56 ? -6.302 55.757 -8.096 1.00 37.88 55 GLY B CA 1
ATOM 3171 C C . GLY B 1 56 ? -7.741 55.591 -8.592 1.00 38.40 55 GLY B C 1
ATOM 3172 O O . GLY B 1 56 ? -7.966 54.852 -9.555 1.00 41.30 55 GLY B O 1
ATOM 3173 N N . LEU B 1 69 ? -3.049 52.366 -33.091 1.00 32.48 68 LEU B N 1
ATOM 3174 C CA . LEU B 1 69 ? -2.695 53.124 -34.300 1.00 34.05 68 LEU B CA 1
ATOM 3175 C C . LEU B 1 69 ? -2.359 54.598 -34.008 1.00 33.32 68 LEU B C 1
ATOM 3176 O O . LEU B 1 69 ? -1.832 55.302 -34.881 1.00 33.58 68 LEU B O 1
ATOM 3181 N N . ARG B 1 70 ? -2.689 55.037 -32.807 1.00 31.27 69 ARG B N 1
ATOM 3182 C CA . ARG B 1 70 ? -2.331 56.353 -32.411 1.00 31.41 69 ARG B CA 1
ATOM 3183 C C . ARG B 1 70 ? -0.787 56.493 -32.369 1.00 28.09 69 ARG B C 1
ATOM 3184 O O . ARG B 1 70 ? -0.348 57.622 -32.374 1.00 28.89 69 ARG B O 1
ATOM 3192 N N . PHE B 1 71 ? 0.005 55.404 -32.392 1.00 23.56 70 PHE B N 1
ATOM 3193 C CA . PHE B 1 71 ? 1.500 55.535 -32.208 1.00 20.75 70 PHE B CA 1
ATOM 3194 C C . PHE B 1 71 ? 2.250 54.999 -33.402 1.00 19.45 70 PHE B C 1
ATOM 3195 O O . PHE B 1 71 ? 1.776 54.032 -34.000 1.00 21.39 70 PHE B O 1
ATOM 3203 N N . PRO B 1 72 ? 3.378 55.636 -33.799 1.00 17.10 71 PRO B N 1
ATOM 3204 C CA . PRO B 1 72 ? 3.931 56.840 -33.111 1.00 15.97 71 PRO B CA 1
ATOM 3205 C C . PRO B 1 72 ? 3.056 58.057 -33.393 1.00 16.43 71 PRO B C 1
ATOM 3206 O O . PRO B 1 72 ? 2.429 58.093 -34.477 1.00 15.75 71 PRO B O 1
ATOM 3210 N N . ASN B 1 73 ? 3.048 58.998 -32.439 1.00 14.32 72 ASN B N 1
ATOM 3211 C CA . ASN B 1 73 ? 2.396 60.296 -32.656 1.00 14.80 72 ASN B CA 1
ATOM 3212 C C . ASN B 1 73 ? 3.329 61.508 -32.550 1.00 14.60 72 ASN B C 1
ATOM 3213 O O . ASN B 1 73 ? 3.504 62.052 -31.474 1.00 14.27 72 ASN B O 1
ATOM 3218 N N . PRO B 1 74 ? 3.905 61.934 -33.673 1.00 13.88 73 PRO B N 1
ATOM 3219 C CA . PRO B 1 74 ? 4.955 63.004 -33.716 1.00 14.34 73 PRO B CA 1
ATOM 3220 C C . PRO B 1 74 ? 4.348 64.308 -33.218 1.00 13.82 73 PRO B C 1
ATOM 3221 O O . PRO B 1 74 ? 5.145 65.144 -32.814 1.00 14.51 73 PRO B O 1
ATOM 3225 N N . ALA B 1 75 ? 3.023 64.450 -33.112 1.00 14.06 74 ALA B N 1
ATOM 3226 C CA . ALA B 1 75 ? 2.491 65.717 -32.651 1.00 15.29 74 ALA B CA 1
ATOM 3227 C C . ALA B 1 75 ? 2.942 65.963 -31.216 1.00 15.24 74 ALA B C 1
ATOM 3228 O O . ALA B 1 75 ? 3.096 67.116 -30.787 1.00 14.14 74 ALA B O 1
ATOM 3230 N N . PHE B 1 76 ? 3.240 64.903 -30.450 1.00 13.93 75 PHE B N 1
ATOM 3231 C CA . PHE B 1 76 ? 3.779 65.194 -29.094 1.00 11.43 75 PHE B CA 1
ATOM 3232 C C . PHE B 1 76 ? 5.087 65.995 -29.098 1.00 12.41 75 PHE B C 1
ATOM 3233 O O . PHE B 1 76 ? 5.388 66.697 -28.144 1.00 12.50 75 PHE B O 1
ATOM 3241 N N . GLY B 1 77 ? 5.861 65.866 -30.170 1.00 12.73 76 GLY B N 1
ATOM 3242 C CA . GLY B 1 77 ? 7.147 66.595 -30.290 1.00 13.18 76 GLY B CA 1
ATOM 3243 C C . GLY B 1 77 ? 6.954 67.873 -31.079 1.00 13.60 76 GLY B C 1
ATOM 3244 O O . GLY B 1 77 ? 7.929 68.465 -31.539 1.00 16.34 76 GLY B O 1
ATOM 3245 N N . GLN B 1 78 ? 5.699 68.340 -31.187 1.00 13.56 77 GLN B N 1
ATOM 3246 C CA . GLN B 1 78 ? 5.350 69.517 -32.031 1.00 12.99 77 GLN B CA 1
ATOM 3247 C C . GLN B 1 78 ? 4.352 70.438 -31.348 1.00 11.03 77 GLN B C 1
ATOM 3248 O O . GLN B 1 78 ? 3.266 70.595 -31.797 1.00 14.28 77 GLN B O 1
ATOM 3254 N N . ARG B 1 79 ? 4.778 71.089 -30.276 1.00 12.21 78 ARG B N 1
ATOM 3255 C CA . ARG B 1 79 ? 3.801 71.796 -29.446 1.00 11.25 78 ARG B CA 1
ATOM 3256 C C . ARG B 1 79 ? 3.329 73.082 -30.111 1.00 13.64 78 ARG B C 1
ATOM 3257 O O . ARG B 1 79 ? 2.341 73.655 -29.674 1.00 13.99 78 ARG B O 1
ATOM 3265 N N . ASP B 1 80 ? 3.973 73.403 -31.215 1.00 12.58 79 ASP B N 1
ATOM 3266 C CA . ASP B 1 80 ? 3.511 74.589 -31.945 1.00 12.89 79 ASP B CA 1
ATOM 3267 C C . ASP B 1 80 ? 2.377 74.266 -32.897 1.00 13.13 79 ASP B C 1
ATOM 3268 O O . ASP B 1 80 ? 1.819 75.207 -33.503 1.00 14.15 79 ASP B O 1
ATOM 3273 N N . THR B 1 81 ? 2.034 72.960 -33.112 1.00 11.72 80 THR B N 1
ATOM 3274 C CA . THR B 1 81 ? 0.957 72.623 -34.037 1.00 11.75 80 THR B CA 1
ATOM 3275 C C . THR B 1 81 ? -0.342 72.536 -33.276 1.00 9.84 80 THR B C 1
ATOM 3276 O O . THR B 1 81 ? -0.339 72.525 -31.976 1.00 11.95 80 THR B O 1
ATOM 3280 N N . GLU B 1 82 ? -1.451 72.507 -34.010 1.00 12.58 81 GLU B N 1
ATOM 3281 C CA . GLU B 1 82 ? -2.751 72.407 -33.339 1.00 11.42 81 GLU B CA 1
ATOM 3282 C C . GLU B 1 82 ? -2.838 71.094 -32.573 1.00 13.42 81 GLU B C 1
ATOM 3283 O O . GLU B 1 82 ? -3.247 71.065 -31.389 1.00 12.75 81 GLU B O 1
ATOM 3289 N N . ALA B 1 83 ? -2.467 70.003 -33.256 1.00 14.09 82 ALA B N 1
ATOM 3290 C CA . ALA B 1 83 ? -2.485 68.665 -32.574 1.00 15.21 82 ALA B CA 1
ATOM 3291 C C . ALA B 1 83 ? -1.526 68.592 -31.373 1.00 13.99 82 ALA B C 1
ATOM 3292 O O . ALA B 1 83 ? -1.930 68.007 -30.324 1.00 15.55 82 ALA B O 1
ATOM 3294 N N . GLY B 1 84 ? -0.301 69.112 -31.496 1.00 13.85 83 GLY B N 1
ATOM 3295 C CA . GLY B 1 84 ? 0.671 69.097 -30.373 1.00 13.51 83 GLY B CA 1
ATOM 3296 C C . GLY B 1 84 ? 0.150 69.821 -29.140 1.00 13.95 83 GLY B C 1
ATOM 3297 O O . GLY B 1 84 ? 0.252 69.349 -27.970 1.00 12.77 83 GLY B O 1
ATOM 3298 N N . ARG B 1 85 ? -0.423 70.994 -29.392 1.00 12.29 84 ARG B N 1
ATOM 3299 C CA . ARG B 1 85 ? -0.942 71.764 -28.264 1.00 13.74 84 ARG B CA 1
ATOM 3300 C C . ARG B 1 85 ? -2.112 71.002 -27.620 1.00 13.66 84 ARG B C 1
ATOM 3301 O O . ARG B 1 85 ? -2.186 70.872 -26.384 1.00 14.29 84 ARG B O 1
ATOM 3309 N N . GLN B 1 86 ? -2.986 70.464 -28.439 1.00 15.91 85 GLN B N 1
ATOM 3310 C CA . GLN B 1 86 ? -4.121 69.674 -27.890 1.00 16.37 85 GLN B CA 1
ATOM 3311 C C . GLN B 1 86 ? -3.655 68.492 -27.031 1.00 15.27 85 GLN B C 1
ATOM 3312 O O . GLN B 1 86 ? -4.233 68.271 -25.958 1.00 17.00 85 GLN B O 1
ATOM 3318 N N . LEU B 1 87 ? -2.651 67.744 -27.488 1.00 15.33 86 LEU B N 1
ATOM 3319 C CA . LEU B 1 87 ? -2.210 66.531 -26.730 1.00 13.85 86 LEU B CA 1
ATOM 3320 C C . LEU B 1 87 ? -1.682 66.889 -25.369 1.00 14.42 86 LEU B C 1
ATOM 3321 O O . LEU B 1 87 ? -2.041 66.256 -24.349 1.00 15.05 86 LEU B O 1
ATOM 3326 N N . TRP B 1 88 ? -0.876 67.937 -25.274 1.00 11.82 87 TRP B N 1
ATOM 3327 C CA . TRP B 1 88 ? -0.306 68.325 -23.986 1.00 12.46 87 TRP B CA 1
ATOM 3328 C C . TRP B 1 88 ? -1.352 69.035 -23.078 1.00 15.02 87 TRP B C 1
ATOM 3329 O O . TRP B 1 88 ? -1.304 68.888 -21.823 1.00 15.55 87 TRP B O 1
ATOM 3340 N N . GLU B 1 89 ? -2.277 69.768 -23.692 1.00 15.44 88 GLU B N 1
ATOM 3341 C CA . GLU B 1 89 ? -3.404 70.306 -22.889 1.00 16.45 88 GLU B CA 1
ATOM 3342 C C . GLU B 1 89 ? -4.279 69.196 -22.296 1.00 17.50 88 GLU B C 1
ATOM 3343 O O . GLU B 1 89 ? -4.656 69.220 -21.119 1.00 16.88 88 GLU B O 1
ATOM 3349 N N . GLN B 1 90 ? -4.577 68.203 -23.114 1.00 18.74 89 GLN B N 1
ATOM 3350 C CA . GLN B 1 90 ? -5.401 67.081 -22.691 1.00 21.16 89 GLN B CA 1
ATOM 3351 C C . GLN B 1 90 ? -4.714 66.274 -21.551 1.00 20.21 89 GLN B C 1
ATOM 3352 O O . GLN B 1 90 ? -5.369 65.878 -20.564 1.00 19.15 89 GLN B O 1
ATOM 3358 N N . THR B 1 91 ? -3.390 66.085 -21.652 1.00 19.64 90 THR B N 1
ATOM 3359 C CA . THR B 1 91 ? -2.576 65.440 -20.621 1.00 19.84 90 THR B CA 1
ATOM 3360 C C . THR B 1 91 ? -2.720 66.241 -19.335 1.00 19.05 90 THR B C 1
ATOM 3361 O O . THR B 1 91 ? -3.064 65.686 -18.284 1.00 20.19 90 THR B O 1
ATOM 3365 N N . ALA B 1 92 ? -2.636 67.575 -19.441 1.00 15.47 91 ALA B N 1
ATOM 3366 C CA . ALA B 1 92 ? -2.796 68.426 -18.255 1.00 17.46 91 ALA B CA 1
ATOM 3367 C C . ALA B 1 92 ? -4.232 68.283 -17.708 1.00 18.14 91 ALA B C 1
ATOM 3368 O O . ALA B 1 92 ? -4.445 68.292 -16.476 1.00 19.05 91 ALA B O 1
ATOM 3370 N N . SER B 1 93 ? -5.214 68.363 -18.604 1.00 16.61 92 SER B N 1
ATOM 3371 C CA . SER B 1 93 ? -6.618 68.229 -18.166 1.00 19.31 92 SER B CA 1
ATOM 3372 C C . SER B 1 93 ? -6.855 66.910 -17.371 1.00 22.01 92 SER B C 1
ATOM 3373 O O . SER B 1 93 ? -7.511 66.921 -16.310 1.00 20.07 92 SER B O 1
ATOM 3376 N N . ASN B 1 94 ? -6.307 65.807 -17.892 1.00 20.88 93 ASN B N 1
ATOM 3377 C CA . ASN B 1 94 ? -6.456 64.485 -17.238 1.00 23.47 93 ASN B CA 1
ATOM 3378 C C . ASN B 1 94 ? -5.848 64.521 -15.833 1.00 22.30 93 ASN B C 1
ATOM 3379 O O . ASN B 1 94 ? -6.504 64.103 -14.842 1.00 22.94 93 ASN B O 1
ATOM 3384 N N . VAL B 1 95 ? -4.622 65.014 -15.710 1.00 22.28 94 VAL B N 1
ATOM 3385 C CA . VAL B 1 95 ? -3.966 64.964 -14.432 1.00 19.73 94 VAL B CA 1
ATOM 3386 C C . VAL B 1 95 ? -4.619 65.963 -13.475 1.00 20.21 94 VAL B C 1
ATOM 3387 O O . VAL B 1 95 ? -4.677 65.687 -12.245 1.00 21.65 94 VAL B O 1
ATOM 3391 N N . ALA B 1 96 ? -5.093 67.111 -14.005 1.00 18.70 95 ALA B N 1
ATOM 3392 C CA . ALA B 1 96 ? -5.793 68.096 -13.158 1.00 19.53 95 ALA B CA 1
ATOM 3393 C C . ALA B 1 96 ? -7.090 67.552 -12.554 1.00 19.87 95 ALA B C 1
ATOM 3394 O O . ALA B 1 96 ? -7.332 67.720 -11.332 1.00 21.12 95 ALA B O 1
ATOM 3396 N N . GLN B 1 97 ? -7.859 66.836 -13.364 1.00 19.29 96 GLN B N 1
ATOM 3397 C CA . GLN B 1 97 ? -9.148 66.254 -12.962 1.00 21.45 96 GLN B CA 1
ATOM 3398 C C . GLN B 1 97 ? -8.881 65.155 -11.920 1.00 22.29 96 GLN B C 1
ATOM 3399 O O . GLN B 1 97 ? -9.496 65.120 -10.820 1.00 22.10 96 GLN B O 1
ATOM 3405 N N . SER B 1 98 ? -7.929 64.279 -12.228 1.00 22.56 97 SER B N 1
ATOM 3406 C CA . SER B 1 98 ? -7.654 63.258 -11.214 1.00 23.45 97 SER B CA 1
ATOM 3407 C C . SER B 1 98 ? -7.024 63.830 -9.922 1.00 23.21 97 SER B C 1
ATOM 3408 O O . SER B 1 98 ? -7.349 63.380 -8.811 1.00 24.26 97 SER B O 1
ATOM 3411 N N . SER B 1 99 ? -6.226 64.891 -10.031 1.00 22.10 98 SER B N 1
ATOM 3412 C CA . SER B 1 99 ? -5.761 65.570 -8.838 1.00 23.80 98 SER B CA 1
ATOM 3413 C C . SER B 1 99 ? -6.909 66.065 -7.939 1.00 24.46 98 SER B C 1
ATOM 3414 O O . SER B 1 99 ? -6.849 65.877 -6.730 1.00 25.25 98 SER B O 1
ATOM 3417 N N . LEU B 1 100 ? -7.925 66.701 -8.517 1.00 22.78 99 LEU B N 1
ATOM 3418 C CA . LEU B 1 100 ? -9.066 67.136 -7.717 1.00 23.41 99 LEU B CA 1
ATOM 3419 C C . LEU B 1 100 ? -9.795 65.945 -7.114 1.00 23.85 99 LEU B C 1
ATOM 3420 O O . LEU B 1 100 ? -10.292 66.061 -5.991 1.00 23.55 99 LEU B O 1
ATOM 3425 N N . ASP B 1 101 ? -9.942 64.882 -7.888 1.00 25.34 100 ASP B N 1
ATOM 3426 C CA . ASP B 1 101 ? -10.763 63.719 -7.485 1.00 27.49 100 ASP B CA 1
ATOM 3427 C C . ASP B 1 101 ? -10.159 63.089 -6.251 1.00 28.80 100 ASP B C 1
ATOM 3428 O O . ASP B 1 101 ? -10.889 62.567 -5.389 1.00 27.09 100 ASP B O 1
ATOM 3433 N N . GLN B 1 102 ? -8.829 63.111 -6.175 1.00 28.45 101 GLN B N 1
ATOM 3434 C CA . GLN B 1 102 ? -8.139 62.360 -5.166 1.00 28.31 101 GLN B CA 1
ATOM 3435 C C . GLN B 1 102 ? -7.487 63.255 -4.117 1.00 26.30 101 GLN B C 1
ATOM 3436 O O . GLN B 1 102 ? -6.801 62.788 -3.214 1.00 25.47 101 GLN B O 1
ATOM 3442 N N . LEU B 1 103 ? -7.723 64.562 -4.180 1.00 23.85 102 LEU B N 1
ATOM 3443 C CA . LEU B 1 103 ? -7.122 65.455 -3.158 1.00 23.66 102 LEU B CA 1
ATOM 3444 C C . LEU B 1 103 ? -7.536 65.086 -1.693 1.00 24.52 102 LEU B C 1
ATOM 3445 O O . LEU B 1 103 ? -6.706 65.225 -0.781 1.00 23.79 102 LEU B O 1
ATOM 3450 N N . PRO B 1 104 ? -8.835 64.680 -1.480 1.00 26.53 103 PRO B N 1
ATOM 3451 C CA . PRO B 1 104 ? -9.235 64.246 -0.125 1.00 27.88 103 PRO B CA 1
ATOM 3452 C C . PRO B 1 104 ? -8.357 63.123 0.427 1.00 27.16 103 PRO B C 1
ATOM 3453 O O . PRO B 1 104 ? -7.909 63.216 1.576 1.00 25.59 103 PRO B O 1
ATOM 3457 N N . GLU B 1 105 ? -8.030 62.136 -0.411 1.00 27.35 104 GLU B N 1
ATOM 3458 C CA . GLU B 1 105 ? -7.123 61.049 -0.004 1.00 26.42 104 GLU B CA 1
ATOM 3459 C C . GLU B 1 105 ? -5.707 61.525 0.388 1.00 25.38 104 GLU B C 1
ATOM 3460 O O . GLU B 1 105 ? -5.164 61.146 1.423 1.00 21.98 104 GLU B O 1
ATOM 3466 N N . TYR B 1 106 ? -5.108 62.421 -0.416 1.00 24.14 105 TYR B N 1
ATOM 3467 C CA . TYR B 1 106 ? -3.798 62.913 -0.097 1.00 23.73 105 TYR B CA 1
ATOM 3468 C C . TYR B 1 106 ? -3.806 63.828 1.140 1.00 23.61 105 TYR B C 1
ATOM 3469 O O . TYR B 1 106 ? -2.831 63.871 1.905 1.00 22.88 105 TYR B O 1
ATOM 3478 N N . LEU B 1 107 ? -4.870 64.617 1.323 1.00 23.28 106 LEU B N 1
ATOM 3479 C CA . LEU B 1 107 ? -4.959 65.423 2.528 1.00 23.62 106 LEU B CA 1
ATOM 3480 C C . LEU B 1 107 ? -4.998 64.529 3.793 1.00 23.25 106 LEU B C 1
ATOM 3481 O O . LEU B 1 107 ? -4.294 64.858 4.752 1.00 25.76 106 LEU B O 1
ATOM 3486 N N . ARG B 1 108 ? -5.749 63.442 3.754 1.00 24.50 107 ARG B N 1
ATOM 3487 C CA . ARG B 1 108 ? -5.755 62.439 4.895 1.00 26.71 107 ARG B CA 1
ATOM 3488 C C . ARG B 1 108 ? -4.368 61.842 5.184 1.00 27.73 107 ARG B C 1
ATOM 3489 O O . ARG B 1 108 ? -3.875 61.751 6.354 1.00 27.17 107 ARG B O 1
ATOM 3497 N N . LEU B 1 109 ? -3.714 61.443 4.101 1.00 25.69 108 LEU B N 1
ATOM 3498 C CA . LEU B 1 109 ? -2.325 61.002 4.203 1.00 24.03 108 LEU B CA 1
ATOM 3499 C C . LEU B 1 109 ? -1.400 61.998 4.829 1.00 24.40 108 LEU B C 1
ATOM 3500 O O . LEU B 1 109 ? -0.578 61.637 5.645 1.00 24.98 108 LEU B O 1
ATOM 3505 N N . ALA B 1 110 ? -1.409 63.247 4.382 1.00 24.08 109 ALA B N 1
ATOM 3506 C CA . ALA B 1 110 ? -0.488 64.199 4.905 1.00 25.51 109 ALA B CA 1
ATOM 3507 C C . ALA B 1 110 ? -0.752 64.465 6.418 1.00 26.93 109 ALA B C 1
ATOM 3508 O O . ALA B 1 110 ? 0.172 64.728 7.215 1.00 27.56 109 ALA B O 1
ATOM 3510 N N . GLU B 1 111 ? -2.012 64.377 6.785 1.00 28.15 110 GLU B N 1
ATOM 3511 C CA . GLU B 1 111 ? -2.395 64.535 8.199 1.00 30.54 110 GLU B CA 1
ATOM 3512 C C . GLU B 1 111 ? -1.855 63.349 9.057 1.00 30.12 110 GLU B C 1
ATOM 3513 O O . GLU B 1 111 ? -1.473 63.527 10.219 1.00 32.70 110 GLU B O 1
ATOM 3519 N N . ALA B 1 112 ? -1.834 62.166 8.478 1.00 30.12 111 ALA B N 1
ATOM 3520 C CA . ALA B 1 112 ? -1.389 61.002 9.194 1.00 28.52 111 ALA B CA 1
ATOM 3521 C C . ALA B 1 112 ? 0.122 61.014 9.338 1.00 30.39 111 ALA B C 1
ATOM 3522 O O . ALA B 1 112 ? 0.684 60.793 10.430 1.00 29.99 111 ALA B O 1
ATOM 3524 N N . TRP B 1 113 ? 0.812 61.323 8.240 1.00 27.80 112 TRP B N 1
ATOM 3525 C CA . TRP B 1 113 ? 2.249 61.155 8.201 1.00 25.34 112 TRP B CA 1
ATOM 3526 C C . TRP B 1 113 ? 3.065 62.428 8.478 1.00 24.37 112 TRP B C 1
ATOM 3527 O O . TRP B 1 113 ? 4.210 62.338 8.923 1.00 24.35 112 TRP B O 1
ATOM 3538 N N . ARG B 1 114 ? 2.495 63.611 8.209 1.00 23.03 113 ARG B N 1
ATOM 3539 C CA . ARG B 1 114 ? 3.130 64.874 8.507 1.00 24.46 113 ARG B CA 1
ATOM 3540 C C . ARG B 1 114 ? 4.452 65.007 7.823 1.00 23.84 113 ARG B C 1
ATOM 3541 O O . ARG B 1 114 ? 5.460 65.205 8.464 1.00 24.54 113 ARG B O 1
ATOM 3549 N N . PRO B 1 115 ? 4.449 65.014 6.476 1.00 23.92 114 PRO B N 1
ATOM 3550 C CA . PRO B 1 115 ? 5.679 65.367 5.740 1.00 23.73 114 PRO B CA 1
ATOM 3551 C C . PRO B 1 115 ? 6.174 66.775 5.967 1.00 24.02 114 PRO B C 1
ATOM 3552 O O . PRO B 1 115 ? 5.385 67.746 6.164 1.00 26.80 114 PRO B O 1
ATOM 3556 N N . SER B 1 116 ? 7.471 66.943 5.942 1.00 24.49 115 SER B N 1
ATOM 3557 C CA . SER B 1 116 ? 7.989 68.300 5.961 1.00 24.78 115 SER B CA 1
ATOM 3558 C C . SER B 1 116 ? 8.255 68.842 4.587 1.00 24.51 115 SER B C 1
ATOM 3559 O O . SER B 1 116 ? 8.417 70.065 4.433 1.00 26.32 115 SER B O 1
ATOM 3562 N N . VAL B 1 117 ? 8.306 67.961 3.589 1.00 22.72 116 VAL B N 1
ATOM 3563 C CA . VAL B 1 117 ? 8.624 68.383 2.216 1.00 22.74 116 VAL B CA 1
ATOM 3564 C C . VAL B 1 117 ? 7.984 67.390 1.253 1.00 21.64 116 VAL B C 1
ATOM 3565 O O . VAL B 1 117 ? 7.864 66.180 1.566 1.00 21.66 116 VAL B O 1
ATOM 3569 N N . LEU B 1 118 ? 7.597 67.904 0.066 1.00 18.25 117 LEU B N 1
ATOM 3570 C CA . LEU B 1 118 ? 7.023 67.103 -0.982 1.00 18.23 117 LEU B CA 1
ATOM 3571 C C . LEU B 1 118 ? 8.015 67.073 -2.247 1.00 18.24 117 LEU B C 1
ATOM 3572 O O . LEU B 1 118 ? 8.463 68.067 -2.764 1.00 19.42 117 LEU B O 1
ATOM 3577 N N . LEU B 1 119 ? 8.272 65.773 -2.611 1.00 17.08 118 LEU B N 1
ATOM 3578 C CA . LEU B 1 119 ? 9.122 65.515 -3.726 1.00 15.26 118 LEU B CA 1
ATOM 3579 C C . LEU B 1 119 ? 8.190 65.012 -4.795 1.00 15.51 118 LEU B C 1
ATOM 3580 O O . LEU B 1 119 ? 7.575 63.946 -4.675 1.00 15.90 118 LEU B O 1
ATOM 3585 N N . VAL B 1 120 ? 7.989 65.841 -5.843 1.00 15.52 119 VAL B N 1
ATOM 3586 C CA . VAL B 1 120 ? 6.817 65.666 -6.713 1.00 14.62 119 VAL B CA 1
ATOM 3587 C C . VAL B 1 120 ? 7.224 65.587 -8.194 1.00 15.30 119 VAL B C 1
ATOM 3588 O O . VAL B 1 120 ? 7.906 66.492 -8.689 1.00 15.90 119 VAL B O 1
ATOM 3592 N N . ASP B 1 121 ? 6.749 64.577 -8.914 1.00 15.90 120 ASP B N 1
ATOM 3593 C CA . ASP B 1 121 ? 7.041 64.511 -10.343 1.00 17.32 120 ASP B CA 1
ATOM 3594 C C . ASP B 1 121 ? 6.518 65.812 -11.003 1.00 15.38 120 ASP B C 1
ATOM 3595 O O . ASP B 1 121 ? 5.436 66.283 -10.619 1.00 14.00 120 ASP B O 1
ATOM 3600 N N . VAL B 1 122 ? 7.263 66.408 -11.944 1.00 17.46 121 VAL B N 1
ATOM 3601 C CA . VAL B 1 122 ? 6.803 67.638 -12.644 1.00 16.96 121 VAL B CA 1
ATOM 3602 C C . VAL B 1 122 ? 5.402 67.542 -13.156 1.00 16.66 121 VAL B C 1
ATOM 3603 O O . VAL B 1 122 ? 4.658 68.498 -13.081 1.00 16.72 121 VAL B O 1
ATOM 3607 N N . CYS B 1 123 ? 4.995 66.356 -13.636 1.00 13.99 122 CYS B N 1
ATOM 3608 C CA . CYS B 1 123 ? 3.622 66.162 -14.107 1.00 14.33 122 CYS B CA 1
ATOM 3609 C C . CYS B 1 123 ? 2.535 65.794 -13.095 1.00 14.65 122 CYS B C 1
ATOM 3610 O O . CYS B 1 123 ? 1.399 65.954 -13.447 1.00 14.77 122 CYS B O 1
ATOM 3613 N N . ALA B 1 124 ? 2.897 65.470 -11.858 1.00 14.49 123 ALA B N 1
ATOM 3614 C CA . ALA B 1 124 ? 1.922 65.065 -10.823 1.00 15.11 123 ALA B CA 1
ATOM 3615 C C . ALA B 1 124 ? 1.408 66.316 -10.124 1.00 14.69 123 ALA B C 1
ATOM 3616 O O . ALA B 1 124 ? 1.988 66.820 -9.148 1.00 15.39 123 ALA B O 1
ATOM 3618 N N . LEU B 1 125 ? 0.413 66.940 -10.749 1.00 16.44 124 LEU B N 1
ATOM 3619 C CA . LEU B 1 125 ? -0.038 68.278 -10.312 1.00 17.34 124 LEU B CA 1
ATOM 3620 C C . LEU B 1 125 ? -0.644 68.220 -8.886 1.00 17.41 124 LEU B C 1
ATOM 3621 O O . LEU B 1 125 ? -0.600 69.227 -8.190 1.00 19.47 124 LEU B O 1
ATOM 3626 N N . ILE B 1 126 ? -1.187 67.067 -8.501 1.00 17.41 125 ILE B N 1
ATOM 3627 C CA . ILE B 1 126 ? -1.750 66.899 -7.148 1.00 19.35 125 ILE B CA 1
ATOM 3628 C C . ILE B 1 126 ? -0.711 67.341 -6.137 1.00 18.97 125 ILE B C 1
ATOM 3629 O O . ILE B 1 126 ? -1.030 67.929 -5.096 1.00 19.10 125 ILE B O 1
ATOM 3634 N N . GLY B 1 127 ? 0.573 67.057 -6.403 1.00 19.58 126 GLY B N 1
ATOM 3635 C CA . GLY B 1 127 ? 1.617 67.421 -5.455 1.00 20.58 126 GLY B CA 1
ATOM 3636 C C . GLY B 1 127 ? 1.762 68.940 -5.299 1.00 21.25 126 GLY B C 1
ATOM 3637 O O . GLY B 1 127 ? 2.112 69.472 -4.211 1.00 23.23 126 GLY B O 1
ATOM 3638 N N . ARG B 1 128 ? 1.587 69.679 -6.395 1.00 20.49 127 ARG B N 1
ATOM 3639 C CA . ARG B 1 128 ? 1.674 71.140 -6.285 1.00 19.91 127 ARG B CA 1
ATOM 3640 C C . ARG B 1 128 ? 0.490 71.717 -5.547 1.00 19.26 127 ARG B C 1
ATOM 3641 O O . ARG B 1 128 ? 0.668 72.669 -4.785 1.00 21.36 127 ARG B O 1
ATOM 3649 N N . VAL B 1 129 ? -0.709 71.192 -5.829 1.00 19.14 128 VAL B N 1
ATOM 3650 C CA . VAL B 1 129 ? -1.951 71.591 -5.094 1.00 19.31 128 VAL B CA 1
ATOM 3651 C C . VAL B 1 129 ? -1.750 71.317 -3.595 1.00 20.82 128 VAL B C 1
ATOM 3652 O O . VAL B 1 129 ? -1.938 72.198 -2.769 1.00 22.11 128 VAL B O 1
ATOM 3656 N N . LEU B 1 130 ? -1.334 70.100 -3.263 1.00 21.35 129 LEU B N 1
ATOM 3657 C CA . LEU B 1 130 ? -1.206 69.674 -1.884 1.00 21.82 129 LEU B CA 1
ATOM 3658 C C . LEU B 1 130 ? -0.206 70.576 -1.134 1.00 23.87 129 LEU B C 1
ATOM 3659 O O . LEU B 1 130 ? -0.434 70.973 0.034 1.00 23.44 129 LEU B O 1
ATOM 3664 N N . GLY B 1 131 ? 0.892 70.931 -1.810 1.00 22.56 130 GLY B N 1
ATOM 3665 C CA . GLY B 1 131 ? 1.913 71.830 -1.303 1.00 22.82 130 GLY B CA 1
ATOM 3666 C C . GLY B 1 131 ? 1.321 73.176 -0.932 1.00 23.32 130 GLY B C 1
ATOM 3667 O O . GLY B 1 131 ? 1.631 73.749 0.122 1.00 24.18 130 GLY B O 1
ATOM 3668 N N . GLY B 1 132 ? 0.507 73.689 -1.833 1.00 23.32 131 GLY B N 1
ATOM 3669 C CA . GLY B 1 132 ? -0.125 75.021 -1.646 1.00 23.99 131 GLY B CA 1
ATOM 3670 C C . GLY B 1 132 ? -1.075 75.008 -0.462 1.00 24.17 131 GLY B C 1
ATOM 3671 O O . GLY B 1 132 ? -1.022 75.905 0.372 1.00 25.21 131 GLY B O 1
ATOM 3672 N N . LEU B 1 133 ? -1.910 73.991 -0.410 1.00 25.15 132 LEU B N 1
ATOM 3673 C CA . LEU B 1 133 ? -2.990 73.904 0.569 1.00 27.08 132 LEU B CA 1
ATOM 3674 C C . LEU B 1 133 ? -2.453 73.590 1.933 1.00 29.35 132 LEU B C 1
ATOM 3675 O O . LEU B 1 133 ? -3.146 73.870 2.934 1.00 30.06 132 LEU B O 1
ATOM 3680 N N . LEU B 1 134 ? -1.247 73.005 1.988 1.00 27.77 133 LEU B N 1
ATOM 3681 C CA . LEU B 1 134 ? -0.603 72.650 3.268 1.00 28.05 133 LEU B CA 1
ATOM 3682 C C . LEU B 1 134 ? 0.525 73.520 3.660 1.00 28.43 133 LEU B C 1
ATOM 3683 O O . LEU B 1 134 ? 1.081 73.356 4.753 1.00 29.38 133 LEU B O 1
ATOM 3688 N N . ASP B 1 135 ? 0.860 74.475 2.803 1.00 29.00 134 ASP B N 1
ATOM 3689 C CA . ASP B 1 135 ? 1.992 75.322 3.023 1.00 29.68 134 ASP B CA 1
ATOM 3690 C C . ASP B 1 135 ? 3.257 74.517 3.262 1.00 28.17 134 ASP B C 1
ATOM 3691 O O . ASP B 1 135 ? 4.041 74.826 4.196 1.00 27.45 134 ASP B O 1
ATOM 3696 N N . LEU B 1 136 ? 3.456 73.511 2.405 1.00 26.23 135 LEU B N 1
ATOM 3697 C CA . LEU B 1 136 ? 4.653 72.657 2.451 1.00 25.65 135 LEU B CA 1
ATOM 3698 C C . LEU B 1 136 ? 5.515 73.005 1.244 1.00 24.77 135 LEU B C 1
ATOM 3699 O O . LEU B 1 136 ? 4.957 73.199 0.161 1.00 25.10 135 LEU B O 1
ATOM 3704 N N . PRO B 1 137 ? 6.834 73.049 1.414 1.00 24.59 136 PRO B N 1
ATOM 3705 C CA . PRO B 1 137 ? 7.730 73.208 0.270 1.00 24.36 136 PRO B CA 1
ATOM 3706 C C . PRO B 1 137 ? 7.654 72.016 -0.711 1.00 24.23 136 PRO B C 1
ATOM 3707 O O . PRO B 1 137 ? 7.472 70.847 -0.295 1.00 23.69 136 PRO B O 1
ATOM 3711 N N . VAL B 1 138 ? 7.766 72.326 -2.006 1.00 23.14 137 VAL B N 1
ATOM 3712 C CA . VAL B 1 138 ? 7.592 71.322 -3.034 1.00 22.06 137 VAL B CA 1
ATOM 3713 C C . VAL B 1 138 ? 8.843 71.359 -3.864 1.00 21.73 137 VAL B C 1
ATOM 3714 O O . VAL B 1 138 ? 9.19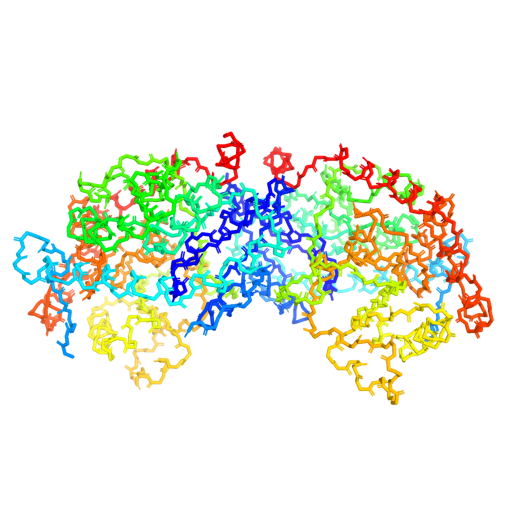9 72.382 -4.369 1.00 22.49 137 VAL B O 1
ATOM 3718 N N . VAL B 1 139 ? 9.515 70.205 -3.987 1.00 18.50 138 VAL B N 1
ATOM 3719 C CA . VAL B 1 139 ? 10.672 70.064 -4.840 1.00 19.00 138 VAL B CA 1
ATOM 3720 C C . VAL B 1 139 ? 10.123 69.247 -6.043 1.00 17.50 138 VAL B C 1
ATOM 3721 O O . VAL B 1 139 ? 9.733 68.043 -5.920 1.00 15.82 138 VAL B O 1
ATOM 3725 N N . LEU B 1 140 ? 10.024 69.880 -7.214 1.00 17.14 139 LEU B N 1
ATOM 3726 C CA . LEU B 1 140 ? 9.632 69.118 -8.384 1.00 16.77 139 LEU B CA 1
ATOM 3727 C C . LEU B 1 140 ? 10.850 68.317 -8.865 1.00 16.45 139 LEU B C 1
ATOM 3728 O O . LEU B 1 140 ? 12.074 68.746 -8.717 1.00 16.66 139 LEU B O 1
ATOM 3733 N N . HIS B 1 141 ? 10.531 67.196 -9.480 1.00 14.61 140 HIS B N 1
ATOM 3734 C CA . HIS B 1 141 ? 11.564 66.328 -10.075 1.00 14.33 140 HIS B CA 1
ATOM 3735 C C . HIS B 1 141 ? 11.238 65.972 -11.527 1.00 14.62 140 HIS B C 1
ATOM 3736 O O . HIS B 1 141 ? 10.180 65.347 -11.788 1.00 15.44 140 HIS B O 1
ATOM 3743 N N . ARG B 1 142 ? 12.081 66.412 -12.464 1.00 14.92 141 ARG B N 1
ATOM 3744 C CA . ARG B 1 142 ? 12.006 66.009 -13.864 1.00 14.74 141 ARG B CA 1
ATOM 3745 C C . ARG B 1 142 ? 12.482 64.536 -14.004 1.00 15.00 141 ARG B C 1
ATOM 3746 O O . ARG B 1 142 ? 13.451 64.052 -13.345 1.00 16.23 141 ARG B O 1
ATOM 3754 N N . TRP B 1 143 ? 11.742 63.766 -14.800 1.00 15.58 142 TRP B N 1
ATOM 3755 C CA . TRP B 1 143 ? 12.221 62.408 -15.067 1.00 15.60 142 TRP B CA 1
ATOM 3756 C C . TRP B 1 143 ? 13.289 62.404 -16.193 1.00 16.27 142 TRP B C 1
ATOM 3757 O O . TRP B 1 143 ? 13.984 61.425 -16.411 1.00 16.96 142 TRP B O 1
ATOM 3768 N N . GLY B 1 144 ? 13.426 63.510 -16.908 1.00 17.38 143 GLY B N 1
ATOM 3769 C CA . GLY B 1 144 ? 14.291 63.554 -18.073 1.00 15.29 143 GLY B CA 1
ATOM 3770 C C . GLY B 1 144 ? 13.935 64.775 -18.909 1.00 15.58 143 GLY B C 1
ATOM 3771 O O . GLY B 1 144 ? 13.886 65.882 -18.375 1.00 16.36 143 GLY B O 1
ATOM 3772 N N . VAL B 1 145 ? 13.799 64.613 -20.221 1.00 14.38 144 VAL B N 1
ATOM 3773 C CA . VAL B 1 145 ? 13.419 65.756 -21.076 1.00 13.71 144 VAL B CA 1
ATOM 3774 C C . VAL B 1 145 ? 12.045 66.217 -20.610 1.00 15.43 144 VAL B C 1
ATOM 3775 O O . VAL B 1 145 ? 11.136 65.380 -20.401 1.00 13.05 144 VAL B O 1
ATOM 3779 N N . ASP B 1 146 ? 11.851 67.520 -20.455 1.00 14.79 145 ASP B N 1
ATOM 3780 C CA . ASP B 1 146 ? 10.633 68.089 -19.924 1.00 14.49 145 ASP B CA 1
ATOM 3781 C C . ASP B 1 146 ? 9.987 69.102 -20.956 1.00 14.17 145 ASP B C 1
ATOM 3782 O O . ASP B 1 146 ? 10.444 70.270 -21.144 1.00 15.91 145 ASP B O 1
ATOM 3787 N N . PRO B 1 147 ? 8.925 68.625 -21.647 1.00 14.18 146 PRO B N 1
ATOM 3788 C CA . PRO B 1 147 ? 8.269 69.485 -22.642 1.00 14.02 146 PRO B CA 1
ATOM 3789 C C . PRO B 1 147 ? 6.971 70.104 -22.111 1.00 14.21 146 PRO B C 1
ATOM 3790 O O . PRO B 1 147 ? 6.071 70.395 -22.899 1.00 15.54 146 PRO B O 1
ATOM 3794 N N . THR B 1 148 ? 6.886 70.312 -20.791 1.00 13.65 147 THR B N 1
ATOM 3795 C CA . THR B 1 148 ? 5.652 70.775 -20.237 1.00 13.73 147 THR B CA 1
ATOM 3796 C C . THR B 1 148 ? 5.434 72.245 -20.276 1.00 14.79 147 THR B C 1
ATOM 3797 O O . THR B 1 148 ? 4.326 72.630 -19.946 1.00 16.28 147 THR B O 1
ATOM 3801 N N . ALA B 1 149 ? 6.471 73.037 -20.592 1.00 13.84 148 ALA B N 1
ATOM 3802 C CA . ALA B 1 149 ? 6.235 74.505 -20.807 1.00 13.50 148 ALA B CA 1
ATOM 3803 C C . ALA B 1 149 ? 5.146 74.751 -21.853 1.00 14.29 148 ALA B C 1
ATOM 3804 O O . ALA B 1 149 ? 4.938 73.951 -22.809 1.00 14.38 148 ALA B O 1
ATOM 3806 N N . GLY B 1 150 ? 4.463 75.910 -21.795 1.00 15.44 149 GLY B N 1
ATOM 3807 C CA . GLY B 1 150 ? 3.523 76.131 -22.883 1.00 15.27 149 GLY B CA 1
ATOM 3808 C C . GLY B 1 150 ? 2.198 75.385 -22.600 1.00 16.35 149 GLY B C 1
ATOM 3809 O O . GLY B 1 150 ? 1.663 75.505 -21.542 1.00 15.16 149 GLY B O 1
ATOM 3810 N N . PRO B 1 151 ? 1.719 74.545 -23.535 1.00 16.01 150 PRO B N 1
ATOM 3811 C CA . PRO B 1 151 ? 0.406 73.864 -23.472 1.00 15.90 150 PRO B CA 1
ATOM 3812 C C . PRO B 1 151 ? 0.117 73.215 -22.088 1.00 13.94 150 PRO B C 1
ATOM 3813 O O . PRO B 1 151 ? -0.965 73.484 -21.510 1.00 14.28 150 PRO B O 1
ATOM 3817 N N . PHE B 1 152 ? 0.971 72.290 -21.654 1.00 13.62 151 PHE B N 1
ATOM 3818 C CA . PHE B 1 152 ? 0.721 71.619 -20.387 1.00 14.28 151 PHE B CA 1
ATOM 3819 C C . PHE B 1 152 ? 0.656 72.569 -19.201 1.00 15.56 151 PHE B C 1
ATOM 3820 O O . PHE B 1 152 ? -0.344 72.603 -18.449 1.00 16.28 151 PHE B O 1
ATOM 3828 N N . SER B 1 153 ? 1.667 73.395 -19.068 1.00 16.00 152 SER B N 1
ATOM 3829 C CA . SER B 1 153 ? 1.744 74.261 -17.878 1.00 17.02 152 SER B CA 1
ATOM 3830 C C . SER B 1 153 ? 0.643 75.325 -17.853 1.00 16.43 152 SER B C 1
ATOM 3831 O O . SER B 1 153 ? 0.069 75.586 -16.798 1.00 17.25 152 SER B O 1
ATOM 3834 N N . ASP B 1 154 ? 0.355 75.914 -19.028 1.00 17.70 153 ASP B N 1
ATOM 3835 C CA . ASP B 1 154 ? -0.759 76.876 -19.183 1.00 17.79 153 ASP B CA 1
ATOM 3836 C C . ASP B 1 154 ? -2.078 76.257 -18.776 1.00 17.74 153 ASP B C 1
ATOM 3837 O O . ASP B 1 154 ? -2.879 76.887 -18.029 1.00 18.19 153 ASP B O 1
ATOM 3842 N N . ARG B 1 155 ? -2.309 75.019 -19.213 1.00 17.73 154 ARG B N 1
ATOM 3843 C CA . ARG B 1 155 ? -3.592 74.378 -18.971 1.00 16.29 154 ARG B CA 1
ATOM 3844 C C . ARG B 1 155 ? -3.752 73.991 -17.524 1.00 14.86 154 ARG B C 1
ATOM 3845 O O . ARG B 1 155 ? -4.836 74.103 -16.956 1.00 15.62 154 ARG B O 1
ATOM 3853 N N . ALA B 1 156 ? -2.659 73.519 -16.937 1.00 16.16 155 ALA B N 1
ATOM 3854 C CA . ALA B 1 156 ? -2.562 73.236 -15.454 1.00 14.03 155 ALA B CA 1
ATOM 3855 C C . ALA B 1 156 ? -2.958 74.458 -14.646 1.00 16.74 155 ALA B C 1
ATOM 3856 O O . ALA B 1 156 ? -3.763 74.341 -13.702 1.00 17.40 155 ALA B O 1
ATOM 3858 N N . HIS B 1 157 ? -2.443 75.620 -15.032 1.00 15.93 156 HIS B N 1
ATOM 3859 C CA . HIS B 1 157 ? -2.832 76.849 -14.317 1.00 16.92 156 HIS B CA 1
ATOM 3860 C C . HIS B 1 157 ? -4.263 77.179 -14.628 1.00 18.39 156 HIS B C 1
ATOM 3861 O O . HIS B 1 157 ? -5.061 77.534 -13.719 1.00 18.97 156 HIS B O 1
ATOM 3868 N N . GLU B 1 158 ? -4.654 77.078 -15.898 1.00 17.49 157 GLU B N 1
ATOM 3869 C CA . GLU B 1 158 ? -6.037 77.464 -16.216 1.00 17.65 157 GLU B CA 1
ATOM 3870 C C . GLU B 1 158 ? -7.052 76.638 -15.394 1.00 19.66 157 GLU B C 1
ATOM 3871 O O . GLU B 1 158 ? -8.045 77.188 -14.941 1.00 21.12 157 GLU B O 1
ATOM 3877 N N . LEU B 1 159 ? -6.734 75.371 -15.115 1.00 19.11 158 LEU B N 1
ATOM 3878 C CA . LEU B 1 159 ? -7.655 74.476 -14.481 1.00 18.30 158 LEU B CA 1
ATOM 3879 C C . LEU B 1 159 ? -7.529 74.480 -12.970 1.00 20.47 158 LEU B C 1
ATOM 3880 O O . LEU B 1 159 ? -8.552 74.334 -12.267 1.00 22.88 158 LEU B O 1
ATOM 3885 N N . LEU B 1 160 ? -6.304 74.579 -12.461 1.00 18.93 159 LEU B N 1
ATOM 3886 C CA . LEU B 1 160 ? -6.014 74.509 -10.972 1.00 18.37 159 LEU B CA 1
ATOM 3887 C C . LEU B 1 160 ? -5.834 75.862 -10.249 1.00 20.15 159 LEU B C 1
ATOM 3888 O O . LEU B 1 160 ? -5.854 75.913 -9.003 1.00 20.13 159 LEU B O 1
ATOM 3893 N N . ASP B 1 161 ? -5.596 76.957 -10.989 1.00 19.89 160 ASP B N 1
ATOM 3894 C CA . ASP B 1 161 ? -5.451 78.251 -10.311 1.00 22.17 160 ASP B CA 1
ATOM 3895 C C . ASP B 1 161 ? -6.748 78.547 -9.503 1.00 25.43 160 ASP B C 1
ATOM 3896 O O . ASP B 1 161 ? -6.684 78.938 -8.343 1.00 23.52 160 ASP B O 1
ATOM 3901 N N . PRO B 1 162 ? -7.931 78.290 -10.104 1.00 27.46 161 PRO B N 1
ATOM 3902 C CA . PRO B 1 162 ? -9.191 78.649 -9.387 1.00 28.17 161 PRO B CA 1
ATOM 3903 C C . PRO B 1 162 ? -9.335 78.002 -8.055 1.00 26.68 161 PRO B C 1
ATOM 3904 O O . PRO B 1 162 ? -9.709 78.617 -7.057 1.00 27.26 161 PRO B O 1
ATOM 3908 N N . VAL B 1 163 ? -9.127 76.711 -8.072 1.00 26.51 162 VAL B N 1
ATOM 3909 C CA . VAL B 1 163 ? -9.105 75.867 -6.944 1.00 25.92 162 VAL B CA 1
ATOM 3910 C C . VAL B 1 163 ? -8.130 76.383 -5.838 1.00 25.10 162 VAL B C 1
ATOM 3911 O O . VAL B 1 163 ? -8.494 76.482 -4.677 1.00 26.18 162 VAL B O 1
ATOM 3915 N N . CYS B 1 164 ? -6.897 76.726 -6.207 1.00 21.67 163 CYS B N 1
ATOM 3916 C CA . CYS B 1 164 ? -5.999 77.276 -5.201 1.00 20.19 163 CYS B CA 1
ATOM 3917 C C . CYS B 1 164 ? -6.475 78.657 -4.695 1.00 19.66 163 CYS B C 1
ATOM 3918 O O . CYS B 1 164 ? -6.254 79.018 -3.534 1.00 19.19 163 CYS B O 1
ATOM 3921 N N . ARG B 1 165 ? -7.025 79.460 -5.610 1.00 19.72 164 ARG B N 1
ATOM 3922 C CA . ARG B 1 165 ? -7.451 80.805 -5.187 1.00 20.74 164 ARG B CA 1
ATOM 3923 C C . ARG B 1 165 ? -8.628 80.644 -4.218 1.00 21.84 164 ARG B C 1
ATOM 3924 O O . ARG B 1 165 ? -8.772 81.416 -3.266 1.00 21.05 164 ARG B O 1
ATOM 3932 N N . HIS B 1 166 ? -9.473 79.640 -4.424 1.00 20.91 165 HIS B N 1
ATOM 3933 C CA . HIS B 1 166 ? -10.547 79.418 -3.428 1.00 21.58 165 HIS B CA 1
ATOM 3934 C C . HIS B 1 166 ? -9.966 79.182 -2.045 1.00 23.20 165 HIS B C 1
ATOM 3935 O O . HIS B 1 166 ? -10.630 79.521 -1.032 1.00 24.63 165 HIS B O 1
ATOM 3942 N N . HIS B 1 167 ? -8.736 78.620 -1.969 1.00 21.95 166 HIS B N 1
ATOM 3943 C CA . HIS B 1 167 ? -8.155 78.311 -0.670 1.00 22.79 166 HIS B CA 1
ATOM 3944 C C . HIS B 1 167 ? -7.370 79.487 -0.136 1.00 23.63 166 HIS B C 1
ATOM 3945 O O . HIS B 1 167 ? -6.779 79.410 0.938 1.00 27.50 166 HIS B O 1
ATOM 3952 N N . GLY B 1 168 ? -7.406 80.586 -0.865 1.00 22.31 167 GLY B N 1
ATOM 3953 C CA . GLY B 1 168 ? -6.732 81.783 -0.442 1.00 22.69 167 GLY B CA 1
ATOM 3954 C C . GLY B 1 168 ? -5.379 82.022 -1.081 1.00 22.82 167 GLY B C 1
ATOM 3955 O O . GLY B 1 168 ? -4.769 83.029 -0.762 1.00 25.24 167 GLY B O 1
ATOM 3956 N N . LEU B 1 169 ? -4.937 81.132 -2.001 1.00 21.67 168 LEU B N 1
ATOM 3957 C CA . LEU B 1 169 ? -3.648 81.318 -2.674 1.00 21.40 168 LEU B CA 1
ATOM 3958 C C . LEU B 1 169 ? -3.795 82.232 -3.886 1.00 20.22 168 LEU B C 1
ATOM 3959 O O . LEU B 1 169 ? -4.933 82.498 -4.316 1.00 20.06 168 LEU B O 1
ATOM 3964 N N . THR B 1 170 ? -2.655 82.693 -4.445 1.00 21.05 169 THR B N 1
ATOM 3965 C CA . THR B 1 170 ? -2.704 83.526 -5.658 1.00 22.16 169 THR B CA 1
ATOM 3966 C C . THR B 1 170 ? -3.033 82.668 -6.841 1.00 21.34 169 THR B C 1
ATOM 3967 O O . THR B 1 170 ? -3.592 83.153 -7.811 1.00 22.16 169 THR B O 1
ATOM 3971 N N . GLY B 1 171 ? -2.746 81.359 -6.717 1.00 20.32 170 GLY B N 1
ATOM 3972 C CA . GLY B 1 171 ? -2.991 80.384 -7.789 1.00 19.47 170 GLY B CA 1
ATOM 3973 C C . GLY B 1 171 ? -2.111 79.158 -7.507 1.00 19.06 170 GLY B C 1
ATOM 3974 O O . GLY B 1 171 ? -1.549 79.048 -6.446 1.00 18.63 170 GLY B O 1
ATOM 3975 N N . LEU B 1 172 ? -1.987 78.261 -8.475 1.00 19.98 171 LEU B N 1
ATOM 3976 C CA . LEU B 1 172 ? -1.128 77.049 -8.309 1.00 19.47 171 LEU B CA 1
ATOM 3977 C C . LEU B 1 172 ? 0.255 77.500 -8.092 1.00 22.16 171 LEU B C 1
ATOM 3978 O O . LEU B 1 172 ? 0.740 78.250 -8.919 1.00 22.07 171 LEU B O 1
ATOM 3983 N N . PRO B 1 173 ? 0.885 77.088 -6.961 1.00 23.11 172 PRO B N 1
ATOM 3984 C CA . PRO B 1 173 ? 2.121 77.825 -6.660 1.00 24.16 172 PRO B CA 1
ATOM 3985 C C . PRO B 1 173 ? 3.302 77.350 -7.510 1.00 25.37 172 PRO B C 1
ATOM 3986 O O . PRO B 1 173 ? 3.279 76.260 -8.094 1.00 24.72 172 PRO B O 1
ATOM 3990 N N . THR B 1 174 ? 4.270 78.243 -7.610 1.00 26.58 173 THR B N 1
ATOM 3991 C CA . THR B 1 174 ? 5.598 77.966 -8.100 1.00 27.39 173 THR B CA 1
ATOM 3992 C C . THR B 1 174 ? 6.339 77.095 -7.117 1.00 27.49 173 THR B C 1
ATOM 3993 O O . THR B 1 174 ? 6.346 77.372 -5.893 1.00 28.07 173 THR B O 1
ATOM 3997 N N . PRO B 1 175 ? 7.001 76.050 -7.634 1.00 25.72 174 PRO B N 1
ATOM 3998 C CA . PRO B 1 175 ? 7.702 75.152 -6.726 1.00 26.11 174 PRO B CA 1
ATOM 3999 C C . PRO B 1 175 ? 8.957 75.789 -6.175 1.00 26.40 174 PRO B C 1
ATOM 4000 O O . PRO B 1 175 ? 9.548 76.675 -6.802 1.00 24.67 174 PRO B O 1
ATOM 4004 N N . GLU B 1 176 ? 9.325 75.334 -4.979 1.00 28.14 175 GLU B N 1
ATOM 4005 C CA . GLU B 1 176 ? 10.592 75.660 -4.356 1.00 28.73 175 GLU B CA 1
ATOM 4006 C C . GLU B 1 176 ? 11.850 75.419 -5.207 1.00 28.08 175 GLU B C 1
ATOM 4007 O O . GLU B 1 176 ? 12.766 76.239 -5.218 1.00 25.94 175 GLU B O 1
ATOM 4013 N N . LEU B 1 177 ? 11.876 74.331 -5.955 1.00 25.76 176 LEU B N 1
ATOM 4014 C CA . LEU B 1 177 ? 13.085 73.879 -6.636 1.00 24.71 176 LEU B CA 1
ATOM 4015 C C . LEU B 1 177 ? 12.613 72.850 -7.701 1.00 21.46 176 LEU B C 1
ATOM 4016 O O . LEU B 1 177 ? 11.568 72.202 -7.536 1.00 23.70 176 LEU B O 1
ATOM 4021 N N . ILE B 1 178 ? 13.327 72.793 -8.824 1.00 21.60 177 ILE B N 1
ATOM 4022 C CA . ILE B 1 178 ? 13.128 71.765 -9.829 1.00 19.66 177 ILE B CA 1
ATOM 4023 C C . ILE B 1 178 ? 14.417 70.998 -10.034 1.00 18.76 177 ILE B C 1
ATOM 4024 O O . ILE B 1 178 ? 15.390 71.509 -10.563 1.00 21.39 177 ILE B O 1
ATOM 4029 N N . LEU B 1 179 ? 14.397 69.728 -9.663 1.00 16.72 178 LEU B N 1
ATOM 4030 C CA . LEU B 1 179 ? 15.552 68.864 -9.926 1.00 17.95 178 LEU B CA 1
ATOM 4031 C C . LEU B 1 179 ? 15.509 68.367 -11.313 1.00 17.46 178 LEU B C 1
ATOM 4032 O O . LEU B 1 179 ? 14.435 67.944 -11.798 1.00 17.08 178 LEU B O 1
ATOM 4037 N N . ASP B 1 180 ? 16.683 68.350 -11.945 1.00 14.60 179 ASP B N 1
ATOM 4038 C CA . ASP B 1 180 ? 16.748 68.006 -13.380 1.00 17.21 179 ASP B CA 1
ATOM 4039 C C . ASP B 1 180 ? 17.913 67.050 -13.687 1.00 17.06 179 ASP B C 1
ATOM 4040 O O . ASP B 1 180 ? 19.099 67.484 -13.673 1.00 16.03 179 ASP B O 1
ATOM 4045 N N . PRO B 1 181 ? 17.599 65.760 -13.994 1.00 16.35 180 PRO B N 1
ATOM 4046 C CA . PRO B 1 181 ? 18.615 64.779 -14.329 1.00 15.47 180 PRO B CA 1
ATOM 4047 C C . PRO B 1 181 ? 18.974 64.778 -15.804 1.00 15.71 180 PRO B C 1
ATOM 4048 O O . PRO B 1 181 ? 19.852 64.042 -16.247 1.00 16.05 180 PRO B O 1
ATOM 4052 N N . CYS B 1 182 ? 18.335 65.622 -16.601 1.00 15.37 181 CYS B N 1
ATOM 4053 C CA . CYS B 1 182 ? 18.625 65.614 -18.029 1.00 15.21 181 CYS B CA 1
ATOM 4054 C C . CYS B 1 182 ? 19.885 66.401 -18.342 1.00 17.64 181 CYS B C 1
ATOM 4055 O O . CYS B 1 182 ? 19.971 67.579 -17.949 1.00 17.39 181 CYS B O 1
ATOM 4058 N N . PRO B 1 183 ? 20.853 65.786 -19.016 1.00 18.39 182 PRO B N 1
ATOM 4059 C CA . PRO B 1 183 ? 22.029 66.593 -19.366 1.00 20.92 182 PRO B CA 1
ATOM 4060 C C . PRO B 1 183 ? 21.547 67.800 -20.196 1.00 21.31 182 PRO B C 1
ATOM 4061 O O . PRO B 1 183 ? 20.658 67.646 -21.038 1.00 20.48 182 PRO B O 1
ATOM 4065 N N . PRO B 1 184 ? 22.094 68.993 -19.947 1.00 22.31 183 PRO B N 1
ATOM 4066 C CA . PRO B 1 184 ? 21.576 70.220 -20.588 1.00 23.54 183 PRO B CA 1
ATOM 4067 C C . PRO B 1 184 ? 21.492 70.125 -22.100 1.00 23.98 183 PRO B C 1
ATOM 4068 O O . PRO B 1 184 ? 20.567 70.668 -22.732 1.00 23.73 183 PRO B O 1
ATOM 4072 N N . SER B 1 185 ? 22.451 69.426 -22.695 1.00 23.70 184 SER B N 1
ATOM 4073 C CA . SER B 1 185 ? 22.447 69.222 -24.152 1.00 24.87 184 SER B CA 1
ATOM 4074 C C . SER B 1 185 ? 21.238 68.493 -24.738 1.00 24.55 184 SER B C 1
ATOM 4075 O O . SER B 1 185 ? 20.969 68.517 -25.945 1.00 25.51 184 SER B O 1
ATOM 4078 N N . LEU B 1 186 ? 20.529 67.778 -23.875 1.00 21.64 185 LEU B N 1
ATOM 4079 C CA . LEU B 1 186 ? 19.347 67.037 -24.321 1.00 21.21 185 LEU B CA 1
ATOM 4080 C C . LEU B 1 186 ? 18.042 67.677 -23.864 1.00 19.65 185 LEU B C 1
ATOM 4081 O O . LEU B 1 186 ? 16.978 67.179 -24.209 1.00 19.80 185 LEU B O 1
ATOM 4086 N N . GLN B 1 187 ? 18.103 68.757 -23.092 1.00 18.42 186 GLN B N 1
ATOM 4087 C CA . GLN B 1 187 ? 16.901 69.286 -22.433 1.00 17.80 186 GLN B CA 1
ATOM 4088 C C . GLN B 1 187 ? 16.098 70.162 -23.402 1.00 17.84 186 GLN B C 1
ATOM 4089 O O . GLN B 1 187 ? 16.679 70.830 -24.298 1.00 19.11 186 GLN B O 1
ATOM 4095 N N . ALA B 1 188 ? 14.768 70.176 -23.288 1.00 17.83 187 ALA B N 1
ATOM 4096 C CA . ALA B 1 188 ? 13.977 71.102 -24.111 1.00 17.77 187 ALA B CA 1
ATOM 4097 C C . ALA B 1 188 ? 14.371 72.584 -23.910 1.00 18.93 187 ALA B C 1
ATOM 4098 O O . ALA B 1 188 ? 14.659 73.001 -22.796 1.00 18.79 187 ALA B O 1
ATOM 4100 N N . SER B 1 189 ? 14.434 73.327 -25.000 1.00 21.66 188 SER B N 1
ATOM 4101 C CA . SER B 1 189 ? 15.008 74.699 -24.934 1.00 21.71 188 SER B CA 1
ATOM 4102 C C . SER B 1 189 ? 14.156 75.599 -24.065 1.00 21.79 188 SER B C 1
ATOM 4103 O O . SER B 1 189 ? 14.681 76.615 -23.541 1.00 23.33 188 SER B O 1
ATOM 4106 N N . ASP B 1 190 ? 12.847 75.293 -23.934 1.00 18.58 189 ASP B N 1
ATOM 4107 C CA . ASP B 1 190 ? 11.970 76.073 -23.105 1.00 18.02 189 ASP B CA 1
ATOM 4108 C C . ASP B 1 190 ? 11.719 75.633 -21.647 1.00 16.13 189 ASP B C 1
ATOM 4109 O O . ASP B 1 190 ? 10.811 76.169 -20.972 1.00 18.65 189 ASP B O 1
ATOM 4114 N N . ALA B 1 191 ? 12.455 74.622 -21.180 1.00 17.56 190 ALA B N 1
ATOM 4115 C CA . ALA B 1 191 ? 12.280 74.164 -19.827 1.00 18.75 190 ALA B CA 1
ATOM 4116 C C . ALA B 1 191 ? 13.084 75.173 -18.989 1.00 20.25 190 ALA B C 1
ATOM 4117 O O . ALA B 1 191 ? 14.290 75.312 -19.227 1.00 22.08 190 ALA B O 1
ATOM 4119 N N . PRO B 1 192 ? 12.428 75.772 -17.965 1.00 22.16 191 PRO B N 1
ATOM 4120 C CA . PRO B 1 192 ? 13.088 76.662 -17.011 1.00 22.74 191 PRO B CA 1
ATOM 4121 C C . PRO B 1 192 ? 14.204 75.964 -16.300 1.00 23.12 191 PRO B C 1
ATOM 4122 O O . PRO B 1 192 ? 14.179 74.742 -16.087 1.00 20.56 191 PRO B O 1
ATOM 4126 N N . GLN B 1 193 ? 15.179 76.771 -15.907 1.00 23.71 192 GLN B N 1
ATOM 4127 C CA . GLN B 1 193 ? 16.383 76.270 -15.345 1.00 24.91 192 GLN B CA 1
ATOM 4128 C C . GLN B 1 193 ? 16.132 75.548 -14.041 1.00 24.85 192 GLN B C 1
ATOM 4129 O O . GLN B 1 193 ? 15.543 76.108 -13.133 1.00 26.71 192 GLN B O 1
ATOM 4135 N N . GLY B 1 194 ? 16.581 74.296 -13.953 1.00 23.12 193 GLY B N 1
ATOM 4136 C CA . GLY B 1 194 ? 16.514 73.610 -12.690 1.00 22.34 193 GLY B CA 1
ATOM 4137 C C . GLY B 1 194 ? 17.866 73.367 -12.052 1.00 20.66 193 GLY B C 1
ATOM 4138 O O . GLY B 1 194 ? 18.897 73.884 -12.479 1.00 22.87 193 GLY B O 1
ATOM 4139 N N . ALA B 1 195 ? 17.867 72.515 -11.049 1.00 18.14 194 ALA B N 1
ATOM 4140 C CA . ALA B 1 195 ? 19.037 72.177 -10.289 1.00 16.29 194 ALA B CA 1
ATOM 4141 C C . ALA B 1 195 ? 19.534 70.842 -10.787 1.00 17.20 194 ALA B C 1
ATOM 4142 O O . ALA B 1 195 ? 18.768 69.878 -10.726 1.00 15.74 194 ALA B O 1
ATOM 4144 N N . PRO B 1 196 ? 20.732 70.798 -11.404 1.00 17.55 195 PRO B N 1
ATOM 4145 C CA . PRO B 1 196 ? 21.216 69.530 -11.957 1.00 18.22 195 PRO B CA 1
ATOM 4146 C C . PRO B 1 196 ? 21.439 68.468 -10.898 1.00 17.57 195 PRO B C 1
ATOM 4147 O O . PRO B 1 196 ? 21.920 68.757 -9.758 1.00 18.02 195 PRO B O 1
ATOM 4151 N N . VAL B 1 197 ? 21.033 67.245 -11.257 1.00 15.95 196 VAL B N 1
ATOM 4152 C CA . VAL B 1 197 ? 21.339 66.062 -10.441 1.00 14.12 196 VAL B CA 1
ATOM 4153 C C . VAL B 1 197 ? 21.769 64.934 -11.391 1.00 14.42 196 VAL B C 1
ATOM 4154 O O . VAL B 1 197 ? 21.122 64.661 -12.419 1.00 17.02 196 VAL B O 1
ATOM 4158 N N . GLN B 1 198 ? 22.870 64.271 -11.052 1.00 13.55 197 GLN B N 1
ATOM 4159 C CA . GLN B 1 198 ? 23.379 63.217 -11.898 1.00 13.56 197 GLN B CA 1
ATOM 4160 C C . GLN B 1 198 ? 22.402 62.006 -11.981 1.00 13.25 197 GLN B C 1
ATOM 4161 O O . GLN B 1 198 ? 22.007 61.445 -10.960 1.00 15.51 197 GLN B O 1
ATOM 4167 N N . TYR B 1 199 ? 22.087 61.605 -13.205 1.00 12.36 198 TYR B N 1
ATOM 4168 C CA . TYR B 1 199 ? 21.330 60.347 -13.444 1.00 12.94 198 TYR B CA 1
ATOM 4169 C C . TYR B 1 199 ? 22.145 59.151 -12.974 1.00 13.00 198 TYR B C 1
ATOM 4170 O O . TYR B 1 199 ? 23.305 58.999 -13.436 1.00 15.45 198 TYR B O 1
ATOM 4179 N N . VAL B 1 200 ? 21.528 58.361 -12.077 1.00 14.29 199 VAL B N 1
ATOM 4180 C CA . VAL B 1 200 ? 22.117 57.123 -11.654 1.00 13.99 199 VAL B CA 1
ATOM 4181 C C . VAL B 1 200 ? 21.251 56.013 -12.247 1.00 15.81 199 VAL B C 1
ATOM 4182 O O . VAL B 1 200 ? 20.006 55.981 -12.007 1.00 14.91 199 VAL B O 1
ATOM 4186 N N . PRO B 1 201 ? 21.887 55.064 -12.967 1.00 17.68 200 PRO B N 1
ATOM 4187 C CA . PRO B 1 201 ? 20.910 54.165 -13.594 1.00 18.76 200 PRO B CA 1
ATOM 4188 C C . PRO B 1 201 ? 20.175 53.280 -12.518 1.00 20.51 200 PRO B C 1
ATOM 4189 O O . PRO B 1 201 ? 20.772 52.755 -11.568 1.00 23.09 200 PRO B O 1
ATOM 4193 N N . TYR B 1 202 ? 18.887 53.295 -12.553 1.00 21.61 201 TYR B N 1
ATOM 4194 C CA . TYR B 1 202 ? 18.165 52.292 -11.765 1.00 21.07 201 TYR B CA 1
ATOM 4195 C C . TYR B 1 202 ? 17.195 51.691 -12.744 1.00 20.79 201 TYR B C 1
ATOM 4196 O O . TYR B 1 202 ? 16.282 52.358 -13.240 1.00 20.72 201 TYR B O 1
ATOM 4205 N N . ASN B 1 203 ? 17.412 50.402 -13.020 1.00 21.35 202 ASN B N 1
ATOM 4206 C CA . ASN B 1 203 ? 16.612 49.670 -13.958 1.00 22.29 202 ASN B CA 1
ATOM 4207 C C . ASN B 1 203 ? 15.964 48.475 -13.230 1.00 21.92 202 ASN B C 1
ATOM 4208 O O . ASN B 1 203 ? 15.683 47.446 -13.893 1.00 23.41 202 ASN B O 1
ATOM 4213 N N . GLY B 1 204 ? 15.764 48.570 -11.908 1.00 19.14 203 GLY B N 1
ATOM 4214 C CA . GLY B 1 204 ? 15.172 47.412 -11.153 1.00 19.47 203 GLY B CA 1
ATOM 4215 C C . GLY B 1 204 ? 16.247 46.453 -10.631 1.00 16.85 203 GLY B C 1
ATOM 4216 O O . GLY B 1 204 ? 17.449 46.703 -10.795 1.00 17.95 203 GLY B O 1
ATOM 4217 N N . SER B 1 205 ? 15.831 45.398 -9.921 1.00 16.75 204 SER B N 1
ATOM 4218 C CA . SER B 1 205 ? 16.708 44.389 -9.451 1.00 16.61 204 SER B CA 1
ATOM 4219 C C . SER B 1 205 ? 16.863 43.293 -10.472 1.00 15.31 204 SER B C 1
ATOM 4220 O O . SER B 1 205 ? 16.071 43.151 -11.421 1.00 17.83 204 SER B O 1
ATOM 4223 N N . GLY B 1 206 ? 17.861 42.453 -10.248 1.00 16.14 205 GLY B N 1
ATOM 4224 C CA . GLY B 1 206 ? 18.028 41.279 -11.066 1.00 16.18 205 GLY B CA 1
ATOM 4225 C C . GLY B 1 206 ? 19.464 40.847 -11.010 1.00 16.59 205 GLY B C 1
ATOM 4226 O O . GLY B 1 206 ? 20.240 41.371 -10.234 1.00 16.63 205 GLY B O 1
ATOM 4227 N N . ALA B 1 207 ? 19.812 39.898 -11.870 1.00 17.46 206 ALA B N 1
ATOM 4228 C CA . ALA B 1 207 ? 21.082 39.189 -11.735 1.00 16.98 206 ALA B CA 1
ATOM 4229 C C . ALA B 1 207 ? 22.025 39.517 -12.892 1.00 17.15 206 ALA B C 1
ATOM 4230 O O . ALA B 1 207 ? 21.634 39.523 -14.056 1.00 18.06 206 ALA B O 1
ATOM 4232 N N . PHE B 1 208 ? 23.285 39.650 -12.558 1.00 17.54 207 PHE B N 1
ATOM 4233 C CA . PHE B 1 208 ? 24.381 39.899 -13.506 1.00 20.20 207 PHE B CA 1
ATOM 4234 C C . PHE B 1 208 ? 24.482 38.663 -14.414 1.00 19.29 207 PHE B C 1
ATOM 4235 O O . PHE B 1 208 ? 24.720 37.533 -13.885 1.00 20.79 207 PHE B O 1
ATOM 4243 N N . PRO B 1 209 ? 24.311 38.841 -15.733 1.00 21.15 208 PRO B N 1
ATOM 4244 C CA . PRO B 1 209 ? 24.491 37.721 -16.682 1.00 22.91 208 PRO B CA 1
ATOM 4245 C C . PRO B 1 209 ? 25.945 37.390 -16.879 1.00 24.19 208 PRO B C 1
ATOM 4246 O O . PRO B 1 209 ? 26.784 38.309 -16.942 1.00 24.84 208 PRO B O 1
ATOM 4250 N N . ALA B 1 210 ? 26.271 36.101 -16.957 1.00 27.57 209 ALA B N 1
ATOM 4251 C CA . ALA B 1 210 ? 27.712 35.755 -17.079 1.00 29.22 209 ALA B CA 1
ATOM 4252 C C . ALA B 1 210 ? 28.299 36.364 -18.355 1.00 29.08 209 ALA B C 1
ATOM 4253 O O . ALA B 1 210 ? 29.442 36.836 -18.362 1.00 29.94 209 ALA B O 1
ATOM 4255 N N . TRP B 1 211 ? 27.508 36.386 -19.415 1.00 27.95 210 TRP B N 1
ATOM 4256 C CA . TRP B 1 211 ? 27.931 37.001 -20.693 1.00 28.36 210 TRP B CA 1
ATOM 4257 C C . TRP B 1 211 ? 28.085 38.553 -20.622 1.00 28.98 210 TRP B C 1
ATOM 4258 O O . TRP B 1 211 ? 28.668 39.178 -21.522 1.00 29.05 210 TRP B O 1
ATOM 4269 N N . GLY B 1 212 ? 27.598 39.171 -19.543 1.00 29.34 211 GLY B N 1
ATOM 4270 C CA . GLY B 1 212 ? 27.465 40.624 -19.559 1.00 27.89 211 GLY B CA 1
ATOM 4271 C C . GLY B 1 212 ? 28.768 41.354 -19.233 1.00 29.53 211 GLY B C 1
ATOM 4272 O O . GLY B 1 212 ? 28.821 42.562 -19.261 1.00 29.09 211 GLY B O 1
ATOM 4273 N N . ALA B 1 213 ? 29.785 40.573 -18.880 1.00 28.88 212 ALA B N 1
ATOM 4274 C CA . ALA B 1 213 ? 31.080 41.024 -18.461 1.00 30.17 212 ALA B CA 1
ATOM 4275 C C . ALA B 1 213 ? 32.024 41.320 -19.626 1.00 30.65 212 ALA B C 1
ATOM 4276 O O . ALA B 1 213 ? 32.864 42.200 -19.520 1.00 31.28 212 ALA B O 1
ATOM 4278 N N . ALA B 1 214 ? 31.889 40.608 -20.737 1.00 30.35 213 ALA B N 1
ATOM 4279 C CA . ALA B 1 214 ? 32.927 40.762 -21.764 1.00 32.01 213 ALA B CA 1
ATOM 4280 C C . ALA B 1 214 ? 32.320 41.097 -23.065 1.00 30.72 213 ALA B C 1
ATOM 4281 O O . ALA B 1 214 ? 31.257 40.634 -23.372 1.00 27.25 213 ALA B O 1
ATOM 4283 N N . ARG B 1 215 ? 33.053 41.878 -23.838 1.00 31.86 214 ARG B N 1
ATOM 4284 C CA . ARG B 1 215 ? 32.685 42.087 -25.212 1.00 31.33 214 ARG B CA 1
ATOM 4285 C C . ARG B 1 215 ? 32.914 40.803 -26.024 1.00 28.95 214 ARG B C 1
ATOM 4286 O O . ARG B 1 215 ? 33.634 39.896 -25.614 1.00 25.96 214 ARG B O 1
ATOM 4294 N N . THR B 1 216 ? 32.265 40.767 -27.182 1.00 25.27 215 THR B N 1
ATOM 4295 C CA . THR B 1 216 ? 32.367 39.691 -28.112 1.00 24.32 215 THR B CA 1
ATOM 4296 C C . THR B 1 216 ? 33.053 40.212 -29.425 1.00 21.25 215 THR B C 1
ATOM 4297 O O . THR B 1 216 ? 33.059 41.419 -29.654 1.00 22.50 215 THR B O 1
ATOM 4301 N N . SER B 1 217 ? 33.493 39.292 -30.297 1.00 19.47 216 SER B N 1
ATOM 4302 C CA . SER B 1 217 ? 33.907 39.750 -31.640 1.00 19.08 216 SER B CA 1
ATOM 4303 C C . SER B 1 217 ? 32.721 40.178 -32.500 1.00 17.37 216 SER B C 1
ATOM 4304 O O . SER B 1 217 ? 32.878 40.910 -33.461 1.00 16.82 216 SER B O 1
ATOM 4307 N N . ALA B 1 218 ? 31.525 39.656 -32.204 1.00 15.62 217 ALA B N 1
ATOM 4308 C CA . ALA B 1 218 ? 30.320 40.161 -32.893 1.00 15.25 217 ALA B CA 1
ATOM 4309 C C . ALA B 1 218 ? 29.967 41.583 -32.512 1.00 14.52 217 ALA B C 1
ATOM 4310 O O . ALA B 1 218 ? 30.534 42.133 -31.579 1.00 17.15 217 ALA B O 1
ATOM 4312 N N . ARG B 1 219 ? 29.034 42.197 -33.249 1.00 13.81 218 ARG B N 1
ATOM 4313 C CA . ARG B 1 219 ? 28.633 43.576 -33.032 1.00 13.31 218 ARG B CA 1
ATOM 4314 C C . ARG B 1 219 ? 27.353 43.555 -32.149 1.00 14.52 218 ARG B C 1
ATOM 4315 O O . ARG B 1 219 ? 26.281 43.171 -32.624 1.00 16.83 218 ARG B O 1
ATOM 4323 N N . ARG B 1 220 ? 27.496 43.791 -30.857 1.00 15.48 219 ARG B N 1
ATOM 4324 C CA . ARG B 1 220 ? 26.366 43.567 -29.941 1.00 14.36 219 ARG B CA 1
ATOM 4325 C C . ARG B 1 220 ? 25.380 44.728 -29.923 1.00 13.77 219 ARG B C 1
ATOM 4326 O O . ARG B 1 220 ? 25.787 45.871 -29.703 1.00 16.54 219 ARG B O 1
ATOM 4334 N N . VAL B 1 221 ? 24.104 44.451 -30.255 1.00 12.57 220 VAL B N 1
ATOM 4335 C CA . VAL B 1 221 ? 23.111 45.535 -30.460 1.00 14.16 220 VAL B CA 1
ATOM 4336 C C . VAL B 1 221 ? 22.021 45.179 -29.491 1.00 14.06 220 VAL B C 1
ATOM 4337 O O . VAL B 1 221 ? 21.516 44.070 -29.570 1.00 16.50 220 VAL B O 1
ATOM 4341 N N . CYS B 1 222 ? 21.760 46.055 -28.511 1.00 13.02 221 CYS B N 1
ATOM 4342 C CA . CYS B 1 222 ? 20.647 45.736 -27.592 1.00 12.19 221 CYS B CA 1
ATOM 4343 C C . CYS B 1 222 ? 19.327 46.394 -28.051 1.00 11.92 221 CYS B C 1
ATOM 4344 O O . CYS B 1 222 ? 19.315 47.558 -28.428 1.00 14.38 221 CYS B O 1
ATOM 4347 N N . ILE B 1 223 ? 18.206 45.662 -27.957 1.00 10.86 222 ILE B N 1
ATOM 4348 C CA . ILE B 1 223 ? 16.903 46.234 -28.161 1.00 10.75 222 ILE B CA 1
ATOM 4349 C C . ILE B 1 223 ? 16.220 46.170 -26.836 1.00 11.84 222 ILE B C 1
ATOM 4350 O O . ILE B 1 223 ? 16.070 45.109 -26.270 1.00 12.28 222 ILE B O 1
ATOM 4355 N N . CYS B 1 224 ? 15.771 47.323 -26.358 1.00 13.62 223 CYS B N 1
ATOM 4356 C CA . CYS B 1 224 ? 15.146 47.392 -25.060 1.00 15.33 223 CYS B CA 1
ATOM 4357 C C . CYS B 1 224 ? 13.934 48.285 -25.189 1.00 18.48 223 CYS B C 1
ATOM 4358 O O . CYS B 1 224 ? 14.070 49.512 -25.318 1.00 17.64 223 CYS B O 1
ATOM 4361 N N . MET B 1 225 ? 12.752 47.686 -25.316 1.00 20.22 224 MET B N 1
ATOM 4362 C CA . MET B 1 225 ? 11.561 48.547 -25.614 1.00 24.05 224 MET B CA 1
ATOM 4363 C C . MET B 1 225 ? 10.790 48.952 -24.318 1.00 27.07 224 MET B C 1
ATOM 4364 O O . MET B 1 225 ? 10.432 50.156 -24.172 1.00 31.63 224 MET B O 1
ATOM 4369 N N . GLY B 1 226 ? 10.470 48.037 -23.396 1.00 26.80 225 GLY B N 1
ATOM 4370 C CA . GLY B 1 226 ? 9.677 48.506 -22.223 1.00 26.56 225 GLY B CA 1
ATOM 4371 C C . GLY B 1 226 ? 8.174 48.113 -22.165 1.00 26.13 225 GLY B C 1
ATOM 4372 O O . GLY B 1 226 ? 7.440 48.238 -23.151 1.00 24.34 225 GLY B O 1
ATOM 4373 N N . ARG B 1 227 ? 7.675 47.722 -20.999 1.00 25.63 226 ARG B N 1
ATOM 4374 C CA . ARG B 1 227 ? 6.278 47.275 -20.853 1.00 26.49 226 ARG B CA 1
ATOM 4375 C C . ARG B 1 227 ? 5.309 48.386 -21.195 1.00 26.73 226 ARG B C 1
ATOM 4376 O O . ARG B 1 227 ? 4.326 48.187 -21.938 1.00 26.57 226 ARG B O 1
ATOM 4384 N N . MET B 1 228 ? 5.584 49.579 -20.688 1.00 26.35 227 MET B N 1
ATOM 4385 C CA . MET B 1 228 ? 4.607 50.605 -20.903 1.00 27.04 227 MET B CA 1
ATOM 4386 C C . MET B 1 228 ? 4.548 51.002 -22.374 1.00 23.98 227 MET B C 1
ATOM 4387 O O . MET B 1 228 ? 3.462 51.163 -22.878 1.00 22.71 227 MET B O 1
ATOM 4392 N N . VAL B 1 229 ? 5.694 51.032 -23.065 1.00 22.35 228 VAL B N 1
ATOM 4393 C CA . VAL B 1 229 ? 5.699 51.417 -24.507 1.00 20.34 228 VAL B CA 1
ATOM 4394 C C . VAL B 1 229 ? 4.949 50.406 -25.301 1.00 17.60 228 VAL B C 1
ATOM 4395 O O . VAL B 1 229 ? 3.998 50.751 -26.015 1.00 17.53 228 VAL B O 1
ATOM 4399 N N . LEU B 1 230 ? 5.351 49.149 -25.143 1.00 16.55 229 LEU B N 1
ATOM 4400 C CA . LEU B 1 230 ? 4.716 48.086 -25.934 1.00 18.09 229 LEU B CA 1
ATOM 4401 C C . LEU B 1 230 ? 3.219 47.843 -25.649 1.00 18.84 229 LEU B C 1
ATOM 4402 O O . LEU B 1 230 ? 2.475 47.483 -26.539 1.00 18.09 229 LEU B O 1
ATOM 4407 N N . ASN B 1 231 ? 2.764 47.984 -24.404 1.00 20.14 230 ASN B N 1
ATOM 4408 C CA . ASN B 1 231 ? 1.319 47.987 -24.151 1.00 21.58 230 ASN B CA 1
ATOM 4409 C C . ASN B 1 231 ? 0.570 49.080 -24.918 1.00 21.39 230 ASN B C 1
ATOM 4410 O O . ASN B 1 231 ? -0.590 48.902 -25.343 1.00 21.35 230 ASN B O 1
ATOM 4415 N N . ALA B 1 232 ? 1.208 50.243 -25.097 1.00 18.21 231 ALA B N 1
ATOM 4416 C CA . ALA B 1 232 ? 0.599 51.346 -25.834 1.00 17.77 231 ALA B CA 1
ATOM 4417 C C . ALA B 1 232 ? 0.585 51.090 -27.329 1.00 17.78 231 ALA B C 1
ATOM 4418 O O . ALA B 1 232 ? -0.390 51.377 -28.024 1.00 20.97 231 ALA B O 1
ATOM 4420 N N . THR B 1 233 ? 1.717 50.577 -27.823 1.00 15.72 232 THR B N 1
ATOM 4421 C CA . THR B 1 233 ? 1.996 50.536 -29.255 1.00 15.83 232 THR B CA 1
ATOM 4422 C C . THR B 1 233 ? 1.563 49.204 -29.899 1.00 13.63 232 THR B C 1
ATOM 4423 O O . THR B 1 233 ? 1.329 49.163 -31.122 1.00 14.95 232 THR B O 1
ATOM 4427 N N . GLY B 1 234 ? 1.583 48.125 -29.112 1.00 15.83 233 GLY B N 1
ATOM 4428 C CA . GLY B 1 234 ? 1.599 46.788 -29.750 1.00 15.07 233 GLY B CA 1
ATOM 4429 C C . GLY B 1 234 ? 2.997 46.379 -30.126 1.00 15.51 233 GLY B C 1
ATOM 4430 O O . GLY B 1 234 ? 3.985 47.113 -29.857 1.00 12.82 233 GLY B O 1
ATOM 4431 N N . PRO B 1 235 ? 3.131 45.206 -30.743 1.00 15.84 234 PRO B N 1
ATOM 4432 C CA . PRO B 1 235 ? 4.491 44.666 -30.852 1.00 14.86 234 PRO B CA 1
ATOM 4433 C C . PRO B 1 235 ? 5.348 45.267 -31.961 1.00 13.90 234 PRO B C 1
ATOM 4434 O O . PRO B 1 235 ? 6.542 45.025 -31.949 1.00 12.15 234 PRO B O 1
ATOM 4438 N N . ALA B 1 236 ? 4.752 46.033 -32.902 1.00 14.25 235 ALA B N 1
ATOM 4439 C CA . ALA B 1 236 ? 5.517 46.562 -34.057 1.00 13.69 235 ALA B CA 1
ATOM 4440 C C . ALA B 1 236 ? 6.936 47.184 -33.803 1.00 13.48 235 ALA B C 1
ATOM 4441 O O . ALA B 1 236 ? 7.915 46.803 -34.485 1.00 13.47 235 ALA B O 1
ATOM 4443 N N . PRO B 1 237 ? 7.090 48.087 -32.808 1.00 13.46 236 PRO B N 1
ATOM 4444 C CA . PRO B 1 237 ? 8.463 48.660 -32.685 1.00 13.88 236 PRO B CA 1
ATOM 4445 C C . PRO B 1 237 ? 9.491 47.609 -32.316 1.00 13.14 236 PRO B C 1
ATOM 4446 O O . PRO B 1 237 ? 10.613 47.664 -32.786 1.00 12.85 236 PRO B O 1
ATOM 4450 N N . LEU B 1 238 ? 9.071 46.628 -31.491 1.00 12.67 237 LEU B N 1
ATOM 4451 C CA . LEU B 1 238 ? 9.952 45.562 -31.088 1.00 11.98 237 LEU B CA 1
ATOM 4452 C C . LEU B 1 238 ? 10.288 44.693 -32.285 1.00 11.10 237 LEU B C 1
ATOM 4453 O O . LEU B 1 238 ? 11.446 44.340 -32.527 1.00 10.12 237 LEU B O 1
ATOM 4458 N N . LEU B 1 239 ? 9.236 44.247 -32.980 1.00 11.49 238 LEU B N 1
ATOM 4459 C CA . LEU B 1 239 ? 9.443 43.305 -34.059 1.00 11.67 238 LEU B CA 1
ATOM 4460 C C . LEU B 1 239 ? 10.210 43.915 -35.274 1.00 11.16 238 LEU B C 1
ATOM 4461 O O . LEU B 1 239 ? 10.923 43.225 -35.981 1.00 13.48 238 LEU B O 1
ATOM 4466 N N . ARG B 1 240 ? 9.999 45.205 -35.537 1.00 12.05 239 ARG B N 1
ATOM 4467 C CA . ARG B 1 240 ? 10.695 45.934 -36.624 1.00 11.39 239 ARG B CA 1
ATOM 4468 C C . ARG B 1 240 ? 12.141 46.104 -36.178 1.00 10.88 239 ARG B C 1
ATOM 4469 O O . ARG B 1 240 ? 13.012 45.868 -36.932 1.00 9.67 239 ARG B O 1
ATOM 4477 N N . ALA B 1 241 ? 12.378 46.279 -34.860 1.00 12.02 240 ALA B N 1
ATOM 4478 C CA . ALA B 1 241 ? 13.753 46.418 -34.386 1.00 12.84 240 ALA B CA 1
ATOM 4479 C C . ALA B 1 241 ? 14.469 45.067 -34.527 1.00 12.58 240 ALA B C 1
ATOM 4480 O O . ALA B 1 241 ? 15.596 45.008 -35.017 1.00 11.65 240 ALA B O 1
ATOM 4482 N N . VAL B 1 242 ? 13.811 43.971 -34.160 1.00 12.74 241 VAL B N 1
ATOM 4483 C CA . VAL B 1 242 ? 14.449 42.651 -34.276 1.00 12.83 241 VAL B CA 1
ATOM 4484 C C . VAL B 1 242 ? 14.762 42.381 -35.748 1.00 12.58 241 VAL B C 1
ATOM 4485 O O . VAL B 1 242 ? 15.870 41.917 -36.069 1.00 13.52 241 VAL B O 1
ATOM 4489 N N . ALA B 1 243 ? 13.839 42.751 -36.637 1.00 11.98 242 ALA B N 1
ATOM 4490 C CA . ALA B 1 243 ? 14.069 42.476 -38.061 1.00 12.24 242 ALA B CA 1
ATOM 4491 C C . ALA B 1 243 ? 15.265 43.295 -38.599 1.00 12.59 242 ALA B C 1
ATOM 4492 O O . ALA B 1 243 ? 16.034 42.788 -39.411 1.00 11.58 242 ALA B O 1
ATOM 4494 N N . ALA B 1 244 ? 15.379 44.529 -38.161 1.00 11.77 243 ALA B N 1
ATOM 4495 C CA . ALA B 1 244 ? 16.528 45.402 -38.572 1.00 12.25 243 ALA B CA 1
ATOM 4496 C C . ALA B 1 244 ? 17.869 44.925 -38.016 1.00 12.47 243 ALA B C 1
ATOM 4497 O O . ALA B 1 244 ? 18.825 44.686 -38.770 1.00 13.05 243 ALA B O 1
ATOM 4499 N N . ALA B 1 245 ? 17.868 44.550 -36.768 1.00 13.60 244 ALA B N 1
ATOM 4500 C CA . ALA B 1 245 ? 19.144 44.192 -36.084 1.00 17.34 244 ALA B CA 1
ATOM 4501 C C . ALA B 1 245 ? 19.668 42.845 -36.600 1.00 19.84 244 ALA B C 1
ATOM 4502 O O . ALA B 1 245 ? 20.886 42.748 -36.950 1.00 22.60 244 ALA B O 1
ATOM 4504 N N . THR B 1 246 ? 18.781 41.875 -36.780 1.00 17.80 245 THR B N 1
ATOM 4505 C CA . THR B 1 246 ? 19.228 40.508 -37.083 1.00 20.21 245 THR B CA 1
ATOM 4506 C C . THR B 1 246 ? 19.670 40.376 -38.569 1.00 21.71 245 THR B C 1
ATOM 4507 O O . THR B 1 246 ? 20.351 39.408 -38.956 1.00 24.12 245 THR B O 1
ATOM 4511 N N . GLU B 1 247 ? 19.366 41.362 -39.382 1.00 17.41 246 GLU B N 1
ATOM 4512 C CA . GLU B 1 247 ? 19.652 41.191 -40.789 1.00 18.58 246 GLU B CA 1
ATOM 4513 C C . GLU B 1 247 ? 21.134 41.435 -41.069 1.00 19.18 246 GLU B C 1
ATOM 4514 O O . GLU B 1 247 ? 21.678 40.945 -42.094 1.00 20.23 246 GLU B O 1
ATOM 4520 N N . LEU B 1 248 ? 21.746 42.306 -40.288 1.00 17.73 247 LEU B N 1
ATOM 4521 C CA . LEU B 1 248 ? 23.099 42.747 -40.656 1.00 19.28 247 LEU B CA 1
ATOM 4522 C C . LEU B 1 248 ? 24.144 41.719 -40.273 1.00 20.47 247 LEU B C 1
ATOM 4523 O O . LEU B 1 248 ? 24.101 41.158 -39.191 1.00 20.20 247 LEU B O 1
ATOM 4528 N N . PRO B 1 249 ? 25.109 41.464 -41.182 1.00 21.69 248 PRO B N 1
ATOM 4529 C CA . PRO B 1 249 ? 26.135 40.469 -40.903 1.00 22.91 248 PRO B CA 1
ATOM 4530 C C . PRO B 1 249 ? 26.950 40.745 -39.633 1.00 19.02 248 PRO B C 1
ATOM 4531 O O . PRO B 1 249 ? 27.287 41.852 -39.360 1.00 21.31 248 PRO B O 1
ATOM 4535 N N . GLY B 1 250 ? 27.202 39.721 -38.852 1.00 21.22 249 GLY B N 1
ATOM 4536 C CA . GLY B 1 250 ? 28.103 39.941 -37.695 1.00 20.55 249 GLY B CA 1
ATOM 4537 C C . GLY B 1 250 ? 27.398 40.516 -36.486 1.00 20.59 249 GLY B C 1
ATOM 4538 O O . GLY B 1 250 ? 28.047 40.738 -35.490 1.00 20.12 249 GLY B O 1
ATOM 4539 N N . VAL B 1 251 ? 26.085 40.792 -36.559 1.00 18.16 250 VAL B N 1
ATOM 4540 C CA . VAL B 1 251 ? 25.434 41.438 -35.375 1.00 18.18 250 VAL B CA 1
ATOM 4541 C C . VAL B 1 251 ? 24.946 40.351 -34.421 1.00 18.07 250 VAL B C 1
ATOM 4542 O O . VAL B 1 251 ? 24.569 39.270 -34.889 1.00 19.14 250 VAL B O 1
ATOM 4546 N N . GLU B 1 252 ? 25.013 40.622 -33.112 1.00 16.49 251 GLU B N 1
ATOM 4547 C CA . GLU B 1 252 ? 24.467 39.725 -32.062 1.00 17.31 251 GLU B CA 1
ATOM 4548 C C . GLU B 1 252 ? 23.366 40.570 -31.407 1.00 17.58 251 GLU B C 1
ATOM 4549 O O . GLU B 1 252 ? 23.707 41.569 -30.818 1.00 16.31 251 GLU B O 1
ATOM 4555 N N . ALA B 1 253 ? 22.076 40.184 -31.546 1.00 15.33 252 ALA B N 1
ATOM 4556 C CA . ALA B 1 253 ? 20.965 40.984 -30.941 1.00 16.25 252 ALA B CA 1
ATOM 4557 C C . ALA B 1 253 ? 20.784 40.559 -29.505 1.00 13.57 252 ALA B C 1
ATOM 4558 O O . ALA B 1 253 ? 20.817 39.353 -29.190 1.00 16.69 252 ALA B O 1
ATOM 4560 N N . VAL B 1 254 ? 20.762 41.518 -28.594 1.00 11.85 253 VAL B N 1
ATOM 4561 C CA . VAL B 1 254 ? 20.457 41.223 -27.157 1.00 12.79 253 VAL B CA 1
ATOM 4562 C C . VAL B 1 254 ? 19.112 41.876 -26.911 1.00 13.31 253 VAL B C 1
ATOM 4563 O O . VAL B 1 254 ? 18.991 43.118 -26.945 1.00 13.15 253 VAL B O 1
ATOM 4567 N N . ILE B 1 255 ? 18.078 41.039 -26.729 1.00 13.32 254 ILE B N 1
ATOM 4568 C CA . ILE B 1 255 ? 16.681 41.531 -26.726 1.00 12.57 254 ILE B CA 1
ATOM 4569 C C . ILE B 1 255 ? 16.216 41.549 -25.271 1.00 14.23 254 ILE B C 1
ATOM 4570 O O . ILE B 1 255 ? 16.071 40.468 -24.615 1.00 15.29 254 ILE B O 1
ATOM 4575 N N . ALA B 1 256 ? 16.060 42.767 -24.768 1.00 14.95 255 ALA B N 1
ATOM 4576 C CA . ALA B 1 256 ? 15.677 43.029 -23.387 1.00 16.50 255 ALA B CA 1
ATOM 4577 C C . ALA B 1 256 ? 14.174 43.362 -23.313 1.00 18.79 255 ALA B C 1
ATOM 4578 O O . ALA 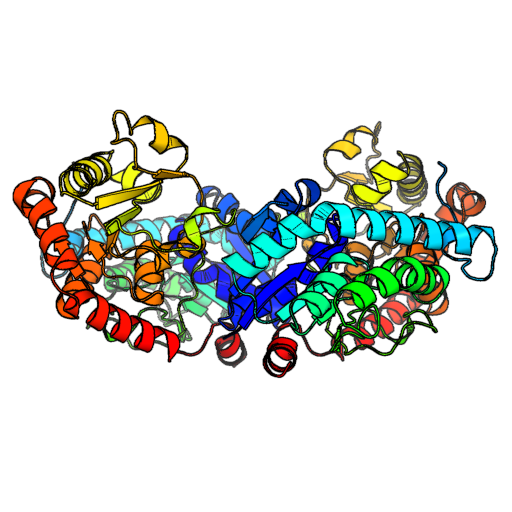B 1 256 ? 13.744 44.434 -23.669 1.00 20.29 255 ALA B O 1
ATOM 4580 N N . VAL B 1 257 ? 13.435 42.419 -22.710 1.00 20.95 256 VAL B N 1
ATOM 4581 C CA . VAL B 1 257 ? 11.993 42.343 -22.737 1.00 24.78 256 VAL B CA 1
ATOM 4582 C C . VAL B 1 257 ? 11.376 42.017 -21.379 1.00 23.77 256 VAL B C 1
ATOM 4583 O O . VAL B 1 257 ? 11.973 41.230 -20.640 1.00 25.26 256 VAL B O 1
ATOM 4587 N N . PRO B 1 258 ? 10.171 42.591 -21.086 1.00 26.10 257 PRO B N 1
ATOM 4588 C CA . PRO B 1 258 ? 9.284 42.065 -20.015 1.00 27.01 257 PRO B CA 1
ATOM 4589 C C . PRO B 1 258 ? 9.016 40.545 -20.273 1.00 26.61 257 PRO B C 1
ATOM 4590 O O . PRO B 1 258 ? 8.918 40.145 -21.439 1.00 25.88 257 PRO B O 1
ATOM 4594 N N . PRO B 1 259 ? 8.886 39.719 -19.217 1.00 26.13 258 PRO B N 1
ATOM 4595 C CA . PRO B 1 259 ? 8.578 38.300 -19.395 1.00 26.78 258 PRO B CA 1
ATOM 4596 C C . PRO B 1 259 ? 7.421 38.045 -20.374 1.00 26.45 258 PRO B C 1
ATOM 4597 O O . PRO B 1 259 ? 7.496 37.126 -21.201 1.00 26.65 258 PRO B O 1
ATOM 4601 N N . GLU B 1 260 ? 6.382 38.861 -20.306 1.00 27.58 259 GLU B N 1
ATOM 4602 C CA . GLU B 1 260 ? 5.224 38.653 -21.164 1.00 28.42 259 GLU B CA 1
ATOM 4603 C C . GLU B 1 260 ? 5.494 38.916 -22.637 1.00 29.50 259 GLU B C 1
ATOM 4604 O O . GLU B 1 260 ? 4.643 38.614 -23.478 1.00 30.80 259 GLU B O 1
ATOM 4610 N N . HIS B 1 261 ? 6.627 39.549 -22.979 1.00 29.29 260 HIS B N 1
ATOM 4611 C CA . HIS B 1 261 ? 6.897 39.850 -24.402 1.00 29.38 260 HIS B CA 1
ATOM 4612 C C . HIS B 1 261 ? 7.846 38.820 -25.013 1.00 29.47 260 HIS B C 1
ATOM 4613 O O . HIS B 1 261 ? 8.080 38.811 -26.217 1.00 28.28 260 HIS B O 1
ATOM 4620 N N . ARG B 1 262 ? 8.337 37.899 -24.179 1.00 29.10 261 ARG B N 1
ATOM 4621 C CA . ARG B 1 262 ? 9.232 36.862 -24.649 1.00 29.06 261 ARG B CA 1
ATOM 4622 C C . ARG B 1 262 ? 8.591 36.029 -25.738 1.00 29.50 261 ARG B C 1
ATOM 4623 O O . ARG B 1 262 ? 9.280 35.656 -26.675 1.00 28.22 261 ARG B O 1
ATOM 4631 N N . ALA B 1 263 ? 7.282 35.739 -25.614 1.00 30.05 262 ALA B N 1
ATOM 4632 C CA . ALA B 1 263 ? 6.582 34.923 -26.628 1.00 30.56 262 ALA B CA 1
ATOM 4633 C C . ALA B 1 263 ? 6.389 35.587 -27.989 1.00 31.25 262 ALA B C 1
ATOM 4634 O O . ALA B 1 263 ? 6.128 34.897 -28.984 1.00 33.27 262 ALA B O 1
ATOM 4636 N N . LEU B 1 264 ? 6.521 36.906 -28.069 1.00 29.55 263 LEU B N 1
ATOM 4637 C CA . LEU B 1 264 ? 6.429 37.578 -29.374 1.00 28.56 263 LEU B CA 1
ATOM 4638 C C . LEU B 1 264 ? 7.663 37.244 -30.229 1.00 29.28 263 LEU B C 1
ATOM 4639 O O . LEU B 1 264 ? 7.734 37.639 -31.430 1.00 27.78 263 LEU B O 1
ATOM 4644 N N . LEU B 1 265 ? 8.644 36.559 -29.610 1.00 27.64 264 LEU B N 1
ATOM 4645 C CA . LEU B 1 265 ? 9.933 36.334 -30.246 1.00 26.94 264 LEU B CA 1
ATOM 4646 C C . LEU B 1 265 ? 10.062 34.935 -30.808 1.00 28.48 264 LEU B C 1
ATOM 4647 O O . LEU B 1 265 ? 10.714 34.038 -30.249 1.00 30.24 264 LEU B O 1
ATOM 4652 N N . THR B 1 266 ? 9.528 34.800 -32.007 1.00 29.70 265 THR B N 1
ATOM 4653 C CA . THR B 1 266 ? 9.262 33.482 -32.582 1.00 30.44 265 THR B CA 1
ATOM 4654 C C . THR B 1 266 ? 10.438 32.723 -33.245 1.00 30.09 265 THR B C 1
ATOM 4655 O O . THR B 1 266 ? 10.423 31.482 -33.277 1.00 33.55 265 THR B O 1
ATOM 4659 N N . ASP B 1 267 ? 11.429 33.441 -33.742 1.00 27.62 266 ASP B N 1
ATOM 4660 C CA . ASP B 1 267 ? 12.378 32.902 -34.702 1.00 24.46 266 ASP B CA 1
ATOM 4661 C C . ASP B 1 267 ? 13.582 33.816 -34.697 1.00 24.17 266 ASP B C 1
ATOM 4662 O O . ASP B 1 267 ? 13.575 34.934 -35.265 1.00 23.14 266 ASP B O 1
ATOM 4667 N N . LEU B 1 268 ? 14.597 33.437 -33.937 1.00 23.29 267 LEU B N 1
ATOM 4668 C CA . LEU B 1 268 ? 15.704 34.332 -33.758 1.00 23.98 267 LEU B CA 1
ATOM 4669 C C . LEU B 1 268 ? 16.851 33.550 -34.258 1.00 26.16 267 LEU B C 1
ATOM 4670 O O . LEU B 1 268 ? 16.809 32.295 -34.163 1.00 26.26 267 LEU B O 1
ATOM 4675 N N . PRO B 1 269 ? 17.887 34.233 -34.785 1.00 26.79 268 PRO B N 1
ATOM 4676 C CA . PRO B 1 269 ? 19.187 33.631 -35.100 1.00 26.99 268 PRO B CA 1
ATOM 4677 C C . PRO B 1 269 ? 19.752 33.004 -33.853 1.00 26.65 268 PRO B C 1
ATOM 4678 O O . PRO B 1 269 ? 19.388 33.405 -32.732 1.00 24.63 268 PRO B O 1
ATOM 4682 N N . ASP B 1 270 ? 20.666 32.055 -34.052 1.00 26.58 269 ASP B N 1
ATOM 4683 C CA . ASP B 1 270 ? 21.193 31.217 -32.960 1.00 27.72 269 ASP B CA 1
ATOM 4684 C C . ASP B 1 270 ? 21.958 31.944 -31.889 1.00 25.42 269 ASP B C 1
ATOM 4685 O O . ASP B 1 270 ? 22.020 31.492 -30.708 1.00 25.62 269 ASP B O 1
ATOM 4690 N N . ASN B 1 271 ? 22.549 33.062 -32.287 1.00 22.81 270 ASN B N 1
ATOM 4691 C CA . ASN B 1 271 ? 23.423 33.774 -31.384 1.00 23.45 270 ASN B CA 1
ATOM 4692 C C . ASN B 1 271 ? 22.700 34.909 -30.684 1.00 23.26 270 ASN B C 1
ATOM 4693 O O . ASN B 1 271 ? 23.321 35.651 -29.891 1.00 22.35 270 ASN B O 1
ATOM 4698 N N . ALA B 1 272 ? 21.381 35.056 -30.974 1.00 22.52 271 ALA B N 1
ATOM 4699 C CA . ALA B 1 272 ? 20.609 36.131 -30.341 1.00 22.57 271 ALA B CA 1
ATOM 4700 C C . ALA B 1 272 ? 20.405 35.749 -28.896 1.00 22.40 271 ALA B C 1
ATOM 4701 O O . ALA B 1 272 ? 20.415 34.537 -28.518 1.00 22.48 271 ALA B O 1
ATOM 4703 N N . ARG B 1 273 ? 20.344 36.747 -28.037 1.00 23.31 272 ARG B N 1
ATOM 4704 C CA . ARG B 1 273 ? 20.194 36.460 -26.596 1.00 21.73 272 ARG B CA 1
ATOM 4705 C C . ARG B 1 273 ? 18.879 37.170 -26.158 1.00 21.59 272 ARG B C 1
ATOM 4706 O O . ARG B 1 273 ? 18.650 38.354 -26.494 1.00 20.68 272 ARG B O 1
ATOM 4714 N N . ILE B 1 274 ? 17.993 36.431 -25.507 1.00 21.49 273 ILE B N 1
ATOM 4715 C CA . ILE B 1 274 ? 16.882 37.086 -24.843 1.00 20.78 273 ILE B CA 1
ATOM 4716 C C . ILE B 1 274 ? 17.347 37.383 -23.425 1.00 21.02 273 ILE B C 1
ATOM 4717 O O . ILE B 1 274 ? 17.823 36.483 -22.718 1.00 23.60 273 ILE B O 1
ATOM 4722 N N . ALA B 1 275 ? 17.275 38.631 -22.980 1.00 19.89 274 ALA B N 1
ATOM 4723 C CA . ALA B 1 275 ? 17.674 39.017 -21.609 1.00 20.65 274 ALA B CA 1
ATOM 4724 C C . ALA B 1 275 ? 16.374 39.407 -20.928 1.00 23.23 274 ALA B C 1
ATOM 4725 O O . ALA B 1 275 ? 15.893 40.558 -21.082 1.00 23.22 274 ALA B O 1
ATOM 4727 N N . GLU B 1 276 ? 15.768 38.477 -20.219 1.00 22.11 275 GLU B N 1
ATOM 4728 C CA . GLU B 1 276 ? 14.480 38.761 -19.538 1.00 23.21 275 GLU B CA 1
ATOM 4729 C C . GLU B 1 276 ? 14.684 39.294 -18.103 1.00 24.07 275 GLU B C 1
ATOM 4730 O O . GLU B 1 276 ? 15.307 38.615 -17.299 1.00 25.23 275 GLU B O 1
ATOM 4736 N N . SER B 1 277 ? 14.102 40.459 -17.768 1.00 23.91 276 SER B N 1
ATOM 4737 C CA . SER B 1 277 ? 14.279 41.068 -16.433 1.00 24.20 276 SER B CA 1
ATOM 4738 C C . SER B 1 277 ? 15.735 41.093 -15.964 1.00 23.47 276 SER B C 1
ATOM 4739 O O . SER B 1 277 ? 15.991 40.722 -14.832 1.00 21.88 276 SER B O 1
ATOM 4742 N N . VAL B 1 278 ? 16.656 41.503 -16.845 1.00 20.66 277 VAL B N 1
ATOM 4743 C CA . VAL B 1 278 ? 18.074 41.749 -16.466 1.00 17.88 277 VAL B CA 1
ATOM 4744 C C . VAL B 1 278 ? 18.288 43.257 -16.578 1.00 20.69 277 VAL B C 1
ATOM 4745 O O . VAL B 1 278 ? 18.170 43.844 -17.678 1.00 18.33 277 VAL B O 1
ATOM 4749 N N . PRO B 1 279 ? 18.539 43.918 -15.441 1.00 18.94 278 PRO B N 1
ATOM 4750 C CA . PRO B 1 279 ? 18.728 45.348 -15.473 1.00 17.88 278 PRO B CA 1
ATOM 4751 C C . PRO B 1 279 ? 19.771 45.715 -16.558 1.00 18.22 278 PRO B C 1
ATOM 4752 O O . PRO B 1 279 ? 20.898 45.156 -16.601 1.00 18.00 278 PRO B O 1
ATOM 4756 N N . LEU B 1 280 ? 19.381 46.638 -17.436 1.00 18.27 279 LEU B N 1
ATOM 4757 C CA . LEU B 1 280 ? 20.191 47.003 -18.586 1.00 18.71 279 LEU B CA 1
ATOM 4758 C C . LEU B 1 280 ? 21.593 47.352 -18.218 1.00 19.40 279 LEU B C 1
ATOM 4759 O O . LEU B 1 280 ? 22.568 47.037 -18.926 1.00 17.99 279 LEU B O 1
ATOM 4764 N N . ASN B 1 281 ? 21.740 48.094 -17.137 1.00 18.30 280 ASN B N 1
ATOM 4765 C CA . ASN B 1 281 ? 23.066 48.557 -16.771 1.00 18.23 280 ASN B CA 1
ATOM 4766 C C . ASN B 1 281 ? 24.085 47.436 -16.453 1.00 19.02 280 ASN B C 1
ATOM 4767 O O . ASN B 1 281 ? 25.300 47.675 -16.468 1.00 18.94 280 ASN B O 1
ATOM 4772 N N . LEU B 1 282 ? 23.601 46.219 -16.171 1.00 18.10 281 LEU B N 1
ATOM 4773 C CA . LEU B 1 282 ? 24.521 45.127 -15.849 1.00 18.11 281 LEU B CA 1
ATOM 4774 C C . LEU B 1 282 ? 25.275 44.625 -17.059 1.00 17.48 281 LEU B C 1
ATOM 4775 O O . LEU B 1 282 ? 26.315 43.989 -16.922 1.00 19.41 281 LEU B O 1
ATOM 4780 N N . PHE B 1 283 ? 24.789 44.942 -18.264 1.00 16.65 282 PHE B N 1
ATOM 4781 C CA . PHE B 1 283 ? 25.462 44.399 -19.461 1.00 16.37 282 PHE B CA 1
ATOM 4782 C C . PHE B 1 283 ? 25.672 45.422 -20.596 1.00 16.71 282 PHE B C 1
ATOM 4783 O O . PHE B 1 283 ? 26.306 45.115 -21.584 1.00 16.72 282 PHE B O 1
ATOM 4791 N N . LEU B 1 284 ? 25.087 46.595 -20.493 1.00 17.94 283 LEU B N 1
ATOM 4792 C CA . LEU B 1 284 ? 25.045 47.483 -21.648 1.00 17.41 283 LEU B CA 1
ATOM 4793 C C . LEU B 1 284 ? 26.420 48.032 -22.047 1.00 17.72 283 LEU B C 1
ATOM 4794 O O . LEU B 1 284 ? 26.638 48.350 -23.248 1.00 17.96 283 LEU B O 1
ATOM 4799 N N . ARG B 1 285 ? 27.388 48.105 -21.131 1.00 17.48 284 ARG B N 1
ATOM 4800 C CA . ARG B 1 285 ? 28.713 48.552 -21.583 1.00 18.73 284 ARG B CA 1
ATOM 4801 C C . ARG B 1 285 ? 29.332 47.652 -22.662 1.00 19.85 284 ARG B C 1
ATOM 4802 O O . ARG B 1 285 ? 30.193 48.133 -23.431 1.00 21.09 284 ARG B O 1
ATOM 4810 N N . THR B 1 286 ? 28.848 46.401 -22.783 1.00 17.11 285 THR B N 1
ATOM 4811 C CA . THR B 1 286 ? 29.367 45.490 -23.819 1.00 17.90 285 THR B CA 1
ATOM 4812 C C . THR B 1 286 ? 28.649 45.633 -25.161 1.00 17.06 285 THR B C 1
ATOM 4813 O O . THR B 1 286 ? 28.949 44.887 -26.097 1.00 15.66 285 THR B O 1
ATOM 4817 N N . CYS B 1 287 ? 27.715 46.598 -25.266 1.00 16.47 286 CYS B N 1
ATOM 4818 C CA . CYS B 1 287 ? 26.908 46.780 -26.512 1.00 15.87 286 CYS B CA 1
ATOM 4819 C C . CYS B 1 287 ? 27.367 47.995 -27.257 1.00 13.31 286 CYS B C 1
ATOM 4820 O O . CYS B 1 287 ? 27.901 48.915 -26.659 1.00 15.27 286 CYS B O 1
ATOM 4823 N N . GLU B 1 288 ? 27.268 47.976 -28.557 1.00 10.43 287 GLU B N 1
ATOM 4824 C CA . GLU B 1 288 ? 27.625 49.146 -29.397 1.00 11.70 287 GLU B CA 1
ATOM 4825 C C . GLU B 1 288 ? 26.488 50.040 -29.774 1.00 11.25 287 GLU B C 1
ATOM 4826 O O . GLU B 1 288 ? 26.756 51.141 -30.292 1.00 13.08 287 GLU B O 1
ATOM 4832 N N . LEU B 1 289 ? 25.237 49.578 -29.535 1.00 11.69 288 LEU B N 1
ATOM 4833 C CA . LEU B 1 289 ? 24.049 50.346 -29.898 1.00 12.49 288 LEU B CA 1
ATOM 4834 C C . LEU B 1 289 ? 22.897 49.819 -29.063 1.00 13.76 288 LEU B C 1
ATOM 4835 O O . LEU B 1 289 ? 22.847 48.598 -28.814 1.00 13.39 288 LEU B O 1
ATOM 4840 N N . VAL B 1 290 ? 22.031 50.758 -28.652 1.00 14.19 289 VAL B N 1
ATOM 4841 C CA . VAL B 1 290 ? 20.765 50.504 -27.970 1.00 15.48 289 VAL B CA 1
ATOM 4842 C C . VAL B 1 290 ? 19.664 50.970 -28.914 1.00 13.94 289 VAL B C 1
ATOM 4843 O O . VAL B 1 290 ? 19.703 52.121 -29.381 1.00 16.76 289 VAL B O 1
ATOM 4847 N N . ILE B 1 291 ? 18.705 50.100 -29.189 1.00 12.87 290 ILE B N 1
ATOM 4848 C CA . ILE B 1 291 ? 17.515 50.487 -30.009 1.00 11.88 290 ILE B CA 1
ATOM 4849 C C . ILE B 1 291 ? 16.354 50.557 -28.993 1.00 12.20 290 ILE B C 1
ATOM 4850 O O . ILE B 1 291 ? 16.038 49.601 -28.290 1.00 11.30 290 ILE B O 1
ATOM 4855 N N . CYS B 1 292 ? 15.745 51.703 -28.925 1.00 11.23 291 CYS B N 1
ATOM 4856 C CA . CYS B 1 292 ? 14.760 52.012 -27.871 1.00 11.80 291 CYS B CA 1
ATOM 4857 C C . CYS B 1 292 ? 13.764 53.075 -28.309 1.00 11.56 291 CYS B C 1
ATOM 4858 O O . CYS B 1 292 ? 13.851 53.615 -29.412 1.00 12.76 291 CYS B O 1
ATOM 4861 N N . ALA B 1 293 ? 12.787 53.381 -27.467 1.00 12.12 292 ALA B N 1
ATOM 4862 C CA . ALA B 1 293 ? 11.743 54.322 -27.892 1.00 12.49 292 ALA B CA 1
ATOM 4863 C C . ALA B 1 293 ? 12.039 55.711 -27.344 1.00 13.58 292 ALA B C 1
ATOM 4864 O O . ALA B 1 293 ? 11.395 56.721 -27.750 1.00 15.73 292 ALA B O 1
ATOM 4866 N N . GLY B 1 294 ? 13.036 55.805 -26.439 1.00 13.86 293 GLY B N 1
ATOM 4867 C CA . GLY B 1 294 ? 13.488 57.128 -26.062 1.00 14.84 293 GLY B CA 1
ATOM 4868 C C . GLY B 1 294 ? 13.058 57.636 -24.688 1.00 16.86 293 GLY B C 1
ATOM 4869 O O . GLY B 1 294 ? 12.022 57.294 -24.151 1.00 19.31 293 GLY B O 1
ATOM 4870 N N . GLY B 1 295 ? 13.879 58.493 -24.111 1.00 17.68 294 GLY B N 1
ATOM 4871 C CA . GLY B 1 295 ? 13.478 59.253 -22.903 1.00 19.72 294 GLY B CA 1
ATOM 4872 C C . GLY B 1 295 ? 13.394 58.632 -21.487 1.00 21.89 294 GLY B C 1
ATOM 4873 O O . GLY B 1 295 ? 13.368 59.394 -20.510 1.00 23.52 294 GLY B O 1
ATOM 4874 N N . SER B 1 296 ? 13.338 57.291 -21.344 1.00 20.80 295 SER B N 1
ATOM 4875 C CA . SER B 1 296 ? 13.104 56.670 -20.108 1.00 20.16 295 SER B CA 1
ATOM 4876 C C . SER B 1 296 ? 14.480 56.267 -19.478 1.00 19.81 295 SER B C 1
ATOM 4877 O O . SER B 1 296 ? 15.587 56.713 -19.883 1.00 20.21 295 SER B O 1
ATOM 4880 N N . GLY B 1 297 ? 14.427 55.445 -18.466 1.00 18.73 296 GLY B N 1
ATOM 4881 C CA . GLY B 1 297 ? 15.607 54.903 -17.918 1.00 16.09 296 GLY B CA 1
ATOM 4882 C C . GLY B 1 297 ? 16.477 54.179 -18.890 1.00 16.11 296 GLY B C 1
ATOM 4883 O O . GLY B 1 297 ? 17.719 54.183 -18.756 1.00 16.06 296 GLY B O 1
ATOM 4884 N N . THR B 1 298 ? 15.879 53.547 -19.893 1.00 14.52 297 THR B N 1
ATOM 4885 C CA . THR B 1 298 ? 16.700 52.882 -20.890 1.00 14.89 297 THR B CA 1
ATOM 4886 C C . THR B 1 298 ? 17.649 53.834 -21.583 1.00 13.96 297 THR B C 1
ATOM 4887 O O . THR B 1 298 ? 18.888 53.562 -21.683 1.00 13.78 297 THR B O 1
ATOM 4891 N N . ALA B 1 299 ? 17.076 54.920 -22.059 1.00 13.95 298 ALA B N 1
ATOM 4892 C CA . ALA B 1 299 ? 17.875 55.843 -22.862 1.00 13.33 298 ALA B CA 1
ATOM 4893 C C . ALA B 1 299 ? 18.891 56.536 -22.014 1.00 13.85 298 ALA B C 1
ATOM 4894 O O . ALA B 1 299 ? 20.066 56.724 -22.500 1.00 14.19 298 ALA B O 1
ATOM 4896 N N . PHE B 1 300 ? 18.503 56.935 -20.789 1.00 14.22 299 PHE B N 1
ATOM 4897 C CA . PHE B 1 300 ? 19.476 57.696 -19.948 1.00 14.23 299 PHE B CA 1
ATOM 4898 C C . PHE B 1 300 ? 20.574 56.739 -19.449 1.00 13.79 299 PHE B C 1
ATOM 4899 O O . PHE B 1 300 ? 21.719 57.186 -19.170 1.00 13.66 299 PHE B O 1
ATOM 4907 N N . THR B 1 301 ? 20.244 55.415 -19.301 1.00 13.67 300 THR B N 1
ATOM 4908 C CA . THR B 1 301 ? 21.291 54.497 -18.855 1.00 13.44 300 THR B CA 1
ATOM 4909 C C . THR B 1 301 ? 22.288 54.311 -20.030 1.00 13.85 300 THR B C 1
ATOM 4910 O O . THR B 1 301 ? 23.492 54.253 -19.829 1.00 15.67 300 THR B O 1
ATOM 4914 N N . ALA B 1 302 ? 21.751 54.209 -21.255 1.00 13.90 301 ALA B N 1
ATOM 4915 C CA . ALA B 1 302 ? 22.608 54.090 -22.419 1.00 12.63 301 ALA B CA 1
ATOM 4916 C C . ALA B 1 302 ? 23.507 55.370 -22.502 1.00 13.46 301 ALA B C 1
ATOM 4917 O O . ALA B 1 302 ? 24.748 55.223 -22.646 1.00 12.40 301 ALA B O 1
ATOM 4919 N N . THR B 1 303 ? 22.907 56.548 -22.372 1.00 14.88 302 THR B N 1
ATOM 4920 C CA . THR B 1 303 ? 23.698 57.831 -22.427 1.00 15.03 302 THR B CA 1
ATOM 4921 C C . THR B 1 303 ? 24.759 57.906 -21.271 1.00 15.48 302 THR B C 1
ATOM 4922 O O . THR B 1 303 ? 25.958 58.159 -21.539 1.00 15.74 302 THR B O 1
ATOM 4926 N N . ARG B 1 304 ? 24.360 57.515 -20.043 1.00 14.29 303 ARG B N 1
ATOM 4927 C CA . ARG B 1 304 ? 25.281 57.403 -18.900 1.00 14.30 303 ARG B CA 1
ATOM 4928 C C . ARG B 1 304 ? 26.437 56.513 -19.183 1.00 14.71 303 ARG B C 1
ATOM 4929 O O . ARG B 1 304 ? 27.613 56.865 -18.848 1.00 17.58 303 ARG B O 1
ATOM 4937 N N . LEU B 1 305 ? 26.192 55.445 -19.926 1.00 14.77 304 LEU B N 1
ATOM 4938 C CA . LEU B 1 305 ? 27.216 54.444 -20.185 1.00 16.67 304 LEU B CA 1
ATOM 4939 C C . LEU B 1 305 ? 27.968 54.681 -21.499 1.00 17.12 304 LEU B C 1
ATOM 4940 O O . LEU B 1 305 ? 28.838 53.872 -21.834 1.00 19.03 304 LEU B O 1
ATOM 4945 N N . GLY B 1 306 ? 27.651 55.785 -22.186 1.00 16.86 305 GLY B N 1
ATOM 4946 C CA . GLY B 1 306 ? 28.327 56.286 -23.401 1.00 17.34 305 GLY B CA 1
ATOM 4947 C C . GLY B 1 306 ? 27.964 55.433 -24.622 1.00 16.74 305 GLY B C 1
ATOM 4948 O O . GLY B 1 306 ? 28.774 55.298 -25.559 1.00 19.71 305 GLY B O 1
ATOM 4949 N N . ILE B 1 307 ? 26.749 54.832 -24.603 1.00 17.46 306 ILE B N 1
ATOM 4950 C CA . ILE B 1 307 ? 26.292 53.964 -25.709 1.00 13.93 306 ILE B CA 1
ATOM 4951 C C . ILE B 1 307 ? 25.338 54.725 -26.645 1.00 16.45 306 ILE B C 1
ATOM 4952 O O . ILE B 1 307 ? 24.323 55.248 -26.181 1.00 15.97 306 ILE B O 1
ATOM 4957 N N . PRO B 1 308 ? 25.630 54.776 -27.966 1.00 15.29 307 PRO B N 1
ATOM 4958 C CA . PRO B 1 308 ? 24.732 55.518 -28.881 1.00 15.50 307 PRO B CA 1
ATOM 4959 C C . PRO B 1 308 ? 23.399 54.793 -29.035 1.00 14.85 307 PRO B C 1
ATOM 4960 O O . PRO B 1 308 ? 23.299 53.563 -28.706 1.00 13.71 307 PRO B O 1
ATOM 4964 N N . GLN B 1 309 ? 22.383 55.553 -29.420 1.00 13.89 308 GLN B N 1
ATOM 4965 C CA . GLN B 1 309 ? 21.011 54.925 -29.517 1.00 14.46 308 GLN B CA 1
ATOM 4966 C C . GLN B 1 309 ? 20.405 55.163 -30.864 1.00 15.73 308 GLN B C 1
ATOM 4967 O O . GLN B 1 309 ? 20.564 56.226 -31.463 1.00 15.73 308 GLN B O 1
ATOM 4973 N N . LEU B 1 310 ? 19.616 54.179 -31.303 1.00 13.37 309 LEU B N 1
ATOM 4974 C CA . LEU B 1 310 ? 18.731 54.351 -32.432 1.00 12.92 309 LEU B CA 1
ATOM 4975 C C . LEU B 1 310 ? 17.317 54.400 -31.781 1.00 12.24 309 LEU B C 1
ATOM 4976 O O . LEU B 1 310 ? 16.877 53.445 -31.171 1.00 11.46 309 LEU B O 1
ATOM 4981 N N . VAL B 1 311 ? 16.622 55.533 -31.963 1.00 11.73 310 VAL B N 1
ATOM 4982 C CA . VAL B 1 311 ? 15.451 55.829 -31.181 1.00 12.93 310 VAL B CA 1
ATOM 4983 C C . VAL B 1 311 ? 14.261 55.850 -32.112 1.00 12.67 310 VAL B C 1
ATOM 4984 O O . VAL B 1 311 ? 14.303 56.557 -33.134 1.00 11.95 310 VAL B O 1
ATOM 4988 N N . LEU B 1 312 ? 13.207 55.108 -31.706 1.00 11.18 311 LEU B N 1
ATOM 4989 C CA . LEU B 1 312 ? 11.930 55.102 -32.386 1.00 14.07 311 LEU B CA 1
ATOM 4990 C C . LEU B 1 312 ? 10.898 55.711 -31.485 1.00 12.62 311 LEU B C 1
ATOM 4991 O O . LEU B 1 312 ? 10.141 54.997 -30.760 1.00 12.42 311 LEU B O 1
ATOM 4996 N N . PRO B 1 313 ? 10.814 57.065 -31.467 1.00 11.29 312 PRO B N 1
ATOM 4997 C CA . PRO B 1 313 ? 9.893 57.694 -30.520 1.00 12.31 312 PRO B CA 1
ATOM 4998 C C . PRO B 1 313 ? 8.423 57.444 -30.827 1.00 11.99 312 PRO B C 1
ATOM 4999 O O . PRO B 1 313 ? 8.050 57.232 -32.009 1.00 12.22 312 PRO B O 1
ATOM 5003 N N . GLN B 1 314 ? 7.627 57.369 -29.751 1.00 12.23 313 GLN B N 1
ATOM 5004 C CA . GLN B 1 314 ? 6.196 57.053 -29.858 1.00 12.50 313 GLN B CA 1
ATOM 5005 C C . GLN B 1 314 ? 5.270 58.090 -29.251 1.00 15.36 313 GLN B C 1
ATOM 5006 O O . GLN B 1 314 ? 4.175 58.385 -29.820 1.00 14.87 313 GLN B O 1
ATOM 5012 N N . TYR B 1 315 ? 5.621 58.564 -28.049 1.00 13.26 314 TYR B N 1
ATOM 5013 C CA . TYR B 1 315 ? 4.667 59.459 -27.332 1.00 13.96 314 TYR B CA 1
ATOM 5014 C C . TYR B 1 315 ? 5.395 60.406 -26.358 1.00 13.04 314 TYR B C 1
ATOM 5015 O O . TYR B 1 315 ? 6.601 60.241 -26.159 1.00 13.56 314 TYR B O 1
ATOM 5024 N N . PHE B 1 316 ? 4.653 61.397 -25.775 1.00 14.33 315 PHE B N 1
ATOM 5025 C CA . PHE B 1 316 ? 5.147 62.222 -24.678 1.00 14.92 315 PHE B CA 1
ATOM 5026 C C . PHE B 1 316 ? 6.484 62.946 -25.065 1.00 13.75 315 PHE B C 1
ATOM 5027 O O . PHE B 1 316 ? 6.539 63.559 -26.102 1.00 13.86 315 PHE B O 1
ATOM 5035 N N . ASP B 1 317 ? 7.533 62.781 -24.249 1.00 11.05 316 ASP B N 1
ATOM 5036 C CA . ASP B 1 317 ? 8.835 63.462 -24.428 1.00 12.22 316 ASP B CA 1
ATOM 5037 C C . ASP B 1 317 ? 9.790 62.726 -25.412 1.00 13.11 316 ASP B C 1
ATOM 5038 O O . ASP B 1 317 ? 10.938 63.140 -25.586 1.00 10.34 316 ASP B O 1
ATOM 5043 N N . GLN B 1 318 ? 9.353 61.615 -26.021 1.00 11.40 317 GLN B N 1
ATOM 5044 C CA . GLN B 1 318 ? 10.276 60.762 -26.748 1.00 12.40 317 GLN B CA 1
ATOM 5045 C C . GLN B 1 318 ? 10.813 61.402 -28.026 1.00 12.20 317 GLN B C 1
ATOM 5046 O O . GLN B 1 318 ? 11.975 61.172 -28.318 1.00 11.20 317 GLN B O 1
ATOM 5052 N N . PHE B 1 319 ? 9.980 62.140 -28.766 1.00 11.96 318 PHE B N 1
ATOM 5053 C CA . PHE B 1 319 ? 10.415 62.840 -29.986 1.00 12.29 318 PHE B CA 1
ATOM 5054 C C . PHE B 1 319 ? 11.453 63.874 -29.662 1.00 12.18 318 PHE B C 1
ATOM 5055 O O . PHE B 1 319 ? 12.439 64.043 -30.438 1.00 12.16 318 PHE B O 1
ATOM 5063 N N . ASP B 1 320 ? 11.224 64.608 -28.575 1.00 11.07 319 ASP B N 1
ATOM 5064 C CA . ASP B 1 320 ? 12.227 65.587 -28.098 1.00 12.35 319 ASP B CA 1
ATOM 5065 C C . ASP B 1 320 ? 13.578 64.964 -27.743 1.00 12.31 319 ASP B C 1
ATOM 5066 O O . ASP B 1 320 ? 14.614 65.393 -28.248 1.00 13.59 319 ASP B O 1
ATOM 5071 N N . TYR B 1 321 ? 13.515 63.895 -26.942 1.00 12.29 320 TYR B N 1
ATOM 5072 C CA . TYR B 1 321 ? 14.725 63.186 -26.619 1.00 11.71 320 TYR B CA 1
ATOM 5073 C C . TYR B 1 321 ? 15.426 62.690 -27.890 1.00 12.53 320 TYR B C 1
ATOM 5074 O O . TYR B 1 321 ? 16.639 62.866 -28.050 1.00 12.13 320 TYR B O 1
ATOM 5083 N N . ALA B 1 322 ? 14.691 62.014 -28.769 1.00 13.69 321 ALA B N 1
ATOM 5084 C CA . ALA B 1 322 ? 15.294 61.451 -29.965 1.00 13.08 321 ALA B CA 1
ATOM 5085 C C . ALA B 1 322 ? 15.963 62.522 -30.894 1.00 15.22 321 ALA B C 1
ATOM 5086 O O . ALA B 1 322 ? 17.109 62.330 -31.297 1.00 14.12 321 ALA B O 1
ATOM 5088 N N . ARG B 1 323 ? 15.278 63.631 -31.151 1.00 14.58 322 ARG B N 1
ATOM 5089 C CA . ARG B 1 323 ? 15.849 64.766 -31.924 1.00 16.59 322 ARG B CA 1
ATOM 5090 C C . ARG B 1 323 ? 17.081 65.342 -31.283 1.00 17.78 322 ARG B C 1
ATOM 5091 O O . ARG B 1 323 ? 18.078 65.554 -31.970 1.00 15.68 322 ARG B O 1
ATOM 5099 N N . ASN B 1 324 ? 17.007 65.555 -29.975 1.00 17.59 323 ASN B N 1
ATOM 5100 C CA . ASN B 1 324 ? 18.073 66.161 -29.238 1.00 17.30 323 ASN B CA 1
ATOM 5101 C C . ASN B 1 324 ? 19.296 65.273 -29.170 1.00 17.96 323 ASN B C 1
ATOM 5102 O O . ASN B 1 324 ? 20.436 65.770 -29.274 1.00 17.25 323 ASN B O 1
ATOM 5107 N N . LEU B 1 325 ? 19.062 63.960 -28.999 1.00 17.02 324 LEU B N 1
ATOM 5108 C CA . LEU B 1 325 ? 20.154 63.002 -29.055 1.00 16.79 324 LEU B CA 1
ATOM 5109 C C . LEU B 1 325 ? 20.843 62.998 -30.445 1.00 16.50 324 LEU B C 1
ATOM 5110 O O . LEU B 1 325 ? 22.066 63.017 -30.510 1.00 18.91 324 LEU B O 1
ATOM 5115 N N . ALA B 1 326 ? 20.046 62.910 -31.509 1.00 16.86 325 ALA B N 1
ATOM 5116 C CA . ALA B 1 326 ? 20.558 62.918 -32.896 1.00 18.04 325 ALA B CA 1
ATOM 5117 C C . ALA B 1 326 ? 21.374 64.233 -33.115 1.00 19.19 325 ALA B C 1
ATOM 5118 O O . ALA B 1 326 ? 22.447 64.156 -33.699 1.00 17.96 325 ALA B O 1
ATOM 5120 N N . ALA B 1 327 ? 20.870 65.361 -32.616 1.00 18.99 326 ALA B N 1
ATOM 5121 C CA . ALA B 1 327 ? 21.514 66.686 -32.819 1.00 19.73 326 ALA B CA 1
ATOM 5122 C C . ALA B 1 327 ? 22.853 66.758 -32.115 1.00 19.64 326 ALA B C 1
ATOM 5123 O O . ALA B 1 327 ? 23.797 67.450 -32.581 1.00 21.81 326 ALA B O 1
ATOM 5125 N N . ALA B 1 328 ? 22.969 66.040 -31.010 1.00 19.02 327 ALA B N 1
ATOM 5126 C CA . ALA B 1 328 ? 24.224 65.919 -30.316 1.00 19.96 327 ALA B CA 1
ATOM 5127 C C . ALA B 1 328 ? 25.191 64.940 -30.926 1.00 19.46 327 ALA B C 1
ATOM 5128 O O . ALA B 1 328 ? 26.300 64.789 -30.399 1.00 20.66 327 ALA B O 1
ATOM 5130 N N . GLY B 1 329 ? 24.753 64.197 -31.956 1.00 18.39 328 GLY B N 1
ATOM 5131 C CA . GLY B 1 329 ? 25.616 63.286 -32.706 1.00 16.59 328 GLY B CA 1
ATOM 5132 C C . GLY B 1 329 ? 25.701 61.915 -32.077 1.00 16.67 328 GLY B C 1
ATOM 5133 O O . GLY B 1 329 ? 26.404 61.037 -32.589 1.00 18.99 328 GLY B O 1
ATOM 5134 N N . ALA B 1 330 ? 24.900 61.683 -31.018 1.00 15.51 329 ALA B N 1
ATOM 5135 C CA . ALA B 1 330 ? 25.012 60.444 -30.241 1.00 15.34 329 ALA B CA 1
ATOM 5136 C C . ALA B 1 330 ? 23.990 59.342 -30.630 1.00 14.99 329 ALA B C 1
ATOM 5137 O O . ALA B 1 330 ? 23.854 58.322 -29.959 1.00 16.93 329 ALA B O 1
ATOM 5139 N N . GLY B 1 331 ? 23.211 59.593 -31.655 1.00 16.27 330 GLY B N 1
ATOM 5140 C CA . GLY B 1 331 ? 22.429 58.542 -32.224 1.00 14.83 330 GLY B CA 1
ATOM 5141 C C . GLY B 1 331 ? 21.617 59.003 -33.403 1.00 14.07 330 GLY B C 1
ATOM 5142 O O . GLY B 1 331 ? 21.887 60.044 -34.015 1.00 15.45 330 GLY B O 1
ATOM 5143 N N . ILE B 1 332 ? 20.623 58.196 -33.758 1.00 13.79 331 ILE B N 1
ATOM 5144 C CA . ILE B 1 332 ? 19.794 58.467 -34.926 1.00 13.02 331 ILE B CA 1
ATOM 5145 C C . ILE B 1 332 ? 18.325 58.339 -34.516 1.00 13.53 331 ILE B C 1
ATOM 5146 O O . ILE B 1 332 ? 17.957 57.481 -33.669 1.00 13.39 331 ILE B O 1
ATOM 5151 N N . CYS B 1 333 ? 17.496 59.182 -35.076 1.00 13.10 332 CYS B N 1
ATOM 5152 C CA . CYS B 1 333 ? 16.045 59.172 -34.835 1.00 14.37 332 CYS B CA 1
ATOM 5153 C C . CYS B 1 333 ? 15.271 58.664 -36.021 1.00 12.31 332 CYS B C 1
ATOM 5154 O O . CYS B 1 333 ? 15.466 59.148 -37.178 1.00 15.07 332 CYS B O 1
ATOM 5157 N N . LEU B 1 334 ? 14.321 57.743 -35.796 1.00 12.48 333 LEU B N 1
ATOM 5158 C CA . LEU B 1 334 ? 13.367 57.380 -36.841 1.00 13.09 333 LEU B CA 1
ATOM 5159 C C . LEU B 1 334 ? 12.041 58.071 -36.432 1.00 13.37 333 LEU B C 1
ATOM 5160 O O . LEU B 1 334 ? 11.308 57.590 -35.548 1.00 13.49 333 LEU B O 1
ATOM 5165 N N . PRO B 1 335 ? 11.735 59.236 -37.036 1.00 13.76 334 PRO B N 1
ATOM 5166 C CA . PRO B 1 335 ? 10.799 60.219 -36.442 1.00 15.31 334 PRO B CA 1
ATOM 5167 C C . PRO B 1 335 ? 9.301 59.947 -36.469 1.00 14.22 334 PRO B C 1
ATOM 5168 O O . PRO B 1 335 ? 8.521 60.597 -35.752 1.00 15.94 334 PRO B O 1
ATOM 5172 N N . ASP B 1 336 ? 8.898 59.027 -37.318 1.00 12.57 335 ASP B N 1
ATOM 5173 C CA . ASP B 1 336 ? 7.458 58.839 -37.551 1.00 14.89 335 ASP B CA 1
ATOM 5174 C C . ASP B 1 336 ? 7.191 57.437 -38.113 1.00 14.46 335 ASP B C 1
ATOM 5175 O O . ASP B 1 336 ? 8.126 56.624 -38.311 1.00 15.35 335 ASP B O 1
ATOM 5180 N N . GLU B 1 337 ? 5.888 57.188 -38.342 1.00 14.61 336 GLU B N 1
ATOM 5181 C CA . GLU B 1 337 ? 5.499 55.865 -38.867 1.00 16.14 336 GLU B CA 1
ATOM 5182 C C . GLU B 1 337 ? 6.117 55.558 -40.229 1.00 15.55 336 GLU B C 1
ATOM 5183 O O . GLU B 1 337 ? 6.519 54.423 -40.459 1.00 15.56 336 GLU B O 1
ATOM 5189 N N . GLN B 1 338 ? 6.171 56.549 -41.134 1.00 16.68 337 GLN B N 1
ATOM 5190 C CA . GLN B 1 338 ? 6.866 56.407 -42.422 1.00 17.92 337 GLN B CA 1
ATOM 5191 C C . GLN B 1 338 ? 8.321 55.873 -42.279 1.00 18.02 337 GLN B C 1
ATOM 5192 O O . GLN B 1 338 ? 8.710 54.929 -42.963 1.00 20.10 337 GLN B O 1
ATOM 5198 N N . ALA B 1 339 ? 9.069 56.408 -41.336 1.00 16.04 338 ALA B N 1
ATOM 5199 C CA . ALA B 1 339 ? 10.473 55.981 -41.147 1.00 14.43 338 ALA B CA 1
ATOM 5200 C C . ALA B 1 339 ? 10.565 54.617 -40.442 1.00 13.79 338 ALA B C 1
ATOM 5201 O O . ALA B 1 339 ? 11.325 53.761 -40.866 1.00 14.81 338 ALA B O 1
ATOM 5203 N N . GLN B 1 340 ? 9.763 54.417 -39.407 1.00 13.86 339 GLN B N 1
ATOM 5204 C CA . GLN B 1 340 ? 9.898 53.229 -38.563 1.00 11.26 339 GLN B CA 1
ATOM 5205 C C . GLN B 1 340 ? 9.370 51.993 -39.279 1.00 12.32 339 GLN B C 1
ATOM 5206 O O . GLN B 1 340 ? 9.892 50.909 -39.049 1.00 11.78 339 GLN B O 1
ATOM 5212 N N . SER B 1 341 ? 8.429 52.182 -40.214 1.00 11.97 340 SER B N 1
ATOM 5213 C CA . SER B 1 341 ? 7.939 51.076 -41.043 1.00 11.92 340 SER B CA 1
ATOM 5214 C C . SER B 1 341 ? 8.837 50.734 -42.203 1.00 12.03 340 SER B C 1
ATOM 5215 O O . SER B 1 341 ? 8.570 49.762 -42.928 1.00 14.31 340 SER B O 1
ATOM 5218 N N . ASP B 1 342 ? 9.857 51.554 -42.458 1.00 13.02 341 ASP B N 1
ATOM 5219 C CA . ASP B 1 342 ? 10.701 51.359 -43.646 1.00 12.37 341 ASP B CA 1
ATOM 5220 C C . ASP B 1 342 ? 11.934 50.577 -43.255 1.00 12.17 341 ASP B C 1
ATOM 5221 O O . ASP B 1 342 ? 12.899 51.089 -42.651 1.00 12.50 341 ASP B O 1
ATOM 5226 N N . HIS B 1 343 ? 11.904 49.299 -43.560 1.00 13.07 342 HIS B N 1
ATOM 5227 C CA . HIS B 1 343 ? 13.025 48.417 -43.164 1.00 13.45 342 HIS B CA 1
ATOM 5228 C C . HIS B 1 343 ? 14.416 48.824 -43.693 1.00 13.41 342 HIS B C 1
ATOM 5229 O O . HIS B 1 343 ? 15.418 48.582 -43.030 1.00 13.75 342 HIS B O 1
ATOM 5236 N N . GLU B 1 344 ? 14.447 49.417 -44.878 1.00 15.26 343 GLU B N 1
ATOM 5237 C CA . GLU B 1 344 ? 15.671 49.961 -45.393 1.00 16.79 343 GLU B CA 1
ATOM 5238 C C . GLU B 1 344 ? 16.222 51.097 -44.572 1.00 16.02 343 GLU B C 1
ATOM 5239 O O . GLU B 1 344 ? 17.404 51.082 -44.296 1.00 18.85 343 GLU B O 1
ATOM 5245 N N . GLN B 1 345 ? 15.404 52.052 -44.170 1.00 16.18 344 GLN B N 1
ATOM 5246 C CA . GLN B 1 345 ? 15.954 53.142 -43.325 1.00 16.81 344 GLN B CA 1
ATOM 5247 C C . GLN B 1 345 ? 16.351 52.573 -41.956 1.00 15.97 344 GLN B C 1
ATOM 5248 O O . GLN B 1 345 ? 17.314 52.971 -41.322 1.00 15.33 344 GLN B O 1
ATOM 5254 N N . PHE B 1 346 ? 15.614 51.597 -41.463 1.00 13.13 345 PHE B N 1
ATOM 5255 C CA . PHE B 1 346 ? 15.902 51.097 -40.127 1.00 13.16 345 PHE B CA 1
ATOM 5256 C C . PHE B 1 346 ? 17.262 50.359 -40.099 1.00 15.42 345 PHE B C 1
ATOM 5257 O O . PHE B 1 346 ? 18.101 50.637 -39.264 1.00 15.55 345 PHE B O 1
ATOM 5265 N N . THR B 1 347 ? 17.460 49.441 -41.019 1.00 16.37 346 THR B N 1
ATOM 5266 C CA . THR B 1 347 ? 18.697 48.678 -41.111 1.00 17.48 346 THR B CA 1
ATOM 5267 C C . THR B 1 347 ? 19.857 49.580 -41.500 1.00 17.70 346 THR B C 1
ATOM 5268 O O . THR B 1 347 ? 20.926 49.483 -40.890 1.00 16.90 346 THR B O 1
ATOM 5272 N N . ASP B 1 348 ? 19.644 50.491 -42.433 1.00 18.79 347 ASP B N 1
ATOM 5273 C CA . ASP B 1 348 ? 20.712 51.406 -42.786 1.00 20.66 347 ASP B CA 1
ATOM 5274 C C . ASP B 1 348 ? 21.176 52.261 -41.600 1.00 18.64 347 ASP B C 1
ATOM 5275 O O . ASP B 1 348 ? 22.372 52.584 -41.476 1.00 17.77 347 ASP B O 1
ATOM 5280 N N . SER B 1 349 ? 20.223 52.645 -40.747 1.00 15.18 348 SER B N 1
ATOM 5281 C CA . SER B 1 349 ? 20.535 53.362 -39.522 1.00 14.90 348 SER B CA 1
ATOM 5282 C C . SER B 1 349 ? 21.435 52.568 -38.594 1.00 14.77 348 SER B C 1
ATOM 5283 O O . SER B 1 349 ? 22.364 53.148 -37.994 1.00 15.98 348 SER B O 1
ATOM 5286 N N . ILE B 1 350 ? 21.193 51.272 -38.411 1.00 14.12 349 ILE B N 1
ATOM 5287 C CA . ILE B 1 350 ? 22.057 50.498 -37.552 1.00 14.77 349 ILE B CA 1
ATOM 5288 C C . ILE B 1 350 ? 23.465 50.415 -38.204 1.00 15.20 349 ILE B C 1
ATOM 5289 O O . ILE B 1 350 ? 24.471 50.562 -37.497 1.00 16.23 349 ILE B O 1
ATOM 5294 N N . ALA B 1 351 ? 23.497 50.167 -39.509 1.00 15.49 350 ALA B N 1
ATOM 5295 C CA . ALA B 1 351 ? 24.789 50.020 -40.207 1.00 16.90 350 ALA B CA 1
ATOM 5296 C C . ALA B 1 351 ? 25.561 51.317 -40.037 1.00 15.37 350 ALA B C 1
ATOM 5297 O O . ALA B 1 351 ? 26.797 51.294 -39.770 1.00 15.72 350 ALA B O 1
ATOM 5299 N N . THR B 1 352 ? 24.846 52.426 -40.142 1.00 15.87 351 THR B N 1
ATOM 5300 C CA . THR B 1 352 ? 25.513 53.748 -40.023 1.00 17.09 351 THR B CA 1
ATOM 5301 C C . THR B 1 352 ? 26.208 53.884 -38.669 1.00 17.71 351 THR B C 1
ATOM 5302 O O . THR B 1 352 ? 27.397 54.351 -38.572 1.00 18.08 351 THR B O 1
ATOM 5306 N N . VAL B 1 353 ? 25.500 53.542 -37.588 1.00 16.51 352 VAL B N 1
ATOM 5307 C CA . VAL B 1 353 ? 26.153 53.720 -36.299 1.00 17.98 352 VAL B CA 1
ATOM 5308 C C . VAL B 1 353 ? 27.317 52.727 -36.116 1.00 16.86 352 VAL B C 1
ATOM 5309 O O . VAL B 1 353 ? 28.419 53.075 -35.570 1.00 17.53 352 VAL B O 1
ATOM 5313 N N . LEU B 1 354 ? 27.093 51.474 -36.522 1.00 16.78 353 LEU B N 1
ATOM 5314 C CA . LEU B 1 354 ? 28.146 50.461 -36.424 1.00 16.43 353 LEU B CA 1
ATOM 5315 C C . LEU B 1 354 ? 29.392 50.792 -37.287 1.00 16.46 353 LEU B C 1
ATOM 5316 O O . LEU B 1 354 ? 30.500 50.309 -36.973 1.00 19.75 353 LEU B O 1
ATOM 5321 N N . GLY B 1 355 ? 29.237 51.680 -38.257 1.00 18.51 354 GLY B N 1
ATOM 5322 C CA . GLY B 1 355 ? 30.377 51.939 -39.120 1.00 20.34 354 GLY B CA 1
ATOM 5323 C C . GLY B 1 355 ? 31.000 53.290 -38.877 1.00 21.88 354 GLY B C 1
ATOM 5324 O O . GLY B 1 355 ? 31.902 53.652 -39.598 1.00 21.54 354 GLY B O 1
ATOM 5325 N N . ASP B 1 356 ? 30.548 54.020 -37.845 1.00 20.46 355 ASP B N 1
ATOM 5326 C CA . ASP B 1 356 ? 31.127 55.340 -37.541 1.00 21.75 355 ASP B CA 1
ATOM 5327 C C . ASP B 1 356 ? 31.338 55.494 -36.035 1.00 22.45 355 ASP B C 1
ATOM 5328 O O . ASP B 1 356 ? 30.359 55.672 -35.286 1.00 23.64 355 ASP B O 1
ATOM 5333 N N . THR B 1 357 ? 32.599 55.382 -35.576 1.00 22.74 356 THR B N 1
ATOM 5334 C CA . THR B 1 357 ? 32.996 55.582 -34.173 1.00 22.61 356 THR B CA 1
ATOM 5335 C C . THR B 1 357 ? 32.649 56.989 -33.608 1.00 20.64 356 THR B C 1
ATOM 5336 O O . THR B 1 357 ? 32.652 57.189 -32.371 1.00 20.13 356 THR B O 1
ATOM 5340 N N . GLY B 1 358 ? 32.258 57.908 -34.487 1.00 20.22 357 GLY B N 1
ATOM 5341 C CA . GLY B 1 358 ? 31.790 59.245 -34.128 1.00 21.08 357 GLY B CA 1
ATOM 5342 C C . GLY B 1 358 ? 30.543 59.223 -33.209 1.00 20.43 357 GLY B C 1
ATOM 5343 O O . GLY B 1 358 ? 30.355 60.122 -32.365 1.00 20.75 357 GLY B O 1
ATOM 5344 N N . PHE B 1 359 ? 29.686 58.224 -33.398 1.00 18.61 358 PHE B N 1
ATOM 5345 C CA . PHE B 1 359 ? 28.473 58.142 -32.549 1.00 18.44 358 PHE B CA 1
ATOM 5346 C C . PHE B 1 359 ? 28.842 57.817 -31.119 1.00 17.95 358 PHE B C 1
ATOM 5347 O O . PHE B 1 359 ? 28.395 58.513 -30.205 1.00 19.69 358 PHE B O 1
ATOM 5355 N N . ALA B 1 360 ? 29.650 56.804 -30.935 1.00 18.17 359 ALA B N 1
ATOM 5356 C CA . ALA B 1 360 ? 30.116 56.480 -29.582 1.00 19.87 359 ALA B CA 1
ATOM 5357 C C . ALA B 1 360 ? 30.861 57.671 -29.005 1.00 20.36 359 ALA B C 1
ATOM 5358 O O . ALA B 1 360 ? 30.754 57.889 -27.812 1.00 19.50 359 ALA B O 1
ATOM 5360 N N . ALA B 1 361 ? 31.639 58.411 -29.830 1.00 21.25 360 ALA B N 1
ATOM 5361 C CA . ALA B 1 361 ? 32.395 59.573 -29.281 1.00 21.07 360 ALA B CA 1
ATOM 5362 C C . ALA B 1 361 ? 31.469 60.635 -28.693 1.00 20.87 360 ALA B C 1
ATOM 5363 O O . ALA B 1 361 ? 31.708 61.157 -27.589 1.00 21.69 360 ALA B O 1
ATOM 5365 N N . ALA B 1 362 ? 30.373 60.905 -29.410 1.00 20.20 361 ALA B N 1
ATOM 5366 C CA . ALA B 1 362 ? 29.402 61.881 -28.992 1.00 19.46 361 ALA B CA 1
ATOM 5367 C C . ALA B 1 362 ? 28.652 61.352 -27.804 1.00 19.45 361 ALA B C 1
ATOM 5368 O O . ALA B 1 362 ? 28.283 62.127 -26.911 1.00 19.53 361 ALA B O 1
ATOM 5370 N N . ALA B 1 363 ? 28.416 60.040 -27.759 1.00 19.52 362 ALA B N 1
ATOM 5371 C CA . ALA B 1 363 ? 27.670 59.500 -26.597 1.00 19.60 362 ALA B CA 1
ATOM 5372 C C . ALA B 1 363 ? 28.538 59.624 -25.326 1.00 19.72 362 ALA B C 1
ATOM 5373 O O . ALA B 1 363 ? 28.015 59.878 -24.216 1.00 18.14 362 ALA B O 1
ATOM 5375 N N . ILE B 1 364 ? 29.850 59.473 -25.503 1.00 19.25 363 ILE B N 1
ATOM 5376 C CA . ILE B 1 364 ? 30.813 59.609 -24.404 1.00 19.76 363 ILE B CA 1
ATOM 5377 C C . ILE B 1 364 ? 30.781 61.051 -23.924 1.00 19.16 363 ILE B C 1
ATOM 5378 O O . ILE B 1 364 ? 30.773 61.328 -22.711 1.00 19.10 363 ILE B O 1
ATOM 5383 N N . LYS B 1 365 ? 30.759 61.988 -24.854 1.00 20.42 364 LYS B N 1
ATOM 5384 C CA . LYS B 1 365 ? 30.622 63.397 -24.423 1.00 22.81 364 LYS B CA 1
ATOM 5385 C C . LYS B 1 365 ? 29.398 63.612 -23.530 1.00 22.92 364 LYS B C 1
ATOM 5386 O O . LYS B 1 365 ? 29.458 64.348 -22.556 1.00 22.86 364 LYS B O 1
ATOM 5392 N N . LEU B 1 366 ? 28.250 63.005 -23.908 1.00 21.68 365 LEU B N 1
ATOM 5393 C CA . LEU B 1 366 ? 27.055 63.137 -23.088 1.00 21.92 365 LEU B CA 1
ATOM 5394 C C . LEU B 1 366 ? 27.146 62.489 -21.702 1.00 21.82 365 LEU B C 1
ATOM 5395 O O . LEU B 1 366 ? 26.615 63.052 -20.675 1.00 22.50 365 LEU B O 1
ATOM 5400 N N . SER B 1 367 ? 27.785 61.309 -21.676 1.00 21.66 366 SER B N 1
ATOM 5401 C CA . SER B 1 367 ? 28.136 60.586 -20.461 1.00 21.72 366 SER B CA 1
ATOM 5402 C C . SER B 1 367 ? 28.918 61.544 -19.586 1.00 23.41 366 SER B C 1
ATOM 5403 O O . SER B 1 367 ? 28.620 61.695 -18.400 1.00 22.24 366 SER B O 1
ATOM 5406 N N . ASP B 1 368 ? 29.895 62.225 -20.180 1.00 23.44 367 ASP B N 1
ATOM 5407 C CA . ASP B 1 368 ? 30.644 63.211 -19.385 1.00 26.71 367 ASP B CA 1
ATOM 5408 C C . ASP B 1 368 ? 29.837 64.368 -18.826 1.00 26.56 367 ASP B C 1
ATOM 5409 O O . ASP B 1 368 ? 30.087 64.734 -17.682 1.00 27.57 367 ASP B O 1
ATOM 5414 N N . GLU B 1 369 ? 28.880 64.917 -19.598 1.00 25.37 368 GLU B N 1
ATOM 5415 C CA . GLU B 1 369 ? 27.874 65.833 -19.054 1.00 25.47 368 GLU B CA 1
ATOM 5416 C C . GLU B 1 369 ? 27.170 65.237 -17.850 1.00 24.21 368 GLU B C 1
ATOM 5417 O O . GLU B 1 369 ? 26.854 65.981 -16.889 1.00 24.38 368 GLU B O 1
ATOM 5423 N N . ILE B 1 370 ? 26.794 63.946 -17.922 1.00 21.31 369 ILE B N 1
ATOM 5424 C CA . ILE B 1 370 ? 26.031 63.428 -16.812 1.00 18.84 369 ILE B CA 1
ATOM 5425 C C . ILE B 1 370 ? 26.938 63.318 -15.582 1.00 18.89 369 ILE B C 1
ATOM 5426 O O . ILE B 1 370 ? 26.552 63.669 -14.487 1.00 18.34 369 ILE B O 1
ATOM 5431 N N . THR B 1 371 ? 28.146 62.866 -15.788 1.00 19.56 370 THR B N 1
ATOM 5432 C CA . THR B 1 371 ? 28.947 62.435 -14.633 1.00 21.43 370 THR B CA 1
ATOM 5433 C C . THR B 1 371 ? 29.598 63.667 -13.993 1.00 22.46 370 THR B C 1
ATOM 5434 O O . THR B 1 371 ? 30.068 63.597 -12.863 1.00 23.78 370 THR B O 1
ATOM 5438 N N . ALA B 1 372 ? 29.533 64.799 -14.676 1.00 23.73 371 ALA B N 1
ATOM 5439 C CA . ALA B 1 372 ? 29.973 66.068 -14.060 1.00 23.68 371 ALA B CA 1
ATOM 5440 C C . ALA B 1 372 ? 28.866 66.732 -13.201 1.00 24.42 371 ALA B C 1
ATOM 5441 O O . ALA B 1 372 ? 29.104 67.716 -12.489 1.00 24.20 371 ALA B O 1
ATOM 5443 N N . MET B 1 373 ? 27.632 66.203 -13.249 1.00 21.64 372 MET B N 1
ATOM 5444 C CA . MET B 1 373 ? 26.579 66.752 -12.404 1.00 21.12 372 MET B CA 1
ATOM 5445 C C . MET B 1 373 ? 26.675 66.183 -10.976 1.00 20.08 372 MET B C 1
ATOM 5446 O O . MET B 1 373 ? 27.191 65.076 -10.768 1.00 19.70 372 MET B O 1
ATOM 5451 N N . PRO B 1 374 ? 26.199 66.922 -9.978 1.00 21.35 373 PRO B N 1
ATOM 5452 C CA . PRO B 1 374 ? 26.343 66.329 -8.641 1.00 20.87 373 PRO B CA 1
ATOM 5453 C C . PRO B 1 374 ? 25.459 65.134 -8.389 1.00 18.62 373 PRO B C 1
ATOM 5454 O O . PRO B 1 374 ? 24.301 65.144 -8.784 1.00 18.36 373 PRO B O 1
ATOM 5458 N N . HIS B 1 375 ? 25.970 64.142 -7.652 1.00 19.06 374 HIS B N 1
ATOM 5459 C CA . HIS B 1 375 ? 25.121 62.924 -7.448 1.00 18.36 374 HIS B CA 1
ATOM 5460 C C . HIS B 1 375 ? 23.946 63.124 -6.515 1.00 17.94 374 HIS B C 1
ATOM 5461 O O . HIS B 1 375 ? 23.820 64.178 -5.865 1.00 18.63 374 HIS B O 1
ATOM 5468 N N . PRO B 1 376 ? 23.007 62.181 -6.522 1.00 17.93 375 PRO B N 1
ATOM 5469 C CA . PRO B 1 376 ? 21.887 62.351 -5.603 1.00 17.39 375 PRO B CA 1
ATOM 5470 C C . PRO B 1 376 ? 22.323 62.576 -4.159 1.00 18.07 375 PRO B C 1
ATOM 5471 O O . PRO B 1 376 ? 21.643 63.339 -3.417 1.00 19.49 375 PRO B O 1
ATOM 5475 N N . ALA B 1 377 ? 23.424 61.938 -3.746 1.00 17.86 376 ALA B N 1
ATOM 5476 C CA . ALA B 1 377 ? 23.883 62.071 -2.339 1.00 18.45 376 ALA B CA 1
ATOM 5477 C C . ALA B 1 377 ? 24.241 63.544 -2.053 1.00 19.33 376 ALA B C 1
ATOM 5478 O O . ALA B 1 377 ? 23.958 64.088 -0.973 1.00 20.24 376 ALA B O 1
ATOM 5480 N N . ALA B 1 378 ? 24.866 64.176 -3.034 1.00 18.22 377 ALA B N 1
ATOM 5481 C CA . ALA B 1 378 ? 25.187 65.579 -2.928 1.00 20.23 377 ALA B CA 1
ATOM 5482 C C . ALA B 1 378 ? 23.924 66.459 -2.968 1.00 21.42 377 ALA B C 1
ATOM 5483 O O . ALA B 1 378 ? 23.930 67.541 -2.370 1.00 23.39 377 ALA B O 1
ATOM 5485 N N . LEU B 1 379 ? 22.818 66.023 -3.597 1.00 19.62 378 LEU B N 1
ATOM 5486 C CA . LEU B 1 379 ? 21.629 66.874 -3.586 1.00 19.96 378 LEU B CA 1
ATOM 5487 C C . LEU B 1 379 ? 20.916 66.910 -2.243 1.00 21.55 378 LEU B C 1
ATOM 5488 O O . LEU B 1 379 ? 20.092 67.800 -1.996 1.00 20.98 378 LEU B O 1
ATOM 5493 N N . VAL B 1 380 ? 21.135 65.914 -1.391 1.00 20.50 379 VAL B N 1
ATOM 5494 C CA . VAL B 1 380 ? 20.443 65.911 -0.084 1.00 22.84 379 VAL B CA 1
ATOM 5495 C C . VAL B 1 380 ? 20.626 67.209 0.718 1.00 26.43 379 VAL B C 1
ATOM 5496 O O . VAL B 1 380 ? 19.662 67.771 1.273 1.00 27.94 379 VAL B O 1
ATOM 5500 N N . ARG B 1 381 ? 21.822 67.762 0.702 1.00 30.96 380 ARG B N 1
ATOM 5501 C CA . ARG B 1 381 ? 22.019 69.086 1.357 1.00 34.13 380 ARG B CA 1
ATOM 5502 C C . ARG B 1 381 ? 21.173 70.194 0.761 1.00 34.77 380 ARG B C 1
ATOM 5503 O O . ARG B 1 381 ? 20.563 70.985 1.492 1.00 36.96 380 ARG B O 1
ATOM 5511 N N . THR B 1 382 ? 21.108 70.257 -0.559 1.00 34.47 381 THR B N 1
ATOM 5512 C CA . THR B 1 382 ? 20.165 71.174 -1.185 1.00 35.40 381 THR B CA 1
ATOM 5513 C C . THR B 1 382 ? 18.703 71.005 -0.690 1.00 35.52 381 THR B C 1
ATOM 5514 O O . THR B 1 382 ? 17.995 72.018 -0.471 1.00 35.76 381 THR B O 1
ATOM 5518 N N . LEU B 1 383 ? 18.256 69.762 -0.492 1.00 34.86 382 LEU B N 1
ATOM 5519 C CA . LEU B 1 383 ? 16.910 69.559 -0.055 1.00 34.57 382 LEU B CA 1
ATOM 5520 C C . LEU B 1 383 ? 16.778 70.086 1.364 1.00 35.82 382 LEU B C 1
ATOM 5521 O O . LEU B 1 383 ? 15.778 70.764 1.705 1.00 36.08 382 LEU B O 1
ATOM 5526 N N . GLU B 1 384 ? 17.781 69.771 2.184 1.00 35.77 383 GLU B N 1
ATOM 5527 C CA . GLU B 1 384 ? 17.831 70.204 3.570 1.00 36.38 383 GLU B CA 1
ATOM 5528 C C . GLU B 1 384 ? 17.563 71.698 3.588 1.00 36.35 383 GLU B C 1
ATOM 5529 O O . GLU B 1 384 ? 16.655 72.154 4.300 1.00 35.79 383 GLU B O 1
ATOM 5535 N N . ASN B 1 385 ? 18.311 72.420 2.755 1.00 36.95 384 ASN B N 1
ATOM 5536 C CA . ASN B 1 385 ? 18.281 73.884 2.687 1.00 37.98 384 ASN B CA 1
ATOM 5537 C C . ASN B 1 385 ? 17.043 74.401 1.980 1.00 38.91 384 ASN B C 1
ATOM 5538 O O . ASN B 1 385 ? 16.297 75.162 2.578 1.00 40.36 384 ASN B O 1
#

B-factor: mean 21.53, std 9.9, range [7.91, 500.0]

CATH classification: 3.40.50.2000 (+1 more: 3.40.50.2000)

Secondary structure (DSSP, 8-state):
--EEEEE--S-HHHHHTTHHHHHHHHHTT-EEEEEE-HHHHHHHHHBT-EEEE---S--GGGG-TTSHHHHHHHHHHHHHHHHHHHHHHHHHHHHHHHH--SEEEEETT-HHHHHHHHHTT--EEEE--S---TTTHHHHHHHHHHHHHHHHTTSSSSPPPSEEEE-S-GGGS-TTSPP-EE---------EE--GGGSS--SSEEEEEE--HHHHHHH-SHHHHHHHHHHHTSTTEEEEEE--GGGGGG-TT--TTEEE--S--GGGTGGG-SEEEE---HHHHHHHHHTT--EEE---STTHHHHHHHHHHTTSEEE--SHHHHT-HHHHHHHHHHHHT-THHHHHHHHHHHHHHTSPPHHHHHHHHHH-/-EEEEE--SSHHHHHTTHHHHHHHHHTT-EEEEEE-HHHHHHHHHBT-EEEE------S-GGGG-TTSHHHHHHHHHHHHHHHHHHHHHHHHHHHHHHHH--SEEEEETT-HHHHHHHHHHT--EEEE--S----TTHHHHHHHHHHHHHHHHTT-SSSPPPSEEEE-S-GGGS-TTSPP-EE---------EE--GGGGS--SSEEEEEE--HHHHHHH-SHHHHHHHHHHHHSTTEEEEEEE-GGGGGG-----TT-EEEES--GGGTGGG-SEEEE-SSSHHHHHHHHTT--EEE---STTHHHHHHHHHHTTSEEE--SHHHHT-HHHHHHHHHHHHT-THHHHHHHHHHHHHHTSPPHHHHHHHHH-

Foldseek 3Di:
DFEEEEAEDLDLLRVLLCLQLQVLQVVVPYHYEYAYEPSHQCSQVLSVHHYDYFADWQDLLCVVCVDPVNLVVLLVLLVVLLVVLVVGVVVVVVVCVVRVGQEYEYEPSNLNSLLSCLLVVHAYEYEYSEAAPCPDSNVVSNQVRFQVVSVVSPDNTRDDHPFYEHQYLVLLHDPPDDDGAYAFGDQDQTDDDQDPCQPAADQAQEEEEAEEDVRCVVHPCQLVVLLQLLQVPAPRYQYEYEYDPVCVVVQPPRDPSYHDDDNHRCLSRVLNHQEYEYQQSRNSVVSCLLSLHAYEHNHGHNCSLSNQVSLVVLLQYHYQRGDVSSNPSVNSNVRVVVSVVDCSNSVSSVVSSVSSVVHHYSSVCSVVSVVD/DAEEEAFDLDLLRVQLCLVLCVLQVVVPYHYEYAYEPSCPCSQVLSVHHYDYFPAVCWQPLLCVVCVDPSNLVVLLVLLVVLLVRLVVRLVVVVVVCVVRVGQEYEYEPSNLNRLLNCLLVVHAYEYEYSEADPCPDSNVVSNFVRFQVVSVVSVDNGRDDHPFYEHQYQPLLYDPPDDDGAYAFGDQDQGDDDQDPVLPDADQAAEAEEAEDDVRCVVPPCLLVVLLQVLQQPDPRYAYEYEDEPVCVVVDDDHPPRHHDDYPDRCLSRVLNHQEYEYQADGSVVVSCLLSLHAYEHEHGHNCRLSNQVSLVVLLQAHYQSGPVRSVDSVNSNVRVVVSVVDCSNSVSSVVSSVSNVPRHHSSVCSVVVVD

Radius of gyration: 27.52 Å; Cα contacts (8 Å, |Δi|>4): 1619; chains: 2; bounding box: 63×63×81 Å